Protein AF-0000000078569018 (afdb_homodimer)

InterPro domains:
  IPR004045 Glutathione S-transferase, N-terminal [PF02798] (9-78)
  IPR004045 Glutathione S-transferase, N-terminal [PS50404] (6-85)
  IPR004046 Glutathione S-transferase, C-terminal [PF14497] (107-206)
  IPR010987 Glutathione S-transferase, C-terminal-like [PS50405] (91-211)
  IPR036249 Thioredoxin-like superfamily [SSF52833] (4-80)
  IPR036282 Glutathione S-transferase, C-terminal domain superfamily [SSF47616] (89-207)
  IPR040079 Glutathione transferase family [SFLDS00019] (7-206)
  IPR050213 Glutathione S-transferase superfamily [PTHR11571] (7-207)

Foldseek 3Di:
DPPDPKAKEKEEALALALCVLLVQLCLLLVHDYHDHHDYPVCLVVCQVVAPNSDDTWMAMRNNPDIDHDSVVSLVVSLCPSCVPVCLCAPDPVLNVQLVVLLVLLVVLLCLQPVLVVDPDPVSSVVSVVVSVVPLVVSLVVQLVQCVVQVLQDNGDDDNHSSLSSNLSSCVLNCVVPVCSCVVRVSVVVNNVVSCCPPSCVVCSVPPHGHNDDD/DPPDPKAKEKEEALALALCVLLVQLCLLLVHDYHDHHDYPVCLVVCQVVAPNSDDTWMAMRNNPDIDHDSVVSLVVSCCPSCVPVCLCAPDPVLNVQLVVLLVLLVVLLCLQPVLVVDPDPVVSVVSVVVSVVPLVVSLVVQLVCCVVQVLQDNGDDDNHSSLSSNLSSCVLNCVVPVCSCVVRVSVVVNNVVVCCPPSCVVCSVPPHGHNDDD

Structure (mmCIF, N/CA/C/O backbone):
data_AF-0000000078569018-model_v1
#
loop_
_entity.id
_entity.type
_entity.pdbx_description
1 polymer 'Glutathione S-transferase protein'
#
loop_
_atom_site.group_PDB
_atom_site.id
_atom_site.type_symbol
_atom_site.label_atom_id
_atom_site.label_alt_id
_atom_site.label_comp_id
_atom_site.label_asym_id
_atom_site.label_entity_id
_atom_site.label_seq_id
_atom_site.pdbx_PDB_ins_code
_atom_site.Cartn_x
_atom_site.Cartn_y
_atom_site.Cartn_z
_atom_site.occupancy
_atom_site.B_iso_or_equiv
_atom_site.auth_seq_id
_atom_site.auth_comp_id
_atom_site.auth_asym_id
_atom_site.auth_atom_id
_atom_site.pdbx_PDB_model_num
ATOM 1 N N . MET A 1 1 ? 17.625 27.328 -16.812 1 39.53 1 MET A N 1
ATOM 2 C CA . MET A 1 1 ? 17.281 26.031 -17.391 1 39.53 1 MET A CA 1
ATOM 3 C C . MET A 1 1 ? 16.969 25.016 -16.297 1 39.53 1 MET A C 1
ATOM 5 O O . MET A 1 1 ? 17.766 24.828 -15.367 1 39.53 1 MET A O 1
ATOM 9 N N . SER A 1 2 ? 15.781 24.656 -16.047 1 51.47 2 SER A N 1
ATOM 10 C CA . SER A 1 2 ? 15.5 23.969 -14.797 1 51.47 2 SER A CA 1
ATOM 11 C C . SER A 1 2 ? 16.266 22.656 -14.703 1 51.47 2 SER A C 1
ATOM 13 O O . SER A 1 2 ? 16.453 21.969 -15.703 1 51.47 2 SER A O 1
ATOM 15 N N . ASP A 1 3 ? 17.266 22.516 -13.805 1 74.38 3 ASP A N 1
ATOM 16 C CA . ASP A 1 3 ? 18.172 21.406 -13.531 1 74.38 3 ASP A CA 1
ATOM 17 C C . ASP A 1 3 ? 17.406 20.109 -13.297 1 74.38 3 ASP A C 1
ATOM 19 O O . ASP A 1 3 ? 17.984 19.078 -12.93 1 74.38 3 ASP A O 1
ATOM 23 N N . GLN A 1 4 ? 16.125 20.172 -13.719 1 88.06 4 GLN A N 1
ATOM 24 C CA . GLN A 1 4 ? 15.297 18.984 -13.562 1 88.06 4 GLN A CA 1
ATOM 25 C C . GLN A 1 4 ? 15.508 18 -14.711 1 88.06 4 GLN A C 1
ATOM 27 O O . GLN A 1 4 ? 15.336 18.375 -15.875 1 88.06 4 GLN A O 1
ATOM 32 N N . LYS A 1 5 ? 15.953 16.859 -14.406 1 87.06 5 LYS A N 1
ATOM 33 C CA . LYS A 1 5 ? 16.391 15.844 -15.359 1 87.06 5 LYS A CA 1
ATOM 34 C C . LYS A 1 5 ? 15.203 15.172 -16.031 1 87.06 5 LYS A C 1
ATOM 36 O O . LYS A 1 5 ? 15.312 14.703 -17.172 1 87.06 5 LYS A O 1
ATOM 41 N N . HIS A 1 6 ? 14.062 1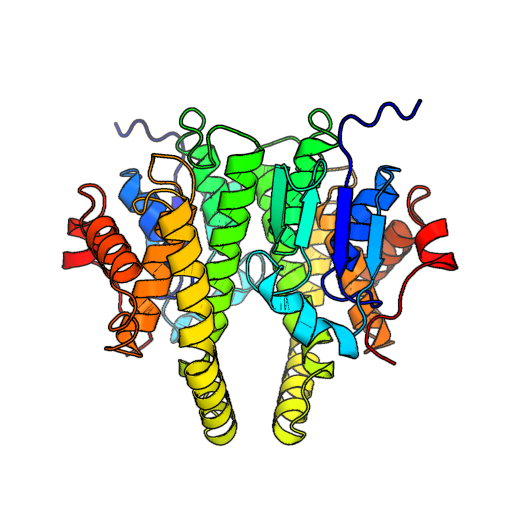5.156 -15.359 1 94.75 6 HIS A N 1
ATOM 42 C CA . HIS A 1 6 ? 12.891 14.43 -15.844 1 94.75 6 HIS A CA 1
ATOM 43 C C . HIS A 1 6 ? 11.672 15.344 -15.93 1 94.75 6 HIS A C 1
ATOM 45 O O . HIS A 1 6 ? 11.562 16.312 -15.188 1 94.75 6 HIS A O 1
ATOM 51 N N . SER A 1 7 ? 10.812 15.062 -16.875 1 97.44 7 SER A N 1
ATOM 52 C CA . SER A 1 7 ? 9.492 15.695 -16.906 1 97.44 7 SER A CA 1
ATOM 53 C C . SER A 1 7 ? 8.438 14.805 -16.266 1 97.44 7 SER A C 1
ATOM 55 O O . SER A 1 7 ? 8.516 13.57 -16.344 1 97.44 7 SER A O 1
ATOM 57 N N . TYR A 1 8 ? 7.465 15.43 -15.656 1 98.38 8 TYR A N 1
ATOM 58 C CA . TYR A 1 8 ? 6.434 14.695 -14.93 1 98.38 8 TYR A CA 1
ATOM 59 C C . TYR A 1 8 ? 5.043 15.203 -15.305 1 98.38 8 TYR A C 1
ATOM 61 O O . TYR A 1 8 ? 4.82 16.406 -15.398 1 98.38 8 TYR A O 1
ATOM 69 N N . LYS A 1 9 ? 4.148 14.32 -15.586 1 98.81 9 LYS A N 1
ATOM 70 C CA . LYS A 1 9 ? 2.727 14.617 -15.734 1 98.81 9 LYS A CA 1
ATOM 71 C C . LYS A 1 9 ? 1.881 13.719 -14.836 1 98.81 9 LYS A C 1
ATOM 73 O O . LYS A 1 9 ? 1.871 12.5 -15 1 98.81 9 LYS A O 1
ATOM 78 N N . LEU A 1 10 ? 1.207 14.297 -13.852 1 98.81 10 LEU A N 1
ATOM 79 C CA . LEU A 1 10 ? 0.32 13.586 -12.945 1 98.81 10 LEU A CA 1
ATOM 80 C C . LEU A 1 10 ? -1.127 13.664 -13.414 1 98.81 10 LEU A C 1
ATOM 82 O O . LEU A 1 10 ? -1.644 14.758 -13.656 1 98.81 10 LEU A O 1
ATOM 86 N N . HIS A 1 11 ? -1.703 12.531 -13.609 1 98.88 11 HIS A N 1
ATOM 87 C CA . HIS A 1 11 ? -3.115 12.469 -13.969 1 98.88 11 HIS A CA 1
ATOM 88 C C . HIS A 1 11 ? -3.971 12.109 -12.758 1 98.88 11 HIS A C 1
ATOM 90 O O . HIS A 1 11 ? -3.805 11.031 -12.172 1 98.88 11 HIS A O 1
ATOM 96 N N . TYR A 1 12 ? -4.867 12.945 -12.414 1 98.25 12 TYR A N 1
ATOM 97 C CA . TYR A 1 12 ? -5.832 12.695 -11.352 1 98.25 12 TYR A CA 1
ATOM 98 C C . TYR A 1 12 ? -7.004 13.664 -11.445 1 98.25 12 TYR A C 1
ATOM 100 O O . TYR A 1 12 ? -7.07 14.484 -12.359 1 98.25 12 TYR A O 1
ATOM 108 N N . PHE A 1 13 ? -7.996 13.484 -10.578 1 97.38 13 PHE A N 1
ATOM 109 C CA . PHE A 1 13 ? -9.148 14.383 -10.523 1 97.38 13 PHE A CA 1
ATOM 110 C C . PHE A 1 13 ? -8.766 15.711 -9.875 1 97.38 13 PHE A C 1
ATOM 112 O O . PHE A 1 13 ? -7.699 15.828 -9.273 1 97.38 13 PHE A O 1
ATOM 119 N N . ASP A 1 14 ? -9.672 16.672 -10 1 95.62 14 ASP A N 1
ATOM 120 C CA . ASP A 1 14 ? -9.477 17.984 -9.367 1 95.62 14 ASP A CA 1
ATOM 121 C C . ASP A 1 14 ? -9.938 17.969 -7.914 1 95.62 14 ASP A C 1
ATOM 123 O O . ASP A 1 14 ? -10.742 18.812 -7.504 1 95.62 14 ASP A O 1
ATOM 127 N N . ILE A 1 15 ? -9.5 17.109 -7.145 1 95.88 15 ILE A N 1
ATOM 128 C CA . ILE A 1 15 ? -9.672 16.938 -5.707 1 95.88 15 ILE A CA 1
ATOM 129 C C . ILE A 1 15 ? -8.367 16.453 -5.078 1 95.88 15 ILE A C 1
ATOM 131 O O . ILE A 1 15 ? -7.445 16.047 -5.789 1 95.88 15 ILE A O 1
ATOM 135 N N . ARG A 1 16 ? -8.156 16.547 -3.781 1 95.94 16 ARG A N 1
ATOM 136 C CA . ARG A 1 16 ? -6.965 16.031 -3.121 1 95.94 16 ARG A CA 1
ATOM 137 C C . ARG A 1 16 ? -6.867 14.516 -3.27 1 95.94 16 ARG A C 1
ATOM 139 O O . ARG A 1 16 ? -5.977 14.008 -3.955 1 95.94 16 ARG A O 1
ATOM 146 N N . GLY A 1 17 ? -7.961 13.789 -2.748 1 95.44 17 GLY A N 1
ATOM 147 C CA . GLY A 1 17 ? -8.039 12.344 -2.889 1 95.44 17 GLY A CA 1
ATOM 148 C C . GLY A 1 17 ? -6.68 11.672 -2.895 1 95.44 17 GLY A C 1
ATOM 149 O O . GLY A 1 17 ? -5.77 12.086 -2.178 1 95.44 17 GLY A O 1
ATOM 150 N N . ARG A 1 18 ? -6.535 10.617 -3.662 1 97.38 18 ARG A N 1
ATOM 151 C CA . ARG A 1 18 ? -5.34 9.781 -3.709 1 97.38 18 ARG A CA 1
ATOM 152 C C . ARG A 1 18 ? -4.215 10.484 -4.465 1 97.38 18 ARG A C 1
ATOM 154 O O . ARG A 1 18 ? -3.061 10.055 -4.41 1 97.38 18 ARG A O 1
ATOM 161 N N . GLY A 1 19 ? -4.473 11.578 -5.129 1 97.94 19 GLY A N 1
ATOM 162 C CA . GLY A 1 19 ? -3.473 12.312 -5.891 1 97.94 19 GLY A CA 1
ATOM 163 C C . GLY A 1 19 ? -2.693 13.305 -5.051 1 97.94 19 GLY A C 1
ATOM 164 O O . GLY A 1 19 ? -1.565 13.664 -5.395 1 97.94 19 GLY A O 1
ATOM 165 N N . GLU A 1 20 ? -3.207 13.695 -3.922 1 98 20 GLU A N 1
ATOM 166 C CA . GLU A 1 20 ? -2.65 14.812 -3.166 1 98 20 GLU A CA 1
ATOM 167 C C . GLU A 1 20 ? -1.299 14.445 -2.557 1 98 20 GLU A C 1
ATOM 169 O O . GLU A 1 20 ? -0.385 15.273 -2.521 1 98 20 GLU A O 1
ATOM 174 N N . PRO A 1 21 ? -1.097 13.203 -1.964 1 98.62 21 PRO A N 1
ATOM 175 C CA . PRO A 1 21 ? 0.246 12.875 -1.481 1 98.62 21 PRO A CA 1
ATOM 176 C C . PRO A 1 21 ? 1.322 13.078 -2.545 1 98.62 21 PRO A C 1
ATOM 178 O O . PRO A 1 21 ? 2.432 13.516 -2.229 1 98.62 21 PRO A O 1
ATOM 181 N N . ILE A 1 22 ? 0.999 12.781 -3.762 1 98.75 22 ILE A N 1
ATOM 182 C CA . ILE A 1 22 ? 1.932 12.906 -4.879 1 98.75 22 ILE A CA 1
ATOM 183 C C . ILE A 1 22 ? 2.209 14.383 -5.156 1 98.75 22 ILE A C 1
ATOM 185 O O . ILE A 1 22 ? 3.367 14.789 -5.289 1 98.75 22 ILE A O 1
ATOM 189 N N . ARG A 1 23 ? 1.174 15.203 -5.199 1 98.56 23 ARG A N 1
ATOM 190 C CA . ARG A 1 23 ? 1.323 16.641 -5.41 1 98.56 23 ARG A CA 1
ATOM 191 C C . ARG A 1 23 ? 2.201 17.266 -4.332 1 98.56 23 ARG A C 1
ATOM 193 O O . ARG A 1 23 ? 3.061 18.094 -4.629 1 98.56 23 ARG A O 1
ATOM 200 N N . LEU A 1 24 ? 1.972 16.844 -3.121 1 98.38 24 LEU A N 1
ATOM 201 C CA . LEU A 1 24 ? 2.721 17.422 -2.01 1 98.38 24 LEU A CA 1
ATOM 202 C C . LEU A 1 24 ? 4.207 17.109 -2.137 1 98.38 24 LEU A C 1
ATOM 204 O O . LEU A 1 24 ? 5.051 17.922 -1.747 1 98.38 24 LEU A O 1
ATOM 208 N N . ILE A 1 25 ? 4.566 15.93 -2.617 1 97.44 25 ILE A N 1
ATOM 209 C CA . ILE A 1 25 ? 5.973 15.602 -2.824 1 97.44 25 ILE A CA 1
ATOM 210 C C . ILE A 1 25 ? 6.57 16.531 -3.877 1 97.44 25 ILE A C 1
ATOM 212 O O . ILE A 1 25 ? 7.672 17.047 -3.699 1 97.44 25 ILE A O 1
ATOM 216 N N . PHE A 1 26 ? 5.875 16.781 -5.023 1 97.62 26 PHE A N 1
ATOM 217 C CA . PHE A 1 26 ? 6.34 17.719 -6.039 1 97.62 26 PHE A CA 1
ATOM 218 C C . PHE A 1 26 ? 6.543 19.109 -5.441 1 97.62 26 PHE A C 1
ATOM 220 O O . PHE A 1 26 ? 7.578 19.734 -5.664 1 97.62 26 PHE A O 1
ATOM 227 N N . GLU A 1 27 ? 5.586 19.547 -4.707 1 97.5 27 GLU A N 1
ATOM 228 C CA . GLU A 1 27 ? 5.633 20.875 -4.109 1 97.5 27 GLU A CA 1
ATOM 229 C C . GLU A 1 27 ? 6.77 20.984 -3.096 1 97.5 27 GLU A C 1
ATOM 231 O O . GLU A 1 27 ? 7.5 21.969 -3.078 1 97.5 27 GLU A O 1
ATOM 236 N N . TYR A 1 28 ? 6.898 20 -2.283 1 96.19 28 TYR A N 1
ATOM 237 C CA . TYR A 1 28 ? 7.926 20 -1.246 1 96.19 28 TYR A CA 1
ATOM 238 C C . TYR A 1 28 ? 9.312 20.141 -1.853 1 96.19 28 TYR A C 1
ATOM 240 O O . TYR A 1 28 ? 10.164 20.844 -1.315 1 96.19 28 TYR A O 1
ATOM 248 N N . TYR A 1 29 ? 9.539 19.547 -2.984 1 94 29 TYR A N 1
ATOM 249 C CA . TYR A 1 29 ? 10.859 19.547 -3.592 1 94 29 TYR A CA 1
ATOM 250 C C . TYR A 1 29 ? 10.984 20.641 -4.641 1 94 29 TYR A C 1
ATOM 252 O O . TYR A 1 29 ? 12.047 20.812 -5.242 1 94 29 TYR A O 1
ATOM 260 N N . GLY A 1 30 ? 9.93 21.328 -4.871 1 95.06 30 GLY A N 1
ATOM 261 C CA . GLY A 1 30 ? 9.953 22.391 -5.867 1 95.06 30 GLY A CA 1
ATOM 262 C C . GLY A 1 30 ? 10.125 21.875 -7.281 1 95.06 30 GLY A C 1
ATOM 263 O O . GLY A 1 30 ? 10.805 22.5 -8.102 1 95.06 30 GLY A O 1
ATOM 264 N N . VAL A 1 31 ? 9.617 20.703 -7.527 1 96 31 VAL A N 1
ATOM 265 C CA . VAL A 1 31 ? 9.727 20.062 -8.836 1 96 31 VAL A CA 1
ATOM 266 C C . VAL A 1 31 ? 8.555 20.5 -9.719 1 96 31 VAL A C 1
ATOM 268 O O . VAL A 1 31 ? 7.398 20.453 -9.281 1 96 31 VAL A O 1
ATOM 271 N N . LYS A 1 32 ? 8.883 20.922 -10.883 1 96.88 32 LYS A N 1
ATOM 272 C CA . LYS A 1 32 ? 7.84 21.266 -11.844 1 96.88 32 LYS A CA 1
ATOM 273 C C . LYS A 1 32 ? 7.172 20 -12.391 1 96.88 32 LYS A C 1
ATOM 275 O O . LYS A 1 32 ? 7.844 19.016 -12.672 1 96.88 32 LYS A O 1
ATOM 280 N N . TYR A 1 33 ? 5.848 20.062 -12.469 1 97.88 33 TYR A N 1
ATOM 281 C CA . TYR A 1 33 ? 5.09 18.969 -13.039 1 97.88 33 TYR A CA 1
ATOM 282 C C . TYR A 1 33 ? 3.807 19.453 -13.695 1 97.88 33 TYR A C 1
ATOM 284 O O . TYR A 1 33 ? 3.305 20.531 -13.352 1 97.88 33 TYR A O 1
ATOM 292 N N . ASP A 1 34 ? 3.348 18.719 -14.688 1 98.5 34 ASP A N 1
ATOM 293 C CA . ASP A 1 34 ? 2.033 18.969 -15.273 1 98.5 34 ASP A CA 1
ATOM 294 C C . ASP A 1 34 ? 0.936 18.281 -14.453 1 98.5 34 ASP A C 1
ATOM 296 O O . ASP A 1 34 ? 0.835 17.062 -14.438 1 98.5 34 ASP A O 1
ATOM 300 N N . ASP A 1 35 ? 0.161 19.047 -13.766 1 98 35 ASP A N 1
ATOM 301 C CA . ASP A 1 35 ? -0.961 18.547 -12.977 1 98 35 ASP A CA 1
ATOM 302 C C . ASP A 1 35 ? -2.219 18.422 -13.836 1 98 35 ASP A C 1
ATOM 304 O O . ASP A 1 35 ? -3.088 19.281 -13.812 1 98 35 ASP A O 1
ATOM 308 N N . ASN A 1 36 ? -2.316 17.297 -14.531 1 98.31 36 ASN A N 1
ATOM 309 C CA . ASN A 1 36 ? -3.455 17.078 -15.422 1 98.31 36 ASN A CA 1
ATOM 310 C C . ASN A 1 36 ? -4.703 16.672 -14.641 1 98.31 36 ASN A C 1
ATOM 312 O O . ASN A 1 36 ? -4.922 15.492 -14.383 1 98.31 36 ASN A O 1
ATOM 316 N N . ARG A 1 37 ? -5.508 17.609 -14.32 1 97.25 37 ARG A N 1
ATOM 317 C CA . ARG A 1 37 ? -6.723 17.375 -13.547 1 97.25 37 ARG A CA 1
ATOM 318 C C . ARG A 1 37 ? -7.883 16.984 -14.453 1 97.25 37 ARG A C 1
ATOM 320 O O . ARG A 1 37 ? -8.398 17.812 -15.211 1 97.25 37 ARG A O 1
ATOM 327 N N . ILE A 1 38 ? -8.25 15.789 -14.359 1 97.31 38 ILE A N 1
ATOM 328 C CA . ILE A 1 38 ? -9.258 15.18 -15.219 1 97.31 38 ILE A CA 1
ATOM 329 C C . ILE A 1 38 ? -10.641 15.328 -14.586 1 97.31 38 ILE A C 1
ATOM 331 O O . ILE A 1 38 ? -10.805 15.102 -13.383 1 97.31 38 ILE A O 1
ATOM 335 N N . SER A 1 39 ? -11.602 15.719 -15.367 1 95.75 39 SER A N 1
ATOM 336 C CA . SER A 1 39 ? -12.969 15.797 -14.859 1 95.75 39 SER A CA 1
ATOM 337 C C . SER A 1 39 ? -13.586 14.406 -14.734 1 95.75 39 SER A C 1
ATOM 339 O O . SER A 1 39 ? -13.242 13.5 -15.484 1 95.75 39 SER A O 1
ATOM 341 N N . MET A 1 40 ? -14.453 14.281 -13.789 1 92.25 40 MET A N 1
ATOM 342 C CA . MET A 1 40 ? -15.164 13.016 -13.609 1 92.25 40 MET A CA 1
ATOM 343 C C . MET A 1 40 ? -15.922 12.633 -14.875 1 92.25 40 MET A C 1
ATOM 345 O O . MET A 1 40 ? -16.047 11.453 -15.188 1 92.25 40 MET A O 1
ATOM 349 N N . GLU A 1 41 ? -16.422 13.562 -15.578 1 94.81 41 GLU A N 1
ATOM 350 C CA . GLU A 1 41 ? -17.172 13.352 -16.812 1 94.81 41 GLU A CA 1
ATOM 351 C C . GLU A 1 41 ? -16.281 12.797 -17.922 1 94.81 41 GLU A C 1
ATOM 353 O O . GLU A 1 41 ? -16.719 11.992 -18.734 1 94.81 41 GLU A O 1
ATOM 358 N N . ASP A 1 42 ? -15.039 13.141 -17.922 1 96.94 42 ASP A N 1
ATOM 359 C CA . ASP A 1 42 ? -14.125 12.758 -19 1 96.94 42 ASP A CA 1
ATOM 360 C C . ASP A 1 42 ? -13.469 11.414 -18.703 1 96.94 42 ASP A C 1
ATOM 362 O O . ASP A 1 42 ? -13 10.727 -19.625 1 96.94 42 ASP A O 1
ATOM 366 N N . TRP A 1 43 ? -13.469 11.055 -17.484 1 96.94 43 TRP A N 1
ATOM 367 C CA . TRP A 1 43 ? -12.672 9.922 -17.031 1 96.94 43 TRP A CA 1
ATOM 368 C C . TRP A 1 43 ? -13.078 8.648 -17.766 1 96.94 43 TRP A C 1
ATOM 370 O O . TRP A 1 43 ? -12.227 7.902 -18.25 1 96.94 43 TRP A O 1
ATOM 380 N N . PRO A 1 44 ? -14.383 8.383 -17.922 1 96.56 44 PRO A N 1
ATOM 381 C CA . PRO A 1 44 ? -14.758 7.141 -18.594 1 96.56 44 PRO A CA 1
ATOM 382 C C . PRO A 1 44 ? -14.141 7.012 -19.984 1 96.56 44 PRO A C 1
ATOM 384 O O . PRO A 1 44 ? -13.789 5.906 -20.406 1 96.56 44 PRO A O 1
ATOM 387 N N . ASN A 1 45 ? -13.859 8.109 -20.641 1 96.94 45 ASN A N 1
ATOM 388 C CA . ASN A 1 45 ? -13.305 8.086 -21.984 1 96.94 45 ASN A CA 1
ATOM 389 C C . ASN A 1 45 ? -11.781 8 -21.969 1 96.94 45 ASN A C 1
ATOM 391 O O . ASN A 1 45 ? -11.156 7.691 -22.984 1 96.94 45 ASN A O 1
ATOM 395 N N . LEU A 1 46 ? -11.234 8.305 -20.844 1 97.38 46 LEU A N 1
ATOM 396 C CA . LEU A 1 46 ? -9.781 8.352 -20.75 1 97.38 46 LEU A CA 1
ATOM 397 C C . LEU A 1 46 ? -9.242 7.109 -20.031 1 97.38 46 LEU A C 1
ATOM 399 O O . LEU A 1 46 ? -8.039 6.844 -20.078 1 97.38 46 LEU A O 1
ATOM 403 N N . LYS A 1 47 ? -10.125 6.328 -19.438 1 96.81 47 LYS A N 1
ATOM 404 C CA . LYS A 1 47 ? -9.797 5.211 -18.562 1 96.81 47 LYS A CA 1
ATOM 405 C C . LYS A 1 47 ? -8.906 4.199 -19.266 1 96.81 47 LYS A C 1
ATOM 407 O O . LYS A 1 47 ? -7.984 3.648 -18.656 1 96.81 47 LYS A O 1
ATOM 412 N N . GLU A 1 48 ? -9.141 3.916 -20.484 1 94.12 48 GLU A N 1
ATOM 413 C CA . GLU A 1 48 ? -8.414 2.896 -21.234 1 94.12 48 GLU A CA 1
ATOM 414 C C . GLU A 1 48 ? -6.953 3.285 -21.422 1 94.12 48 GLU A C 1
ATOM 416 O O . GLU A 1 48 ? -6.102 2.424 -21.656 1 94.12 48 GLU A O 1
ATOM 421 N N . ASN A 1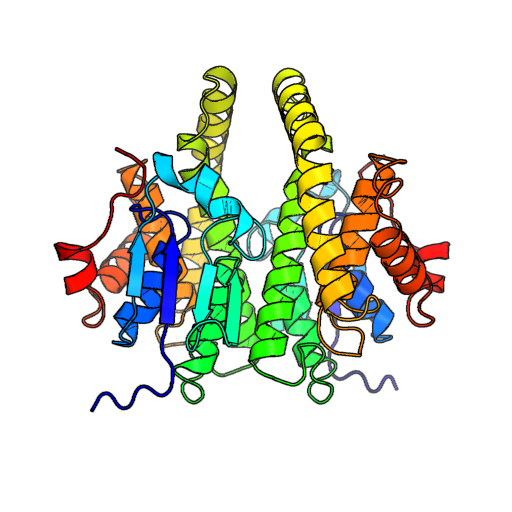 49 ? -6.617 4.582 -21.297 1 94.12 49 ASN A N 1
ATOM 422 C CA . ASN A 1 49 ? -5.254 5.062 -21.484 1 94.12 49 ASN A CA 1
ATOM 423 C C . ASN A 1 49 ? -4.445 4.957 -20.203 1 94.12 49 ASN A C 1
ATOM 425 O O . ASN A 1 49 ? -3.217 5.07 -20.219 1 94.12 49 ASN A O 1
ATOM 429 N N . ALA A 1 50 ? -5.152 4.781 -19.109 1 97.06 50 ALA A N 1
ATOM 430 C CA . ALA A 1 50 ? -4.461 4.66 -17.828 1 97.06 50 ALA A CA 1
ATOM 431 C C . ALA A 1 50 ? -3.855 3.27 -17.656 1 97.06 50 ALA A C 1
ATOM 433 O O . ALA A 1 50 ? -4.445 2.273 -18.094 1 97.06 50 ALA A O 1
ATOM 434 N N . PRO A 1 51 ? -2.67 3.205 -17.047 1 95.94 51 PRO A N 1
ATOM 435 C CA . PRO A 1 51 ? -1.944 1.934 -16.984 1 95.94 51 PRO A CA 1
ATOM 436 C C . PRO A 1 51 ? -2.791 0.795 -16.422 1 95.94 51 PRO A C 1
ATOM 438 O O . PRO A 1 51 ? -2.699 -0.34 -16.891 1 95.94 51 PRO A O 1
ATOM 441 N N . MET A 1 52 ? -3.561 1.029 -15.422 1 96.81 52 MET A N 1
ATOM 442 C CA . MET A 1 52 ? -4.402 0.011 -14.805 1 96.81 52 MET A CA 1
ATOM 443 C C . MET A 1 52 ? -5.871 0.428 -14.828 1 96.81 52 MET A C 1
ATOM 445 O O . MET A 1 52 ? -6.668 -0.046 -14.016 1 96.81 52 MET A O 1
ATOM 449 N N . GLY A 1 53 ? -6.164 1.4 -15.711 1 96.88 53 GLY A N 1
ATOM 450 C CA . GLY A 1 53 ? -7.531 1.885 -15.797 1 96.88 53 GLY A CA 1
ATOM 451 C C . GLY A 1 53 ? -7.98 2.635 -14.562 1 96.88 53 GLY A C 1
ATOM 452 O O . GLY A 1 53 ? -9.164 2.637 -14.227 1 96.88 53 GLY A O 1
ATOM 453 N N . GLN A 1 54 ? -7.082 3.141 -13.859 1 97.25 54 GLN A N 1
ATOM 454 C CA . GLN A 1 54 ? -7.406 3.861 -12.633 1 97.25 54 GLN A CA 1
ATOM 455 C C . GLN A 1 54 ? -6.578 5.137 -12.508 1 97.25 54 GLN A C 1
ATOM 457 O O . GLN A 1 54 ? -5.582 5.305 -13.211 1 97.25 54 GLN A O 1
ATOM 462 N N . LEU A 1 55 ? -6.984 6.035 -11.719 1 97.75 55 LEU A N 1
ATOM 463 C CA . LEU A 1 55 ? -6.258 7.223 -11.281 1 97.75 55 LEU A CA 1
ATOM 464 C C . LEU A 1 55 ? -5.891 7.129 -9.805 1 97.75 55 LEU A C 1
ATOM 466 O O . LEU A 1 55 ? -6.574 6.453 -9.031 1 97.75 55 LEU A O 1
ATOM 470 N N . PRO A 1 56 ? -4.742 7.73 -9.414 1 98.5 56 PRO A N 1
ATOM 471 C CA . PRO A 1 56 ? -3.789 8.539 -10.172 1 98.5 56 PRO A CA 1
ATOM 472 C C . PRO A 1 56 ? -2.781 7.688 -10.945 1 98.5 56 PRO A C 1
ATOM 474 O O . PRO A 1 56 ? -2.559 6.523 -10.602 1 98.5 56 PRO A O 1
ATOM 477 N N . TYR A 1 57 ? -2.24 8.242 -12 1 98.81 57 TYR A N 1
ATOM 478 C CA . TYR A 1 57 ? -1.01 7.703 -12.57 1 98.81 57 TYR A CA 1
ATOM 479 C C . TYR A 1 57 ? -0.074 8.82 -13.008 1 98.81 57 TYR A C 1
ATOM 481 O O . TYR A 1 57 ? -0.503 9.961 -13.18 1 98.81 57 TYR A O 1
ATOM 489 N N . LEU A 1 58 ? 1.21 8.5 -13.055 1 98.81 58 LEU A N 1
ATOM 490 C CA . LEU A 1 58 ? 2.289 9.43 -13.367 1 98.81 58 LEU A CA 1
ATOM 491 C C . LEU A 1 58 ? 2.988 9.039 -14.664 1 98.81 58 LEU A C 1
ATOM 493 O O . LEU A 1 58 ? 3.373 7.887 -14.844 1 98.81 58 LEU A O 1
ATOM 497 N N . GLU A 1 59 ? 3.047 9.945 -15.555 1 98.56 59 GLU A N 1
ATOM 498 C CA . GLU A 1 59 ? 3.91 9.812 -16.734 1 98.56 59 GLU A CA 1
ATOM 499 C C . GLU A 1 59 ? 5.254 10.5 -16.5 1 98.56 59 GLU A C 1
ATOM 501 O O . GLU A 1 59 ? 5.297 11.68 -16.156 1 98.56 59 GLU A O 1
ATOM 506 N N . VAL A 1 60 ? 6.309 9.773 -16.688 1 98.06 60 VAL A N 1
ATOM 507 C CA . VAL A 1 60 ? 7.656 10.32 -16.594 1 98.06 60 VAL A CA 1
ATOM 508 C C . VAL A 1 60 ? 8.289 10.375 -17.984 1 98.06 60 VAL A C 1
ATOM 510 O O . VAL A 1 60 ? 8.242 9.398 -18.734 1 98.06 60 VAL A O 1
ATOM 513 N N . ASP A 1 61 ? 8.922 11.5 -18.359 1 97.38 61 ASP A N 1
ATOM 514 C CA . ASP A 1 61 ? 9.625 11.727 -19.609 1 97.38 61 ASP A CA 1
ATOM 515 C C . ASP A 1 61 ? 8.758 11.328 -20.812 1 97.38 61 ASP A C 1
ATOM 517 O O . ASP A 1 61 ? 9.172 10.516 -21.641 1 97.38 61 ASP A O 1
ATOM 521 N N . ASP A 1 62 ? 7.594 11.859 -20.828 1 95.56 62 ASP A N 1
ATOM 522 C CA . ASP A 1 62 ? 6.656 11.727 -21.938 1 95.56 62 ASP A CA 1
ATOM 523 C C . ASP A 1 62 ? 6.273 10.266 -22.172 1 95.56 62 ASP A C 1
ATOM 525 O O . ASP A 1 62 ? 6.305 9.773 -23.297 1 95.56 62 ASP A O 1
ATOM 529 N N . GLY A 1 63 ? 6.09 9.578 -21.047 1 94.62 63 GLY A N 1
ATOM 530 C CA . GLY A 1 63 ? 5.52 8.242 -21.109 1 94.62 63 GLY A CA 1
ATOM 531 C C . GLY A 1 63 ? 6.57 7.145 -21.156 1 94.62 63 GLY A C 1
ATOM 532 O O . GLY A 1 63 ? 6.234 5.961 -21.219 1 94.62 63 GLY A O 1
ATOM 533 N N . LYS A 1 64 ? 7.859 7.465 -21.047 1 95.62 64 LYS A N 1
ATOM 534 C CA . LYS A 1 64 ? 8.883 6.43 -20.953 1 95.62 64 LYS A CA 1
ATOM 535 C C . LYS A 1 64 ? 8.633 5.52 -19.75 1 95.62 64 LYS A C 1
ATOM 537 O O . LYS A 1 64 ? 8.906 4.32 -19.812 1 95.62 64 LYS A O 1
ATOM 542 N N . LEU A 1 65 ? 8.125 6.16 -18.703 1 96.69 65 LEU A N 1
ATOM 543 C CA . LEU A 1 65 ? 7.637 5.418 -17.547 1 96.69 65 LEU A CA 1
ATOM 544 C C . LEU A 1 65 ? 6.227 5.867 -17.156 1 96.69 65 LEU A C 1
ATOM 546 O O . LEU A 1 65 ? 5.969 7.066 -17.031 1 96.69 65 LEU A O 1
ATOM 550 N N . ASN A 1 66 ? 5.316 4.918 -17.078 1 97.5 66 ASN A N 1
ATOM 551 C CA . ASN A 1 66 ? 3.961 5.117 -16.578 1 97.5 66 ASN A CA 1
ATOM 552 C C . ASN A 1 66 ? 3.697 4.277 -15.336 1 97.5 66 ASN A C 1
ATOM 554 O O . ASN A 1 66 ? 3.734 3.049 -15.391 1 97.5 66 ASN A O 1
ATOM 558 N N . ILE A 1 67 ? 3.418 4.953 -14.281 1 98 67 ILE A N 1
ATOM 559 C CA . ILE A 1 67 ? 3.223 4.227 -13.031 1 98 67 ILE A CA 1
ATOM 560 C C . ILE A 1 67 ? 1.951 4.719 -12.344 1 98 67 ILE A C 1
ATOM 562 O O . ILE A 1 67 ? 1.655 5.918 -12.352 1 98 67 ILE A O 1
ATOM 566 N N . CYS A 1 68 ? 1.224 3.793 -11.828 1 98.62 68 CYS A N 1
ATOM 567 C CA . CYS A 1 68 ? 0.049 4.133 -11.031 1 98.62 68 CYS A CA 1
ATOM 568 C C . CYS A 1 68 ? 0.213 3.66 -9.594 1 98.62 68 CYS A C 1
ATOM 570 O O . CYS A 1 68 ? 1.296 3.225 -9.195 1 98.62 68 CYS A O 1
ATOM 572 N N . GLN A 1 69 ? -0.847 3.803 -8.805 1 98.62 69 GLN A N 1
ATOM 573 C CA . GLN A 1 69 ? -0.87 3.508 -7.375 1 98.62 69 GLN A CA 1
ATOM 574 C C . GLN A 1 69 ? -0.16 4.598 -6.574 1 98.62 69 GLN A C 1
ATOM 576 O O . GLN A 1 69 ? 1.033 4.84 -6.77 1 98.62 69 GLN A O 1
ATOM 581 N N . THR A 1 70 ? -0.841 5.141 -5.66 1 98.75 70 THR A N 1
ATOM 582 C CA . THR A 1 70 ? -0.428 6.344 -4.949 1 98.75 70 THR A CA 1
ATOM 583 C C . THR A 1 70 ? 0.932 6.141 -4.285 1 98.75 70 THR A C 1
ATOM 585 O O . THR A 1 70 ? 1.872 6.898 -4.543 1 98.75 70 THR A O 1
ATOM 588 N N . LEU A 1 71 ? 1.08 5.043 -3.527 1 98.62 71 LEU A N 1
ATOM 589 C CA . LEU A 1 71 ? 2.299 4.902 -2.738 1 98.62 71 LEU A CA 1
ATOM 590 C C . LEU A 1 71 ? 3.469 4.473 -3.615 1 98.62 71 LEU A C 1
ATOM 592 O O . LEU A 1 71 ? 4.617 4.832 -3.348 1 98.62 71 LEU A O 1
ATOM 596 N N . ALA A 1 72 ? 3.184 3.732 -4.695 1 98.25 72 ALA A N 1
ATOM 597 C CA . ALA A 1 72 ? 4.23 3.42 -5.664 1 98.25 72 ALA A CA 1
ATOM 598 C C . ALA A 1 72 ? 4.805 4.691 -6.281 1 98.25 72 ALA A C 1
ATOM 600 O O . ALA A 1 72 ? 6.023 4.836 -6.402 1 98.25 72 ALA A O 1
ATOM 601 N N . ILE A 1 73 ? 3.914 5.605 -6.652 1 98.62 73 ILE A N 1
ATOM 602 C CA . ILE A 1 73 ? 4.332 6.863 -7.258 1 98.62 73 ILE A CA 1
ATOM 603 C C . ILE A 1 73 ? 5.121 7.691 -6.242 1 98.62 73 ILE A C 1
ATOM 605 O O . ILE A 1 73 ? 6.195 8.203 -6.555 1 98.62 73 ILE A O 1
ATOM 609 N N . CYS A 1 74 ? 4.605 7.781 -5.035 1 98 74 CYS A N 1
ATOM 610 C CA . CYS A 1 74 ? 5.273 8.555 -3.992 1 98 74 CYS A CA 1
ATOM 611 C C . CYS A 1 74 ? 6.676 8.023 -3.732 1 98 74 CYS A C 1
ATOM 613 O O . CYS A 1 74 ? 7.633 8.789 -3.662 1 98 74 CYS A O 1
ATOM 615 N N . ARG A 1 75 ? 6.801 6.75 -3.615 1 95 75 ARG A N 1
ATOM 616 C CA . ARG A 1 75 ? 8.094 6.133 -3.338 1 95 75 ARG A CA 1
ATOM 617 C C . ARG A 1 75 ? 9.062 6.344 -4.496 1 95 75 ARG A C 1
ATOM 619 O O . ARG A 1 75 ? 10.25 6.605 -4.281 1 95 75 ARG A O 1
ATOM 626 N N . TYR A 1 76 ? 8.594 6.184 -5.711 1 95.81 76 TYR A N 1
ATOM 627 C CA . TYR A 1 76 ? 9.422 6.422 -6.887 1 95.81 76 TYR A CA 1
ATOM 628 C C . TYR A 1 76 ? 9.977 7.844 -6.887 1 95.81 76 TYR A C 1
ATOM 630 O O . TYR A 1 76 ? 11.172 8.047 -7.105 1 95.81 76 TYR A O 1
ATOM 638 N N . LEU A 1 77 ? 9.117 8.812 -6.621 1 96 77 LEU A N 1
ATOM 639 C CA . LEU A 1 77 ? 9.539 10.211 -6.602 1 96 77 LEU A CA 1
ATOM 640 C C . LEU A 1 77 ? 10.531 10.461 -5.477 1 96 77 LEU A C 1
ATOM 642 O O . LEU A 1 77 ? 11.531 11.156 -5.676 1 96 77 LEU A O 1
ATOM 646 N N . ALA A 1 78 ? 10.211 9.906 -4.312 1 91.5 78 ALA A N 1
ATOM 647 C CA . ALA A 1 78 ? 11.109 10.07 -3.176 1 91.5 78 ALA A CA 1
ATOM 648 C C . ALA A 1 78 ? 12.516 9.57 -3.512 1 91.5 78 ALA A C 1
ATOM 650 O O . ALA A 1 78 ? 13.508 10.203 -3.15 1 91.5 78 ALA A O 1
ATOM 651 N N . LYS A 1 79 ? 12.57 8.492 -4.195 1 88.69 79 LYS A N 1
ATOM 652 C CA . LYS A 1 79 ? 13.859 7.891 -4.539 1 88.69 79 LYS A CA 1
ATOM 653 C C . LYS A 1 79 ? 14.523 8.641 -5.691 1 88.69 79 LYS A C 1
ATOM 655 O O . LYS A 1 79 ? 15.75 8.758 -5.734 1 88.69 79 LYS A O 1
ATOM 660 N N . SER A 1 80 ? 13.75 9.133 -6.562 1 90.75 80 SER A N 1
ATOM 661 C CA . SER A 1 80 ? 14.281 9.711 -7.797 1 90.75 80 SER A CA 1
ATOM 662 C C . SER A 1 80 ? 14.711 11.156 -7.59 1 90.75 80 SER A C 1
ATOM 664 O O . SER A 1 80 ? 15.688 11.609 -8.188 1 90.75 80 SER A O 1
ATOM 666 N N . LEU A 1 81 ? 14.016 11.891 -6.859 1 89.31 81 LEU A N 1
ATOM 667 C CA . LEU A 1 81 ? 14.258 13.328 -6.715 1 89.31 81 LEU A CA 1
ATOM 668 C C . LEU A 1 81 ? 15.391 13.586 -5.734 1 89.31 81 LEU A C 1
ATOM 670 O O . LEU A 1 81 ? 16.078 14.602 -5.836 1 89.31 81 LEU A O 1
ATOM 674 N N . LYS A 1 82 ? 15.508 12.758 -4.758 1 78.19 82 LYS A N 1
ATOM 675 C CA . LYS A 1 82 ? 16.547 12.961 -3.75 1 78.19 82 LYS A CA 1
ATOM 676 C C . LYS A 1 82 ? 17.297 11.656 -3.467 1 78.19 82 LYS A C 1
ATOM 678 O O . LYS A 1 82 ? 17.328 11.188 -2.328 1 78.19 82 LYS A O 1
ATOM 683 N N . ALA A 1 83 ? 17.938 11.281 -4.426 1 68.31 83 ALA A N 1
ATOM 684 C CA . ALA A 1 83 ? 18.609 9.984 -4.348 1 68.31 83 ALA A CA 1
ATOM 685 C C . ALA A 1 83 ? 19.609 9.953 -3.201 1 68.31 83 ALA A C 1
ATOM 687 O O . ALA A 1 83 ? 19.812 8.914 -2.572 1 68.31 83 ALA A O 1
ATOM 688 N N . ASN A 1 84 ? 20.031 11.125 -2.82 1 67.94 84 ASN A N 1
ATOM 689 C CA . ASN A 1 84 ? 21.109 11.18 -1.844 1 67.94 84 ASN A CA 1
ATOM 690 C C . ASN A 1 84 ? 20.609 11.586 -0.463 1 67.94 84 ASN A C 1
ATOM 692 O O . ASN A 1 84 ? 21.359 11.594 0.507 1 67.94 84 ASN A O 1
ATOM 696 N N . ASP A 1 85 ? 19.406 12.07 -0.384 1 65.75 85 ASP A N 1
ATOM 697 C CA . ASP A 1 85 ? 18.891 12.562 0.892 1 65.75 85 ASP A CA 1
ATOM 698 C C . ASP A 1 85 ? 18.047 11.5 1.589 1 65.75 85 ASP A C 1
ATOM 700 O O . ASP A 1 85 ? 17.641 11.688 2.738 1 65.75 85 ASP A O 1
ATOM 704 N N . TYR A 1 86 ? 17.969 10.469 1.113 1 70.56 86 TYR A N 1
ATOM 705 C CA . TYR A 1 86 ? 17.312 9.266 1.619 1 70.56 86 TYR A CA 1
ATOM 706 C C . TYR A 1 86 ? 15.836 9.523 1.891 1 70.56 86 TYR A C 1
ATOM 708 O O . TYR A 1 86 ? 15.266 8.961 2.826 1 70.56 86 TYR A O 1
ATOM 716 N N . PHE A 1 87 ? 15.172 10.602 1.367 1 80.25 87 PHE A N 1
ATOM 717 C CA . PHE A 1 87 ? 13.75 10.898 1.51 1 80.25 87 PHE A CA 1
ATOM 718 C C . PHE A 1 87 ? 12.945 9.625 1.684 1 80.25 87 PHE A C 1
ATOM 720 O O . PHE A 1 87 ? 11.719 9.672 1.846 1 80.25 87 PHE A O 1
ATOM 727 N N . GLY A 1 88 ? 13.625 8.617 1.886 1 80.94 88 GLY A N 1
ATOM 728 C CA . GLY A 1 88 ? 13.07 7.32 2.244 1 80.94 88 GLY A CA 1
ATOM 729 C C . GLY A 1 88 ? 13.602 6.789 3.562 1 80.94 88 GLY A C 1
ATOM 730 O O . GLY A 1 88 ? 13.312 5.648 3.938 1 80.94 88 GLY A O 1
ATOM 731 N N . GLY A 1 89 ? 14.383 7.668 4.215 1 86.44 89 GLY A N 1
ATOM 732 C CA . GLY A 1 89 ? 15 7.238 5.461 1 86.44 89 GLY A CA 1
ATOM 733 C C . GLY A 1 89 ? 16.5 6.996 5.336 1 86.44 89 GLY A C 1
ATOM 734 O O . GLY A 1 89 ? 16.984 6.676 4.25 1 86.44 89 GLY A O 1
ATOM 735 N N . ALA A 1 90 ? 17.219 7.102 6.457 1 87.75 90 ALA A N 1
ATOM 736 C CA . ALA A 1 90 ? 18.672 7.004 6.488 1 87.75 90 ALA A CA 1
ATOM 737 C C . ALA A 1 90 ? 19.125 5.547 6.449 1 87.75 90 ALA A C 1
ATOM 739 O O . ALA A 1 90 ? 20.25 5.254 6.043 1 87.75 90 ALA A O 1
ATOM 740 N N . THR A 1 91 ? 18.312 4.688 6.922 1 90.75 91 THR A N 1
ATOM 741 C CA . THR A 1 91 ? 18.625 3.268 7 1 90.75 91 THR A CA 1
ATOM 742 C C . THR A 1 91 ? 17.516 2.426 6.371 1 90.75 91 THR A C 1
ATOM 744 O O . THR A 1 91 ? 16.438 2.936 6.082 1 90.75 91 THR A O 1
ATOM 747 N N . LYS A 1 92 ? 17.797 1.159 6.145 1 89.19 92 LYS A N 1
ATOM 748 C CA . LYS A 1 92 ? 16.781 0.228 5.668 1 89.19 92 LYS A CA 1
ATOM 749 C C . LYS A 1 92 ? 15.602 0.166 6.629 1 89.19 92 LYS A C 1
ATOM 751 O O . LYS A 1 92 ? 14.445 0.066 6.203 1 89.19 92 LYS A O 1
ATOM 756 N N . SER A 1 93 ? 15.961 0.219 7.945 1 93.75 93 SER A N 1
ATOM 757 C CA . SER A 1 93 ? 14.914 0.198 8.961 1 93.75 93 SER A CA 1
ATOM 758 C C . SER A 1 93 ? 14.047 1.452 8.891 1 93.75 93 SER A C 1
ATOM 760 O O . SER A 1 93 ? 12.82 1.374 8.992 1 93.75 93 SER A O 1
ATOM 762 N N . ASP A 1 94 ? 14.703 2.611 8.688 1 94.5 94 ASP A N 1
ATOM 763 C CA . ASP A 1 94 ? 13.953 3.857 8.562 1 94.5 94 ASP A CA 1
ATOM 764 C C . ASP A 1 94 ? 13.031 3.82 7.348 1 94.5 94 ASP A C 1
ATOM 766 O O . ASP A 1 94 ? 11.875 4.246 7.426 1 94.5 94 ASP A O 1
ATOM 770 N N . ALA A 1 95 ? 13.562 3.299 6.289 1 93.44 95 ALA A N 1
ATOM 771 C CA . ALA A 1 95 ? 12.773 3.201 5.066 1 93.44 95 ALA A CA 1
ATOM 772 C C . ALA A 1 95 ? 11.57 2.287 5.266 1 93.44 95 ALA A C 1
ATOM 774 O O . ALA A 1 95 ? 10.469 2.584 4.785 1 93.44 95 ALA A O 1
ATOM 775 N N . ALA A 1 96 ? 11.758 1.215 5.973 1 95.69 96 ALA A N 1
ATOM 776 C CA . ALA A 1 96 ? 10.672 0.281 6.258 1 95.69 96 ALA A CA 1
ATOM 777 C C . ALA A 1 96 ? 9.602 0.935 7.121 1 95.69 96 ALA A C 1
ATOM 779 O O . ALA A 1 96 ? 8.406 0.761 6.875 1 95.69 96 ALA A O 1
ATOM 780 N N . LYS A 1 97 ? 10.039 1.651 8.078 1 97.12 97 LYS A N 1
ATOM 781 C CA . LYS A 1 97 ? 9.094 2.359 8.938 1 97.12 97 LYS A CA 1
ATOM 782 C C . LYS A 1 97 ? 8.32 3.416 8.148 1 97.12 97 LYS A C 1
ATOM 784 O O . LYS A 1 97 ? 7.125 3.607 8.367 1 97.12 97 LYS A O 1
ATOM 789 N N . CYS A 1 98 ? 9.023 4.082 7.297 1 96.81 98 CYS A N 1
ATOM 790 C CA . CYS A 1 98 ? 8.359 5.07 6.453 1 96.81 98 CYS A CA 1
ATOM 791 C C . CYS A 1 98 ? 7.262 4.426 5.617 1 96.81 98 CYS A C 1
ATOM 793 O O . CYS A 1 98 ? 6.145 4.938 5.551 1 96.81 98 CYS A O 1
ATOM 795 N N . ASP A 1 99 ? 7.57 3.303 5.031 1 97.38 99 ASP A N 1
ATOM 796 C CA . ASP A 1 99 ? 6.57 2.547 4.285 1 97.38 99 ASP A CA 1
ATOM 797 C C . ASP A 1 99 ? 5.395 2.162 5.18 1 97.38 99 ASP A C 1
ATOM 799 O O . ASP A 1 99 ? 4.234 2.275 4.773 1 97.38 99 ASP A O 1
ATOM 803 N N . MET A 1 100 ? 5.699 1.689 6.328 1 98.44 100 MET A N 1
ATOM 804 C CA . MET A 1 100 ? 4.68 1.261 7.281 1 98.44 100 MET A CA 1
ATOM 805 C C . MET A 1 100 ? 3.721 2.4 7.602 1 98.44 100 MET A C 1
ATOM 807 O O . MET A 1 100 ? 2.502 2.223 7.555 1 98.44 100 MET A O 1
ATOM 811 N N . TYR A 1 101 ? 4.223 3.59 7.883 1 98.62 101 TYR A N 1
ATOM 812 C CA . TYR A 1 101 ? 3.371 4.719 8.234 1 98.62 101 TYR A CA 1
ATOM 813 C C . TYR A 1 101 ? 2.574 5.199 7.031 1 98.62 101 TYR A C 1
ATOM 815 O O . TYR A 1 101 ? 1.402 5.566 7.156 1 98.62 101 TYR A O 1
ATOM 823 N N . ALA A 1 102 ? 3.244 5.23 5.859 1 98.56 102 ALA A N 1
ATOM 824 C CA . ALA A 1 102 ? 2.52 5.621 4.656 1 98.56 102 ALA A CA 1
ATOM 825 C C . ALA A 1 102 ? 1.323 4.703 4.414 1 98.56 102 ALA A C 1
ATOM 827 O O . ALA A 1 102 ? 0.214 5.176 4.152 1 98.56 102 ALA A O 1
ATOM 828 N N . GLU A 1 103 ? 1.534 3.422 4.523 1 98.62 103 GLU A N 1
ATOM 829 C CA . GLU A 1 103 ? 0.445 2.467 4.332 1 98.62 103 GLU A CA 1
ATOM 830 C C . GLU A 1 103 ? -0.604 2.602 5.434 1 98.62 103 GLU A C 1
ATOM 832 O O . GLU A 1 103 ? -1.798 2.42 5.184 1 98.62 103 GLU A O 1
ATOM 837 N N . THR A 1 104 ? -0.158 2.857 6.645 1 98.69 104 THR A N 1
ATOM 838 C CA . THR A 1 104 ? -1.078 3.068 7.754 1 98.69 104 THR A CA 1
ATOM 839 C C . THR A 1 104 ? -1.99 4.262 7.484 1 98.69 104 THR A C 1
ATOM 841 O O . THR A 1 104 ? -3.203 4.184 7.695 1 98.69 104 THR A O 1
ATOM 844 N N . PHE A 1 105 ? -1.416 5.301 7.008 1 98.69 105 PHE A N 1
ATOM 845 C CA . PHE A 1 105 ? -2.219 6.484 6.719 1 98.69 105 PHE A CA 1
ATOM 846 C C . PHE A 1 105 ? -3.145 6.234 5.535 1 98.69 105 PHE A C 1
ATOM 848 O O . PHE A 1 105 ? -4.27 6.742 5.504 1 98.69 105 PHE A O 1
ATOM 855 N N . MET A 1 106 ? -2.711 5.441 4.57 1 98.31 106 MET A N 1
ATOM 856 C CA . MET A 1 106 ? -3.602 5.113 3.461 1 98.31 106 MET A CA 1
ATOM 857 C C . MET A 1 106 ? -4.762 4.242 3.934 1 98.31 106 MET A C 1
ATOM 859 O O . MET A 1 106 ? -5.875 4.348 3.42 1 98.31 106 MET A O 1
ATOM 863 N N . ASP A 1 107 ? -4.5 3.359 4.922 1 97.38 107 ASP A N 1
ATOM 864 C CA . ASP A 1 107 ? -5.602 2.645 5.559 1 97.38 107 ASP A CA 1
ATOM 865 C C . ASP A 1 107 ? -6.586 3.617 6.207 1 97.38 107 ASP A C 1
ATOM 867 O O . ASP A 1 107 ? -7.801 3.416 6.145 1 97.38 107 ASP A O 1
ATOM 871 N N . PHE A 1 108 ? -6.043 4.625 6.828 1 97.94 108 PHE A N 1
ATOM 872 C CA . PHE A 1 108 ? -6.875 5.637 7.461 1 97.94 108 PHE A CA 1
ATOM 873 C C . PHE A 1 108 ? -7.66 6.426 6.418 1 97.94 108 PHE A C 1
ATOM 875 O O . PHE A 1 108 ? -8.805 6.812 6.66 1 97.94 108 PHE A O 1
ATOM 882 N N . PHE A 1 109 ? -7.062 6.664 5.273 1 97.12 109 PHE A N 1
ATOM 883 C CA . PHE A 1 109 ? -7.746 7.289 4.145 1 97.12 109 PHE A CA 1
ATOM 884 C C . PHE A 1 109 ? -8.969 6.48 3.738 1 97.12 109 PHE A C 1
ATOM 886 O O . PHE A 1 109 ? -10.055 7.035 3.547 1 97.12 109 PHE A O 1
ATOM 893 N N . THR A 1 110 ? -8.781 5.172 3.605 1 95 110 THR A N 1
ATOM 894 C CA . THR A 1 110 ? -9.867 4.281 3.209 1 95 110 THR A CA 1
ATOM 895 C C . THR A 1 110 ? -11 4.32 4.23 1 95 110 THR A C 1
ATOM 897 O O . THR A 1 110 ? -12.172 4.383 3.863 1 95 110 THR A O 1
ATOM 900 N N . LEU A 1 111 ? -10.641 4.387 5.469 1 95 111 LEU A N 1
ATOM 901 C CA . LEU A 1 111 ? -11.609 4.418 6.551 1 95 111 LEU A CA 1
ATOM 902 C C . LEU A 1 111 ? -12.336 5.762 6.598 1 95 111 LEU A C 1
ATOM 904 O O . LEU A 1 111 ? -13.555 5.809 6.777 1 95 111 LEU A O 1
ATOM 908 N N . GLY A 1 112 ? -11.617 6.82 6.43 1 95.25 112 GLY A N 1
ATOM 909 C CA . GLY A 1 112 ? -12.133 8.141 6.746 1 95.25 112 GLY A CA 1
ATOM 910 C C . GLY A 1 112 ? -12.68 8.875 5.535 1 95.25 112 GLY A C 1
ATOM 911 O O . GLY A 1 112 ? -13.656 9.625 5.645 1 95.25 112 GLY A O 1
ATOM 912 N N . VAL A 1 113 ? -12.062 8.672 4.379 1 92.69 113 VAL A N 1
ATOM 913 C CA . VAL A 1 113 ? -12.383 9.492 3.217 1 92.69 113 VAL A CA 1
ATOM 914 C C . VAL A 1 113 ? -13.289 8.711 2.27 1 92.69 113 VAL A C 1
ATOM 916 O O . VAL A 1 113 ? -14.273 9.25 1.758 1 92.69 113 VAL A O 1
ATOM 919 N N . GLU A 1 114 ? -13.008 7.41 2.061 1 87.5 114 GLU A N 1
ATOM 920 C CA . GLU A 1 114 ? -13.742 6.652 1.057 1 87.5 114 GLU A CA 1
ATOM 921 C C . GLU A 1 114 ? -15.203 6.465 1.467 1 87.5 114 GLU A C 1
ATOM 923 O O . GLU A 1 114 ? -16.078 6.297 0.613 1 87.5 114 GLU A O 1
ATOM 928 N N . ARG A 1 115 ? -15.508 6.562 2.721 1 89.44 115 ARG A N 1
ATOM 929 C CA . ARG A 1 115 ? -16.875 6.438 3.217 1 89.44 115 ARG A CA 1
ATOM 930 C C . ARG A 1 115 ? -17.766 7.551 2.664 1 89.44 115 ARG A C 1
ATOM 932 O O . ARG A 1 115 ? -18.969 7.371 2.521 1 89.44 115 ARG A O 1
ATOM 939 N N . ILE A 1 116 ? -17.125 8.625 2.273 1 89.5 116 ILE A N 1
ATOM 940 C CA . ILE A 1 116 ? -17.859 9.805 1.832 1 89.5 116 ILE A CA 1
ATOM 941 C C . ILE A 1 116 ? -18.375 9.586 0.411 1 89.5 116 ILE A C 1
ATOM 943 O O . ILE A 1 116 ? -19.359 10.203 0.001 1 89.5 116 ILE A O 1
ATOM 947 N N . PHE A 1 117 ? -17.75 8.688 -0.312 1 86.62 117 PHE A N 1
ATOM 948 C CA . PHE A 1 117 ? -18.078 8.461 -1.714 1 86.62 117 PHE A CA 1
ATOM 949 C C . PHE A 1 117 ? -19.078 7.309 -1.858 1 86.62 117 PHE A C 1
ATOM 951 O O . PHE A 1 117 ? -19.484 6.969 -2.971 1 86.62 117 PHE A O 1
ATOM 958 N N . GLU A 1 118 ? -19.438 6.723 -0.702 1 88 118 GLU A N 1
ATOM 959 C CA . GLU A 1 118 ? -20.406 5.641 -0.73 1 88 118 GLU A CA 1
ATOM 960 C C . GLU A 1 118 ? -21.812 6.172 -1.029 1 88 118 GLU A C 1
ATOM 962 O O . GLU A 1 118 ? -22.297 7.074 -0.344 1 88 118 GLU A O 1
ATOM 967 N N . HIS A 1 119 ? -22.453 5.656 -2.041 1 88.19 119 HIS A N 1
ATOM 968 C CA . HIS A 1 119 ? -23.734 6.191 -2.514 1 88.19 119 HIS A CA 1
ATOM 969 C C . HIS A 1 119 ? -24.906 5.453 -1.881 1 88.19 119 HIS A C 1
ATOM 971 O O . HIS A 1 119 ? -26.016 5.992 -1.8 1 88.19 119 HIS A O 1
ATOM 977 N N . ASP A 1 120 ? -24.719 4.227 -1.498 1 87.69 120 ASP A N 1
ATOM 978 C CA . ASP A 1 120 ? -25.781 3.494 -0.803 1 87.69 120 ASP A CA 1
ATOM 979 C C . ASP A 1 120 ? -25.906 3.969 0.642 1 87.69 120 ASP A C 1
ATOM 981 O O . ASP A 1 120 ? -24.969 3.846 1.433 1 87.69 120 ASP A O 1
ATOM 985 N N . PRO A 1 121 ? -27.094 4.457 0.96 1 90.19 121 PRO A N 1
ATOM 986 C CA . PRO A 1 121 ? -27.234 5.07 2.283 1 90.19 121 PRO A CA 1
ATOM 987 C C . PRO A 1 121 ? -27 4.078 3.42 1 90.19 121 PRO A C 1
ATOM 989 O O . PRO A 1 121 ? -26.484 4.453 4.473 1 90.19 121 PRO A O 1
ATOM 992 N N . ASP A 1 122 ? -27.422 2.877 3.256 1 86.94 122 ASP A N 1
ATOM 993 C CA . ASP A 1 122 ? -27.25 1.879 4.305 1 86.94 122 ASP A CA 1
ATOM 994 C C . ASP A 1 122 ? -25.781 1.519 4.492 1 86.94 122 ASP A C 1
ATOM 996 O O . ASP A 1 122 ? -25.297 1.405 5.621 1 86.94 122 ASP A O 1
ATOM 1000 N N . ILE A 1 123 ? -25.141 1.391 3.469 1 88 123 ILE A N 1
ATOM 1001 C CA . ILE A 1 123 ? -23.703 1.081 3.535 1 88 123 ILE A CA 1
ATOM 1002 C C . ILE A 1 123 ? -22.953 2.279 4.098 1 88 123 ILE A C 1
ATOM 1004 O O . ILE A 1 123 ? -22.047 2.117 4.922 1 88 123 ILE A O 1
ATOM 1008 N N . LYS A 1 124 ? -23.312 3.432 3.627 1 92.25 124 LYS A N 1
ATOM 1009 C CA . LYS A 1 124 ? -22.672 4.652 4.113 1 92.25 124 LYS A CA 1
ATOM 1010 C C . LYS A 1 124 ? -22.812 4.777 5.625 1 92.25 124 LYS A C 1
ATOM 1012 O O . LYS A 1 124 ? -21.844 5.129 6.312 1 92.25 124 LYS A O 1
ATOM 1017 N N . ALA A 1 125 ? -23.984 4.512 6.094 1 93.31 125 ALA A N 1
ATOM 1018 C CA . ALA A 1 125 ? -24.234 4.605 7.531 1 93.31 125 ALA A CA 1
ATOM 1019 C C . ALA A 1 125 ? -23.328 3.645 8.305 1 93.31 125 ALA A C 1
ATOM 1021 O O . ALA A 1 125 ? -22.781 3.998 9.352 1 93.31 125 ALA A O 1
ATOM 1022 N N . LYS A 1 126 ? -23.172 2.488 7.809 1 90.69 126 LYS A N 1
ATOM 1023 C CA . LYS A 1 126 ? -22.328 1.494 8.461 1 90.69 126 LYS A CA 1
ATOM 1024 C C . LYS A 1 126 ? -20.859 1.916 8.422 1 90.69 126 LYS A C 1
ATOM 1026 O O . LYS A 1 126 ? -20.125 1.716 9.391 1 90.69 126 LYS A O 1
ATOM 1031 N N . LYS A 1 127 ? -20.516 2.465 7.305 1 92.81 127 LYS A N 1
ATOM 1032 C CA . LYS A 1 127 ? -19.141 2.951 7.18 1 92.81 127 LYS A CA 1
ATOM 1033 C C . LYS A 1 127 ? -18.891 4.121 8.125 1 92.81 127 LYS A C 1
ATOM 1035 O O . LYS A 1 127 ? -17.797 4.227 8.711 1 92.81 127 LYS A O 1
ATOM 1040 N N . ASP A 1 128 ? -19.875 4.941 8.273 1 95.44 128 ASP A N 1
ATOM 1041 C CA . ASP A 1 128 ? -19.75 6.07 9.188 1 95.44 128 ASP A CA 1
ATOM 1042 C C . ASP A 1 128 ? -19.609 5.586 10.633 1 95.44 128 ASP A C 1
ATOM 1044 O O . ASP A 1 128 ? -18.797 6.109 11.398 1 95.44 128 ASP A O 1
ATOM 1048 N N . GLU A 1 129 ? -20.422 4.66 10.914 1 95.5 129 GLU A N 1
ATOM 1049 C CA . GLU A 1 129 ? -20.344 4.082 12.258 1 95.5 129 GLU A CA 1
ATOM 1050 C C . GLU A 1 129 ? -18.969 3.473 12.516 1 95.5 129 GLU A C 1
ATOM 1052 O O . GLU A 1 129 ? -18.391 3.65 13.594 1 95.5 129 GLU A O 1
ATOM 1057 N N . LYS A 1 130 ? -18.484 2.75 11.562 1 94.56 130 LYS A N 1
ATOM 1058 C CA . LYS A 1 130 ? -17.156 2.146 11.672 1 94.56 130 LYS A CA 1
ATOM 1059 C C . LYS A 1 130 ? -16.094 3.215 11.844 1 94.56 130 LYS A C 1
ATOM 1061 O O . LYS A 1 130 ? -15.195 3.07 12.68 1 94.56 130 LYS A O 1
ATOM 1066 N N . PHE A 1 131 ? -16.219 4.27 11.055 1 97.12 131 PHE A N 1
ATOM 1067 C CA . PHE A 1 131 ? -15.258 5.367 11.148 1 97.12 131 PHE A CA 1
ATOM 1068 C C . PHE A 1 131 ? -15.281 5.992 12.539 1 97.12 131 PHE A C 1
ATOM 1070 O O . PHE A 1 131 ? -14.234 6.168 13.164 1 97.12 131 PHE A O 1
ATOM 1077 N N . GLU A 1 132 ? -16.406 6.254 13.047 1 97.38 132 GLU A N 1
ATOM 1078 C CA . GLU A 1 132 ? -16.547 6.914 14.336 1 97.38 132 GLU A CA 1
ATOM 1079 C C . GLU A 1 132 ? -15.992 6.047 15.469 1 97.38 132 GLU A C 1
ATOM 1081 O O . GLU A 1 132 ? -15.414 6.562 16.422 1 97.38 132 GLU A O 1
ATOM 1086 N N . SER A 1 133 ? -16.156 4.801 15.273 1 97 133 SER A N 1
ATOM 1087 C CA . SER A 1 133 ? -15.68 3.889 16.312 1 97 133 SER A CA 1
ATOM 1088 C C . SER A 1 133 ? -14.172 3.676 16.219 1 97 133 SER A C 1
ATOM 1090 O O . SER A 1 133 ? -13.516 3.467 17.234 1 97 133 SER A O 1
ATOM 1092 N N . GLN A 1 134 ? -13.609 3.809 15.078 1 96.62 134 GLN A N 1
ATOM 1093 C CA . GLN A 1 134 ? -12.242 3.357 14.875 1 96.62 134 GLN A CA 1
ATOM 1094 C C . GLN A 1 134 ? -11.266 4.531 14.891 1 96.62 134 GLN A C 1
ATOM 1096 O O . GLN A 1 134 ? -10.109 4.379 15.289 1 96.62 134 GLN A O 1
ATOM 1101 N N . TYR A 1 135 ? -11.719 5.699 14.438 1 97.81 135 TYR A N 1
ATOM 1102 C CA . TYR A 1 135 ? -10.734 6.75 14.195 1 97.81 135 TYR A CA 1
ATOM 1103 C C . TYR A 1 135 ? -10.055 7.168 15.492 1 97.81 135 TYR A C 1
ATOM 1105 O O . TYR A 1 135 ? -8.852 7.438 15.508 1 97.81 135 TYR A O 1
ATOM 1113 N N . PRO A 1 136 ? -10.727 7.203 16.688 1 97.94 136 PRO A N 1
ATOM 1114 C CA . PRO A 1 136 ? -10.008 7.609 17.891 1 97.94 136 PRO A CA 1
ATOM 1115 C C . PRO A 1 136 ? -8.922 6.617 18.297 1 97.94 136 PRO A C 1
ATOM 1117 O O . PRO A 1 136 ? -7.852 7.02 18.75 1 97.94 136 PRO A O 1
ATOM 1120 N N . VAL A 1 137 ? -9.203 5.352 18.125 1 97.12 137 VAL A N 1
ATOM 1121 C CA . VAL A 1 137 ? -8.25 4.309 18.484 1 97.12 137 VAL A CA 1
ATOM 1122 C C . VAL A 1 137 ? -7.023 4.398 17.562 1 97.12 137 VAL A C 1
ATOM 1124 O O . VAL A 1 137 ? -5.883 4.359 18.047 1 97.12 137 VAL A O 1
ATOM 1127 N N . ARG A 1 138 ? -7.262 4.551 16.312 1 97.81 138 ARG A N 1
ATOM 1128 C CA . ARG A 1 138 ? -6.184 4.613 15.336 1 97.81 138 ARG A CA 1
ATOM 1129 C C . ARG A 1 138 ? -5.332 5.863 15.531 1 97.81 138 ARG A C 1
ATOM 1131 O O . ARG A 1 138 ? -4.102 5.797 15.477 1 97.81 138 ARG A O 1
ATOM 1138 N N . LEU A 1 139 ? -5.965 6.984 15.789 1 98.56 139 LEU A N 1
ATOM 1139 C CA . LEU A 1 139 ? -5.227 8.227 15.969 1 98.56 139 LEU A CA 1
ATOM 1140 C C . LEU A 1 139 ? -4.453 8.211 17.281 1 98.56 139 LEU A C 1
ATOM 1142 O O . LEU A 1 139 ? -3.365 8.781 17.375 1 98.56 139 LEU A O 1
ATOM 1146 N N . LYS A 1 140 ? -4.996 7.539 18.234 1 98.31 140 LYS A N 1
ATOM 1147 C CA . LYS A 1 140 ? -4.273 7.406 19.5 1 98.31 140 LYS A CA 1
ATOM 1148 C C . LYS A 1 140 ? -2.965 6.645 19.312 1 98.31 140 LYS A C 1
ATOM 1150 O O . LYS A 1 140 ? -1.92 7.055 19.812 1 98.31 140 LYS A O 1
ATOM 1155 N N . ILE A 1 141 ? -3.018 5.582 18.625 1 98.19 141 ILE A N 1
ATOM 1156 C CA . ILE A 1 141 ? -1.829 4.785 18.344 1 98.19 141 ILE A CA 1
ATOM 1157 C C . ILE A 1 141 ? -0.811 5.625 17.578 1 98.19 141 ILE A C 1
ATOM 1159 O O . ILE A 1 141 ? 0.374 5.645 17.922 1 98.19 141 ILE A O 1
ATOM 1163 N N . LEU A 1 142 ? -1.282 6.34 16.578 1 98.62 142 LEU A N 1
ATOM 1164 C CA . LEU A 1 142 ? -0.397 7.168 15.758 1 98.62 142 LEU A CA 1
ATOM 1165 C C . LEU A 1 142 ? 0.228 8.273 16.609 1 98.62 142 LEU A C 1
ATOM 1167 O O . LEU A 1 142 ? 1.41 8.594 16.438 1 98.62 142 LEU A O 1
ATOM 1171 N N . GLU A 1 143 ? -0.556 8.875 17.438 1 98.62 143 GLU A N 1
ATOM 1172 C CA . GLU A 1 143 ? -0.02 9.914 18.312 1 98.62 143 GLU A CA 1
ATOM 1173 C C . GLU A 1 143 ? 1.05 9.352 19.234 1 98.62 143 GLU A C 1
ATOM 1175 O O . GLU A 1 143 ? 2.08 9.984 19.469 1 98.62 143 GLU A O 1
ATOM 1180 N N . GLU A 1 144 ? 0.811 8.188 19.766 1 97.88 144 GLU A N 1
ATOM 1181 C CA . GLU A 1 144 ? 1.793 7.547 20.641 1 97.88 144 GLU A CA 1
ATOM 1182 C C . GLU A 1 144 ? 3.094 7.27 19.891 1 97.88 144 GLU A C 1
ATOM 1184 O O . GLU A 1 144 ? 4.184 7.465 20.422 1 97.88 144 GLU A O 1
ATOM 1189 N N . HIS A 1 145 ? 2.969 6.809 18.703 1 97.88 145 HIS A N 1
ATOM 1190 C CA . HIS A 1 145 ? 4.16 6.586 17.891 1 97.88 145 HIS A CA 1
ATOM 1191 C C . HIS A 1 145 ? 4.91 7.891 17.641 1 97.88 145 HIS A C 1
ATOM 1193 O O . HIS A 1 145 ? 6.141 7.926 17.719 1 97.88 145 HIS A O 1
ATOM 1199 N N . LEU A 1 146 ? 4.164 8.898 17.281 1 98.19 146 LEU A N 1
ATOM 1200 C CA . LEU A 1 146 ? 4.758 10.211 17.047 1 98.19 146 LEU A CA 1
ATOM 1201 C C . LEU A 1 146 ? 5.543 10.68 18.266 1 98.19 146 LEU A C 1
ATOM 1203 O O . LEU A 1 146 ? 6.684 11.125 18.141 1 98.19 146 LEU A O 1
ATOM 1207 N N . LYS A 1 147 ? 4.957 10.539 19.406 1 97.25 147 LYS A N 1
ATOM 1208 C CA . LYS A 1 147 ? 5.598 10.945 20.641 1 97.25 147 LYS A CA 1
ATOM 1209 C C . LYS A 1 147 ? 6.871 10.141 20.906 1 97.25 147 LYS A C 1
ATOM 1211 O O . LYS A 1 147 ? 7.902 10.703 21.266 1 97.25 147 LYS A O 1
ATOM 1216 N N . LYS A 1 148 ? 6.773 8.891 20.656 1 95.25 148 LYS A N 1
ATOM 1217 C CA . LYS A 1 148 ? 7.914 8.008 20.859 1 95.25 148 LYS A CA 1
ATOM 1218 C C . LYS A 1 148 ? 9.07 8.367 19.938 1 95.25 148 LYS A C 1
ATOM 1220 O O . LYS A 1 148 ? 10.234 8.172 20.281 1 95.25 148 LYS A O 1
ATOM 1225 N N . ASN A 1 149 ? 8.727 8.938 18.844 1 93.44 149 ASN A N 1
ATOM 1226 C CA . ASN A 1 149 ? 9.742 9.297 17.859 1 93.44 149 ASN A CA 1
ATOM 1227 C C . ASN A 1 149 ? 10.195 10.742 18.031 1 93.44 149 ASN A C 1
ATOM 1229 O O . ASN A 1 149 ? 10.898 11.289 17.172 1 93.44 149 ASN A O 1
ATOM 1233 N N . GLY A 1 150 ? 9.789 11.461 19.062 1 93.56 150 GLY A N 1
ATOM 1234 C CA . GLY A 1 150 ? 10.258 12.805 19.359 1 93.56 150 GLY A CA 1
ATOM 1235 C C . GLY A 1 150 ? 9.219 13.875 19.078 1 93.56 150 GLY A C 1
ATOM 1236 O O . GLY A 1 150 ? 9.406 15.039 19.438 1 93.56 150 GLY A O 1
ATOM 1237 N N . GLY A 1 151 ? 8.086 13.508 18.312 1 94 151 GLY A N 1
ATOM 1238 C CA . GLY A 1 151 ? 6.938 14.391 18.203 1 94 151 GLY A CA 1
ATOM 1239 C C . GLY A 1 151 ? 6.93 15.211 16.938 1 94 151 GLY A C 1
ATOM 1240 O O . GLY A 1 151 ? 5.906 15.797 16.562 1 94 151 GLY A O 1
ATOM 1241 N N . GLU A 1 152 ? 8.07 15.188 16.219 1 95.81 152 GLU A N 1
ATOM 1242 C CA . GLU A 1 152 ? 8.172 16.094 15.078 1 95.81 152 GLU A CA 1
ATOM 1243 C C . GLU A 1 152 ? 7.996 15.344 13.758 1 95.81 152 GLU A C 1
ATOM 1245 O O . GLU A 1 152 ? 7.504 15.906 12.781 1 95.81 152 GLU A O 1
ATOM 1250 N N . ASN A 1 153 ? 8.477 14.156 13.719 1 96.06 153 ASN A N 1
ATOM 1251 C CA . ASN A 1 153 ? 8.398 13.281 12.555 1 96.06 153 ASN A CA 1
ATOM 1252 C C . ASN A 1 153 ? 8.055 11.852 12.945 1 96.06 153 ASN A C 1
ATOM 1254 O O . ASN A 1 153 ? 8.367 11.414 14.055 1 96.06 153 ASN A O 1
ATOM 1258 N N . PHE A 1 154 ? 7.469 11.148 12.031 1 97.19 154 PHE A N 1
ATOM 1259 C CA . PHE A 1 154 ? 7.156 9.75 12.32 1 97.19 154 PHE A CA 1
ATOM 1260 C C . PHE A 1 154 ? 8.414 8.891 12.266 1 97.19 154 PHE A C 1
ATOM 1262 O O . PHE A 1 154 ? 8.516 7.887 12.969 1 97.19 154 PHE A O 1
ATOM 1269 N N . VAL A 1 155 ? 9.289 9.273 11.359 1 96.44 155 VAL A N 1
ATOM 1270 C CA . VAL A 1 155 ? 10.516 8.5 11.211 1 96.44 155 VAL A CA 1
ATOM 1271 C C . VAL A 1 155 ? 11.719 9.438 11.172 1 96.44 155 VAL A C 1
ATOM 1273 O O . VAL A 1 155 ? 11.734 10.398 10.398 1 96.44 155 VAL A O 1
ATOM 1276 N N . GLY A 1 156 ? 12.703 9.188 11.93 1 92.5 156 GLY A N 1
ATOM 1277 C CA . GLY A 1 156 ? 13.938 9.953 11.906 1 92.5 156 GLY A CA 1
ATOM 1278 C C . GLY A 1 156 ? 13.758 11.391 12.359 1 92.5 156 GLY A C 1
ATOM 1279 O O . GLY A 1 156 ? 12.883 11.688 13.172 1 92.5 156 GLY A O 1
ATOM 1280 N N . LYS A 1 157 ? 14.672 12.25 11.859 1 92.06 157 LYS A N 1
ATOM 1281 C CA . LYS A 1 157 ? 14.711 13.625 12.367 1 92.06 157 LYS A CA 1
ATOM 1282 C C . LYS A 1 157 ? 14.445 14.625 11.25 1 92.06 157 LYS A C 1
ATOM 1284 O O . LYS A 1 157 ? 14.719 15.82 11.398 1 92.06 157 LYS A O 1
ATOM 1289 N N . LYS A 1 158 ? 14.031 14.133 10.164 1 92.5 158 LYS A N 1
ATOM 1290 C CA . LYS A 1 158 ? 13.703 15.008 9.039 1 92.5 158 LYS A CA 1
ATOM 1291 C C . LYS A 1 158 ? 12.375 14.602 8.398 1 92.5 158 LYS A C 1
ATOM 1293 O O . LYS A 1 158 ? 11.891 13.484 8.609 1 92.5 158 LYS A O 1
ATOM 1298 N N . VAL A 1 159 ? 11.875 15.539 7.609 1 95.56 159 VAL A N 1
ATOM 1299 C CA . VAL A 1 159 ? 10.656 15.242 6.859 1 95.56 159 VAL A CA 1
ATOM 1300 C C . VAL A 1 159 ? 10.945 14.164 5.816 1 95.56 159 VAL A C 1
ATOM 1302 O O . VAL A 1 159 ? 11.93 14.242 5.082 1 95.56 159 VAL A O 1
ATOM 1305 N N . LEU A 1 160 ? 10.164 13.133 5.875 1 95.81 160 LEU A N 1
ATOM 1306 C CA . LEU A 1 160 ? 10.227 12.102 4.848 1 95.81 160 LEU A CA 1
ATOM 1307 C C . LEU A 1 160 ? 8.922 12.039 4.059 1 95.81 160 LEU A C 1
ATOM 1309 O O . LEU A 1 160 ? 7.949 12.711 4.41 1 95.81 160 LEU A O 1
ATOM 1313 N N . TRP A 1 161 ? 8.898 11.25 2.984 1 96.75 161 TRP A N 1
ATOM 1314 C CA . TRP A 1 161 ? 7.742 11.227 2.096 1 96.75 161 TRP A CA 1
ATOM 1315 C C . TRP A 1 161 ? 6.512 10.688 2.818 1 96.75 161 TRP A C 1
ATOM 1317 O O . TRP A 1 161 ? 5.383 11.07 2.496 1 96.75 161 TRP A O 1
ATOM 1327 N N . CYS A 1 162 ? 6.656 9.828 3.857 1 97.81 162 CYS A N 1
ATOM 1328 C CA . CYS A 1 162 ? 5.508 9.328 4.605 1 97.81 162 CYS A CA 1
ATOM 1329 C C . CYS A 1 162 ? 4.824 10.445 5.379 1 97.81 162 CYS A C 1
ATOM 1331 O O . CYS A 1 162 ? 3.619 10.391 5.621 1 97.81 162 CYS A O 1
ATOM 1333 N N . ASP A 1 163 ? 5.594 11.492 5.793 1 98.25 163 ASP A N 1
ATOM 1334 C CA . ASP A 1 163 ? 5.008 12.641 6.469 1 98.25 163 ASP A CA 1
ATOM 1335 C C . ASP A 1 163 ? 4.094 13.422 5.527 1 98.25 163 ASP A C 1
ATOM 1337 O O . ASP A 1 163 ? 3.066 13.953 5.953 1 98.25 163 ASP A O 1
ATOM 1341 N N . LEU A 1 164 ? 4.465 13.492 4.277 1 98.31 164 LEU A N 1
ATOM 1342 C CA . LEU A 1 164 ? 3.641 14.195 3.299 1 98.31 164 LEU A CA 1
ATOM 1343 C C . LEU A 1 164 ? 2.369 13.414 2.996 1 98.31 164 LEU A C 1
ATOM 1345 O O . LEU A 1 164 ? 1.304 14 2.795 1 98.31 164 LEU A O 1
ATOM 1349 N N . VAL A 1 165 ? 2.465 12.086 3.006 1 98.62 165 VAL A N 1
ATOM 1350 C CA . VAL A 1 165 ? 1.274 11.25 2.906 1 98.62 165 VAL A CA 1
ATOM 1351 C C . VAL A 1 165 ? 0.363 11.5 4.105 1 98.62 165 VAL A C 1
ATOM 1353 O O . VAL A 1 165 ? -0.847 11.688 3.945 1 98.62 165 VAL A O 1
ATOM 1356 N N . ALA A 1 166 ? 0.988 11.562 5.258 1 98.69 166 ALA A N 1
ATOM 1357 C CA . ALA A 1 166 ? 0.238 11.789 6.488 1 98.69 166 ALA A CA 1
ATOM 1358 C C . ALA A 1 166 ? -0.523 13.109 6.43 1 98.69 166 ALA A C 1
ATOM 1360 O O . ALA A 1 166 ? -1.712 13.164 6.754 1 98.69 166 ALA A O 1
ATOM 1361 N N . VAL A 1 167 ? 0.123 14.133 5.98 1 98.25 167 VAL A N 1
ATOM 1362 C CA . VAL A 1 167 ? -0.482 15.461 5.918 1 98.25 167 VAL A CA 1
ATOM 1363 C C . VAL A 1 167 ? -1.655 15.445 4.938 1 98.25 167 VAL A C 1
ATOM 1365 O O . VAL A 1 167 ? -2.723 15.992 5.234 1 98.25 167 VAL A O 1
ATOM 1368 N N . ALA A 1 168 ? -1.457 14.844 3.795 1 98.06 168 ALA A N 1
ATOM 1369 C CA . ALA A 1 168 ? -2.525 14.75 2.803 1 98.06 168 ALA A CA 1
ATOM 1370 C C . ALA A 1 168 ? -3.754 14.055 3.383 1 98.06 168 ALA A C 1
ATOM 1372 O O . ALA A 1 168 ? -4.867 14.578 3.295 1 98.06 168 ALA A O 1
ATOM 1373 N N . VAL A 1 169 ? -3.549 12.93 4.027 1 98.19 169 VAL A N 1
ATOM 1374 C CA . VAL A 1 169 ? -4.648 12.109 4.523 1 98.19 169 VAL A CA 1
ATOM 1375 C C . VAL A 1 169 ? -5.355 12.836 5.668 1 98.19 169 VAL A C 1
ATOM 1377 O O . VAL A 1 169 ? -6.586 12.953 5.672 1 98.19 169 VAL A O 1
ATOM 1380 N N . LEU A 1 170 ? -4.574 13.352 6.609 1 98.25 170 LEU A N 1
ATOM 1381 C CA . LEU A 1 170 ? -5.168 14.055 7.742 1 98.25 170 LEU A CA 1
ATOM 1382 C C . LEU A 1 170 ? -5.988 15.25 7.27 1 98.25 170 LEU A C 1
ATOM 1384 O O . LEU A 1 170 ? -7.059 15.531 7.812 1 98.25 170 LEU A O 1
ATOM 1388 N N . SER A 1 171 ? -5.516 15.938 6.27 1 97.31 171 SER A N 1
ATOM 1389 C CA . SER A 1 171 ? -6.223 17.109 5.758 1 97.31 171 SER A CA 1
ATOM 1390 C C . SER A 1 171 ? -7.586 16.719 5.188 1 97.31 171 SER A C 1
ATOM 1392 O O . SER A 1 171 ? -8.562 17.453 5.367 1 97.31 171 SER A O 1
ATOM 1394 N N . MET A 1 172 ? -7.688 15.625 4.547 1 96.62 172 MET A N 1
ATOM 1395 C CA . MET A 1 172 ? -8.945 15.195 3.938 1 96.62 172 MET A CA 1
ATOM 1396 C C . MET A 1 172 ? -9.93 14.719 5 1 96.62 172 MET A C 1
ATOM 1398 O O . MET A 1 172 ? -11.109 15.062 4.953 1 96.62 172 MET A O 1
ATOM 1402 N N . VAL A 1 173 ? -9.383 13.961 5.93 1 96.44 173 VAL A N 1
ATOM 1403 C CA . VAL A 1 173 ? -10.266 13.445 6.973 1 96.44 173 VAL A CA 1
ATOM 1404 C C . VAL A 1 173 ? -10.75 14.602 7.852 1 96.44 173 VAL A C 1
ATOM 1406 O O . VAL A 1 173 ? -11.922 14.648 8.227 1 96.44 173 VAL A O 1
ATOM 1409 N N . GLU A 1 174 ? -9.883 15.492 8.156 1 95.12 174 GLU A N 1
ATOM 1410 C CA . GLU A 1 174 ? -10.258 16.641 8.969 1 95.12 174 GLU A CA 1
ATOM 1411 C C . GLU A 1 174 ? -11.344 17.469 8.297 1 95.12 174 GLU A C 1
ATOM 1413 O O . GLU A 1 174 ? -12.227 18.016 8.969 1 95.12 174 GLU A O 1
ATOM 1418 N N . GLU A 1 175 ? -11.281 17.594 7.031 1 93 175 GLU A N 1
ATOM 1419 C CA . GLU A 1 175 ? -12.297 18.328 6.293 1 93 175 GLU A CA 1
ATOM 1420 C C . GLU A 1 175 ? -13.664 17.672 6.422 1 93 175 GLU A C 1
ATOM 1422 O O . GLU A 1 175 ? -14.695 18.344 6.395 1 93 175 GLU A O 1
ATOM 1427 N N . THR A 1 176 ? -13.711 16.359 6.59 1 90.06 176 THR A N 1
ATOM 1428 C CA . THR A 1 176 ? -14.977 15.648 6.688 1 90.06 176 THR A CA 1
ATOM 1429 C C . THR A 1 176 ? -15.383 15.469 8.148 1 90.06 176 THR A C 1
ATOM 1431 O O . THR A 1 176 ? -16.547 15.156 8.445 1 90.06 176 THR A O 1
ATOM 1434 N N . LYS A 1 177 ? -14.414 15.609 9.055 1 93.81 177 LYS A N 1
ATOM 1435 C CA . LYS A 1 177 ? -14.594 15.547 10.5 1 93.81 177 LYS A CA 1
ATOM 1436 C C . LYS A 1 177 ? -13.805 16.656 11.203 1 93.81 177 LYS A C 1
ATOM 1438 O O . LYS A 1 177 ? -12.688 16.422 11.672 1 93.81 177 LYS A O 1
ATOM 1443 N N . ALA A 1 178 ? -14.43 17.766 11.438 1 92.19 178 ALA A N 1
ATOM 1444 C CA . ALA A 1 178 ? -13.75 18.984 11.883 1 92.19 178 ALA A CA 1
ATOM 1445 C C . ALA A 1 178 ? -13.078 18.766 13.234 1 92.19 178 ALA A C 1
ATOM 1447 O O . ALA A 1 178 ? -12.016 19.328 13.5 1 92.19 178 ALA A O 1
ATOM 1448 N N . GLU A 1 179 ? -13.609 17.891 14.016 1 95.19 179 GLU A N 1
ATOM 1449 C CA . GLU A 1 179 ? -13.062 17.688 15.359 1 95.19 179 GLU A CA 1
ATOM 1450 C C . GLU A 1 179 ? -12.094 16.516 15.391 1 95.19 179 GLU A C 1
ATOM 1452 O O . GLU A 1 179 ? -11.781 15.992 16.453 1 95.19 179 GLU A O 1
ATOM 1457 N N . LEU A 1 180 ? -11.602 16.125 14.25 1 97.5 180 LEU A N 1
ATOM 1458 C CA . LEU A 1 180 ? -10.82 14.906 14.102 1 97.5 180 LEU A CA 1
ATOM 1459 C C . LEU A 1 180 ? -9.664 14.875 15.102 1 97.5 180 LEU A C 1
ATOM 1461 O O . LEU A 1 180 ? -9.43 13.852 15.75 1 97.5 180 LEU A O 1
ATOM 1465 N N . LEU A 1 181 ? -8.922 16.016 15.234 1 98.19 181 LEU A N 1
ATOM 1466 C CA . LEU A 1 181 ? -7.664 16 15.969 1 98.19 181 LEU A CA 1
ATOM 1467 C C . LEU A 1 181 ? -7.82 16.672 17.328 1 98.19 181 LEU A C 1
ATOM 1469 O O . LEU A 1 181 ? -6.832 16.906 18.031 1 98.19 181 LEU A O 1
ATOM 1473 N N . GLN A 1 182 ? -8.992 16.984 17.719 1 97.31 182 GLN A N 1
ATOM 1474 C CA . GLN A 1 182 ? -9.273 17.75 18.938 1 97.31 182 GLN A CA 1
ATOM 1475 C C . GLN A 1 182 ? -8.688 17.062 20.156 1 97.31 182 GLN A C 1
ATOM 1477 O O . GLN A 1 182 ? -8.18 17.734 21.062 1 97.31 182 GLN A O 1
ATOM 1482 N N . ASP A 1 183 ? -8.758 15.758 20.266 1 97.94 183 ASP A N 1
ATOM 1483 C CA . ASP A 1 183 ? -8.328 15.023 21.438 1 97.94 183 ASP A CA 1
ATOM 1484 C C . ASP A 1 183 ? -6.914 14.469 21.266 1 97.94 183 ASP A C 1
ATOM 1486 O O . ASP A 1 183 ? -6.461 13.633 22.047 1 97.94 183 ASP A O 1
ATOM 1490 N N . PHE A 1 184 ? -6.234 14.938 20.234 1 98.5 184 PHE A N 1
ATOM 1491 C CA . PHE A 1 184 ? -4.898 14.461 19.906 1 98.5 184 PHE A CA 1
ATOM 1492 C C . PHE A 1 184 ? -3.947 15.625 19.672 1 98.5 184 PHE A C 1
ATOM 1494 O O . PHE A 1 184 ? -3.516 15.875 18.547 1 98.5 184 PHE A O 1
ATOM 1501 N N . PRO A 1 185 ? -3.529 16.266 20.781 1 97.94 185 PRO A N 1
ATOM 1502 C CA . PRO A 1 185 ? -2.811 17.531 20.672 1 97.94 185 PRO A CA 1
ATOM 1503 C C . PRO A 1 185 ? -1.454 17.391 19.984 1 97.94 185 PRO A C 1
ATOM 1505 O O . PRO A 1 185 ? -1.028 18.281 19.25 1 97.94 185 PRO A O 1
ATOM 1508 N N . ASP A 1 186 ? -0.751 16.281 20.25 1 98.19 186 ASP A N 1
ATOM 1509 C CA . ASP A 1 186 ? 0.557 16.109 19.625 1 98.19 186 ASP A CA 1
ATOM 1510 C C . ASP A 1 186 ? 0.423 15.898 18.109 1 98.19 186 ASP A C 1
ATOM 1512 O O . ASP A 1 186 ? 1.213 16.438 17.328 1 98.19 186 ASP A O 1
ATOM 1516 N N . LEU A 1 187 ? -0.549 15.125 17.75 1 98.44 187 LEU A N 1
ATOM 1517 C CA . LEU A 1 187 ? -0.808 14.922 16.328 1 98.44 187 LEU A CA 1
ATOM 1518 C C . LEU A 1 187 ? -1.276 16.219 15.68 1 98.44 187 LEU A C 1
ATOM 1520 O O . LEU A 1 187 ? -0.91 16.516 14.539 1 98.44 187 LEU A O 1
ATOM 1524 N N . ARG A 1 188 ? -2.092 16.938 16.391 1 98 188 ARG A N 1
ATOM 1525 C CA . ARG A 1 188 ? -2.555 18.234 15.898 1 98 188 ARG A CA 1
ATOM 1526 C C . ARG A 1 188 ? -1.384 19.188 15.672 1 98 188 ARG A C 1
ATOM 1528 O O . ARG A 1 188 ? -1.308 19.844 14.633 1 98 188 ARG A O 1
ATOM 1535 N N . ASN A 1 189 ? -0.521 19.25 16.625 1 98.25 189 ASN A N 1
ATOM 1536 C CA . ASN A 1 189 ? 0.665 20.078 16.484 1 98.25 189 ASN A CA 1
ATOM 1537 C C . ASN A 1 189 ? 1.532 19.641 15.305 1 98.25 189 ASN A C 1
ATOM 1539 O O . ASN A 1 189 ? 1.998 20.469 14.523 1 98.25 189 ASN A O 1
ATOM 1543 N N . TYR A 1 190 ? 1.771 18.359 15.234 1 98.5 190 TYR A N 1
ATOM 1544 C CA . TYR A 1 190 ? 2.508 17.781 14.109 1 98.5 190 TYR A CA 1
ATOM 1545 C C . TYR A 1 190 ? 1.885 18.188 12.781 1 98.5 190 TYR A C 1
ATOM 1547 O O . TYR A 1 190 ? 2.58 18.672 11.891 1 98.5 190 TYR A O 1
ATOM 1555 N N . TYR A 1 191 ? 0.575 18 12.688 1 98.19 191 TYR A N 1
ATOM 1556 C CA . TYR A 1 191 ? -0.161 18.312 11.461 1 98.19 191 TYR A CA 1
ATOM 1557 C C . TYR A 1 191 ? -0.05 19.781 11.109 1 98.19 191 TYR A C 1
ATOM 1559 O O . TYR A 1 191 ? 0.221 20.141 9.953 1 98.19 191 TYR A O 1
ATOM 1567 N N . THR A 1 192 ? -0.228 20.641 12.055 1 97.62 192 THR A N 1
ATOM 1568 C CA . THR A 1 192 ? -0.124 22.078 11.859 1 97.62 192 THR A CA 1
ATOM 1569 C C . THR A 1 192 ? 1.278 22.469 11.398 1 97.62 192 THR A C 1
ATOM 1571 O O . THR A 1 192 ? 1.436 23.234 10.445 1 97.62 192 THR A O 1
ATOM 1574 N N . ASN A 1 193 ? 2.293 21.938 12.062 1 98.12 193 ASN A N 1
ATOM 1575 C CA . ASN A 1 193 ? 3.674 22.234 11.688 1 98.12 193 ASN A CA 1
ATOM 1576 C C . ASN A 1 193 ? 3.977 21.781 10.266 1 98.12 193 ASN A C 1
ATOM 1578 O O . ASN A 1 193 ? 4.613 22.5 9.5 1 98.12 193 ASN A O 1
ATOM 1582 N N . MET A 1 194 ? 3.52 20.609 9.938 1 97.88 194 MET A N 1
ATOM 1583 C CA . MET A 1 194 ? 3.768 20.062 8.609 1 97.88 194 MET A CA 1
ATOM 1584 C C . MET A 1 194 ? 3.111 20.922 7.535 1 97.88 194 MET A C 1
ATOM 1586 O O . MET A 1 194 ? 3.727 21.219 6.508 1 97.88 194 MET A O 1
ATOM 1590 N N . ARG A 1 195 ? 1.895 21.375 7.734 1 97.06 195 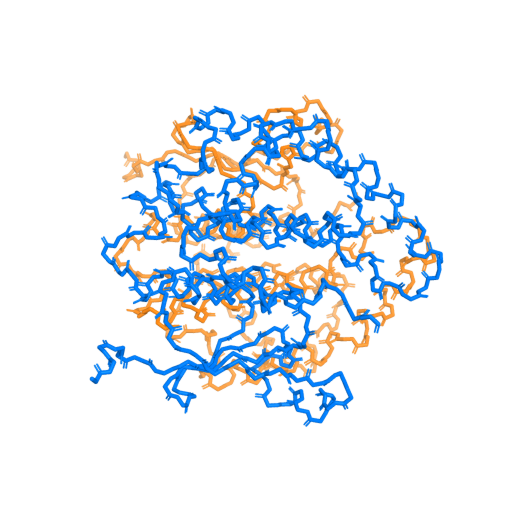ARG A N 1
ATOM 1591 C CA . ARG A 1 195 ? 1.161 22.172 6.762 1 97.06 195 ARG A CA 1
ATOM 1592 C C . ARG A 1 195 ? 1.812 23.547 6.578 1 97.06 195 ARG A C 1
ATOM 1594 O O . ARG A 1 195 ? 1.607 24.203 5.559 1 97.06 195 ARG A O 1
ATOM 1601 N N . ASN A 1 196 ? 2.607 23.938 7.543 1 97.56 196 ASN A N 1
ATOM 1602 C CA . ASN A 1 196 ? 3.217 25.266 7.516 1 97.56 196 ASN A CA 1
ATOM 1603 C C . ASN A 1 196 ? 4.684 25.203 7.098 1 97.56 196 ASN A C 1
ATOM 1605 O O . ASN A 1 196 ? 5.406 26.188 7.199 1 97.56 196 ASN A O 1
ATOM 1609 N N . LEU A 1 197 ? 5.129 24 6.684 1 97.94 197 LEU A N 1
ATOM 1610 C CA . LEU A 1 197 ? 6.473 23.938 6.117 1 97.94 197 LEU A CA 1
ATOM 1611 C C . LEU A 1 197 ? 6.652 24.969 5.012 1 97.94 197 LEU A C 1
ATOM 1613 O O . LEU A 1 197 ? 5.777 25.125 4.156 1 97.94 197 LEU A O 1
ATOM 1617 N N . PRO A 1 198 ? 7.77 25.641 5 1 97.94 198 PRO A N 1
ATOM 1618 C CA . PRO A 1 198 ? 8 26.656 3.971 1 97.94 198 PRO A CA 1
ATOM 1619 C C . PRO A 1 198 ? 7.867 26.109 2.555 1 97.94 198 PRO A C 1
ATOM 1621 O O . PRO A 1 198 ? 7.453 26.828 1.643 1 97.94 198 PRO A O 1
ATOM 1624 N N . GLU A 1 199 ? 8.18 24.891 2.365 1 97.06 199 GLU A N 1
ATOM 1625 C CA . GLU A 1 199 ? 8.203 24.266 1.048 1 97.06 199 GLU A CA 1
ATOM 1626 C C . GLU A 1 199 ? 6.793 24.062 0.51 1 97.06 199 GLU A C 1
ATOM 1628 O O . GLU A 1 199 ? 6.59 23.969 -0.703 1 97.06 199 GLU A O 1
ATOM 1633 N N . ILE A 1 200 ? 5.746 23.984 1.504 1 97.56 200 ILE A N 1
ATOM 1634 C CA . ILE A 1 200 ? 4.457 23.594 0.954 1 97.56 200 ILE A CA 1
ATOM 1635 C C . ILE A 1 200 ? 3.369 24.547 1.444 1 97.56 200 ILE A C 1
ATOM 1637 O O . ILE A 1 200 ? 2.23 24.484 0.972 1 97.56 200 ILE A O 1
ATOM 1641 N N . LYS A 1 201 ? 3.607 25.469 2.342 1 97.81 201 LYS A N 1
ATOM 1642 C CA . LYS A 1 201 ? 2.586 26.297 2.98 1 97.81 201 LYS A CA 1
ATOM 1643 C C . LYS A 1 201 ? 1.85 27.156 1.951 1 97.81 201 LYS A C 1
ATOM 1645 O O . LYS A 1 201 ? 0.637 27.359 2.055 1 97.81 201 LYS A O 1
ATOM 1650 N N . ASP A 1 202 ? 2.57 27.719 0.978 1 97.31 202 ASP A N 1
ATOM 1651 C CA . ASP A 1 202 ? 1.929 28.547 -0.031 1 97.31 202 ASP A CA 1
ATOM 1652 C C . ASP A 1 202 ? 1.003 27.734 -0.921 1 97.31 202 ASP A C 1
ATOM 1654 O O . ASP A 1 202 ? -0.086 28.188 -1.283 1 97.31 202 ASP A O 1
ATOM 1658 N N . TYR A 1 203 ? 1.502 26.547 -1.264 1 97.44 203 TYR A N 1
ATOM 1659 C CA . TYR A 1 203 ? 0.667 25.641 -2.045 1 97.44 203 TYR A CA 1
ATOM 1660 C C . TYR A 1 203 ? -0.608 25.281 -1.288 1 97.44 203 TYR A C 1
ATOM 1662 O O . TYR A 1 203 ? -1.704 25.328 -1.852 1 97.44 203 TYR A O 1
ATOM 1670 N N . VAL A 1 204 ? -0.507 24.969 0.006 1 96.44 204 VAL A N 1
ATOM 1671 C CA . VAL A 1 204 ? -1.627 24.578 0.863 1 96.44 204 VAL A CA 1
ATOM 1672 C C . VAL A 1 204 ? -2.6 25.75 0.988 1 96.44 204 VAL A C 1
ATOM 1674 O O . VAL A 1 204 ? -3.816 25.562 0.917 1 96.44 204 VAL A O 1
ATOM 1677 N N . ALA A 1 205 ? -2.152 26.938 1.057 1 94.75 205 ALA A N 1
ATOM 1678 C CA . ALA A 1 205 ? -2.977 28.109 1.278 1 94.75 205 ALA A CA 1
ATOM 1679 C C . ALA A 1 205 ? -3.67 28.547 -0.009 1 94.75 205 ALA A C 1
ATOM 1681 O O . ALA A 1 205 ? -4.805 29.031 0.022 1 94.75 205 ALA A O 1
ATOM 1682 N N . GLN A 1 206 ? -3.115 28.234 -1.177 1 91.94 206 GLN A N 1
ATOM 1683 C CA . GLN A 1 206 ? -3.566 28.922 -2.383 1 91.94 206 GLN A CA 1
ATOM 1684 C C . GLN A 1 206 ? -4.109 27.938 -3.41 1 91.94 206 GLN A C 1
ATOM 1686 O O . GLN A 1 206 ? -4.969 28.281 -4.219 1 91.94 206 GLN A O 1
ATOM 1691 N N . SER A 1 207 ? -3.617 26.797 -3.363 1 87.06 207 SER A N 1
ATOM 1692 C CA . SER A 1 207 ? -3.834 25.953 -4.531 1 87.06 207 SER A CA 1
ATOM 1693 C C . SER A 1 207 ? -4.348 24.562 -4.125 1 87.06 207 SER A C 1
ATOM 1695 O O . SER A 1 207 ? -4.574 23.703 -4.98 1 87.06 207 SER A O 1
ATOM 1697 N N . TRP A 1 208 ? -4.578 24.359 -2.871 1 89.94 208 TRP A N 1
ATOM 1698 C CA . TRP A 1 208 ? -4.969 23.047 -2.398 1 89.94 208 TRP A CA 1
ATOM 1699 C C . TRP A 1 208 ? -6.379 22.688 -2.867 1 89.94 208 TRP A C 1
ATOM 1701 O O . TRP A 1 208 ? -7.34 23.391 -2.539 1 89.94 208 TRP A O 1
ATOM 1711 N N . PRO A 1 209 ? -6.512 21.625 -3.676 1 92.81 209 PRO A N 1
ATOM 1712 C CA . PRO A 1 209 ? -7.855 21.234 -4.109 1 92.81 209 PRO A CA 1
ATOM 1713 C C . PRO A 1 209 ? -8.758 20.844 -2.945 1 92.81 209 PRO A C 1
ATOM 1715 O O . PRO A 1 209 ? -8.281 20.625 -1.829 1 92.81 209 PRO A O 1
ATOM 1718 N N . PRO A 1 210 ? -10.094 20.75 -3.252 1 91.19 210 PRO A N 1
ATOM 1719 C CA . PRO A 1 210 ? -10.969 20.234 -2.199 1 91.19 210 PRO A CA 1
ATOM 1720 C C . PRO A 1 210 ? -10.719 18.75 -1.896 1 91.19 210 PRO A C 1
ATOM 1722 O O . PRO A 1 210 ? -10.188 18.031 -2.74 1 91.19 210 PRO A O 1
ATOM 1725 N N . ALA A 1 211 ? -11.109 18.344 -0.691 1 86.69 211 ALA A N 1
ATOM 1726 C CA . ALA A 1 211 ? -10.898 16.953 -0.297 1 86.69 211 ALA A CA 1
ATOM 1727 C C . ALA A 1 211 ? -11.688 16.016 -1.196 1 86.69 211 ALA A C 1
ATOM 1729 O O . ALA A 1 211 ? -11.195 14.938 -1.558 1 86.69 211 ALA A O 1
ATOM 1730 N N . THR A 1 212 ? -12.945 16.422 -1.399 1 78.56 212 THR A N 1
ATOM 1731 C CA . THR A 1 212 ? -13.867 15.617 -2.191 1 78.56 212 THR A CA 1
ATOM 1732 C C . THR A 1 212 ? -14.594 16.469 -3.219 1 78.56 212 THR A C 1
ATOM 1734 O O . THR A 1 212 ? -14.414 17.688 -3.258 1 78.56 212 THR A O 1
ATOM 1737 N N . GLU A 1 213 ? -15.195 15.68 -4.18 1 71.69 213 GLU A N 1
ATOM 1738 C CA . GLU A 1 213 ? -15.977 16.406 -5.176 1 71.69 213 GLU A CA 1
ATOM 1739 C C . GLU A 1 213 ? -17.094 17.219 -4.523 1 71.69 213 GLU A C 1
ATOM 1741 O O . GLU A 1 213 ? -17.75 16.734 -3.604 1 71.69 213 GLU A O 1
ATOM 1746 N N . GLN A 1 214 ? -16.953 18.578 -4.555 1 57.22 214 GLN A N 1
ATOM 1747 C CA . GLN A 1 214 ? -18.062 19.406 -4.074 1 57.22 214 GLN A CA 1
ATOM 1748 C C . GLN A 1 214 ? -19.297 19.234 -4.953 1 57.22 214 GLN A C 1
ATOM 1750 O O . GLN A 1 214 ? -19.172 18.984 -6.156 1 57.22 214 GLN A O 1
ATOM 1755 N N . MET B 1 1 ? 25.562 -23.766 10.625 1 39.38 1 MET B N 1
ATOM 1756 C CA . MET B 1 1 ? 25.203 -22.516 11.312 1 39.38 1 MET B CA 1
ATOM 1757 C C . MET B 1 1 ? 24.484 -21.562 10.367 1 39.38 1 MET B C 1
ATOM 1759 O O . MET B 1 1 ? 24.969 -21.281 9.273 1 39.38 1 MET B O 1
ATOM 1763 N N . SER B 1 2 ? 23.234 -21.406 10.445 1 51.53 2 SER B N 1
ATOM 1764 C CA . SER B 1 2 ? 22.547 -20.766 9.328 1 51.53 2 SER B CA 1
ATOM 1765 C C . SER B 1 2 ? 23.047 -19.344 9.094 1 51.53 2 SER B C 1
ATOM 1767 O O . SER B 1 2 ? 23.359 -18.625 10.047 1 51.53 2 SER B O 1
ATOM 1769 N N . ASP B 1 3 ? 23.75 -19.047 7.984 1 74.88 3 ASP B N 1
ATOM 1770 C CA . ASP B 1 3 ? 24.359 -17.797 7.551 1 74.88 3 ASP B CA 1
ATOM 1771 C C . ASP B 1 3 ? 23.359 -16.641 7.562 1 74.88 3 ASP B C 1
ATOM 1773 O O . ASP B 1 3 ? 23.656 -15.547 7.098 1 74.88 3 ASP B O 1
ATOM 1777 N N . GLN B 1 4 ? 22.234 -16.938 8.266 1 88.19 4 GLN B N 1
ATOM 1778 C CA . GLN B 1 4 ? 21.219 -15.898 8.367 1 88.19 4 GLN B CA 1
ATOM 1779 C C . GLN B 1 4 ? 21.547 -14.891 9.453 1 88.19 4 GLN B C 1
ATOM 1781 O O . GLN B 1 4 ? 21.75 -15.258 10.609 1 88.19 4 GLN B O 1
ATOM 1786 N N . LYS B 1 5 ? 21.703 -13.664 9.078 1 87.19 5 LYS B N 1
ATOM 1787 C CA . LYS B 1 5 ? 22.203 -12.586 9.922 1 87.19 5 LYS B CA 1
ATOM 1788 C C . LYS B 1 5 ? 21.125 -12.109 10.891 1 87.19 5 LYS B C 1
ATOM 1790 O O . LYS B 1 5 ? 21.438 -11.609 11.977 1 87.19 5 LYS B O 1
ATOM 1795 N N . HIS B 1 6 ? 19.859 -12.305 10.523 1 94.75 6 HIS B N 1
ATOM 1796 C CA . HIS B 1 6 ? 18.75 -11.773 11.312 1 94.75 6 HIS B CA 1
ATOM 1797 C C . HIS B 1 6 ? 17.766 -12.875 11.688 1 94.75 6 HIS B C 1
ATOM 1799 O O . HIS B 1 6 ? 17.641 -13.875 10.977 1 94.75 6 HIS B O 1
ATOM 1805 N N . SER B 1 7 ? 17.141 -12.719 12.82 1 97.44 7 SER B N 1
ATOM 1806 C CA . SER B 1 7 ? 16 -13.562 13.18 1 97.44 7 SER B CA 1
ATOM 1807 C C . SER B 1 7 ? 14.68 -12.875 12.852 1 97.44 7 SER B C 1
ATOM 1809 O O . SER B 1 7 ? 14.57 -11.648 12.945 1 97.44 7 SER B O 1
ATOM 1811 N N . TYR B 1 8 ? 13.711 -13.672 12.5 1 98.31 8 TYR B N 1
ATOM 1812 C CA . TYR B 1 8 ? 12.422 -13.141 12.078 1 98.31 8 TYR B CA 1
ATOM 1813 C C . TYR B 1 8 ? 11.281 -13.867 12.781 1 98.31 8 TYR B C 1
ATOM 1815 O O . TYR B 1 8 ? 11.297 -15.094 12.906 1 98.31 8 TYR B O 1
ATOM 1823 N N . LYS B 1 9 ? 10.352 -13.148 13.297 1 98.81 9 LYS B N 1
ATOM 1824 C CA . LYS B 1 9 ? 9.086 -13.672 13.805 1 98.81 9 LYS B CA 1
ATOM 1825 C C . LYS B 1 9 ? 7.902 -12.953 13.172 1 98.81 9 LYS B C 1
ATOM 1827 O O . LYS B 1 9 ? 7.727 -11.75 13.359 1 98.81 9 LYS B O 1
ATOM 1832 N N . LEU B 1 10 ? 7.105 -13.664 12.383 1 98.81 10 LEU B N 1
ATOM 1833 C CA . LEU B 1 10 ? 5.906 -13.133 11.742 1 98.81 10 LEU B CA 1
ATOM 1834 C C . LEU B 1 10 ? 4.664 -13.445 12.57 1 98.81 10 LEU B C 1
ATOM 1836 O O . LEU B 1 10 ? 4.418 -14.609 12.906 1 98.81 10 LEU B O 1
ATOM 1840 N N . HIS B 1 11 ? 3.975 -12.43 12.938 1 98.88 11 HIS B N 1
ATOM 1841 C CA . HIS B 1 11 ? 2.711 -12.602 13.641 1 98.88 11 HIS B CA 1
ATOM 1842 C C . HIS B 1 11 ? 1.523 -12.414 12.703 1 98.88 11 HIS B C 1
ATOM 1844 O O . HIS B 1 11 ? 1.353 -11.344 12.117 1 98.88 11 HIS B O 1
ATOM 1850 N N . TYR B 1 12 ? 0.721 -13.398 12.594 1 98.25 12 TYR B N 1
ATOM 1851 C CA . TYR B 1 12 ? -0.513 -13.336 11.82 1 98.25 12 TYR B CA 1
ATOM 1852 C C . TYR B 1 12 ? -1.445 -14.484 12.188 1 98.25 12 TYR B C 1
ATOM 1854 O O . TYR B 1 12 ? -1.132 -15.289 13.07 1 98.25 12 TYR B O 1
ATOM 1862 N N . PHE B 1 13 ? -2.635 -14.492 11.609 1 97.44 13 PHE B N 1
ATOM 1863 C CA . PHE B 1 13 ? -3.592 -15.57 11.828 1 97.44 13 PHE B CA 1
ATOM 1864 C C . PHE B 1 13 ? -3.176 -16.828 11.078 1 97.44 13 PHE B C 1
ATOM 1866 O O . PHE B 1 13 ? -2.283 -16.781 10.227 1 97.44 13 PHE B O 1
ATOM 1873 N N . ASP B 1 14 ? -3.85 -17.938 11.398 1 95.75 14 ASP B N 1
ATOM 1874 C CA . ASP B 1 14 ? -3.6 -19.203 10.711 1 95.75 14 ASP B CA 1
ATOM 1875 C C . ASP B 1 14 ? -4.418 -19.297 9.43 1 95.75 14 ASP B C 1
ATOM 1877 O O . ASP B 1 14 ? -5.145 -20.266 9.219 1 95.75 14 ASP B O 1
ATOM 1881 N N . ILE B 1 15 ? -4.336 -18.391 8.586 1 95.88 15 ILE B N 1
ATOM 1882 C CA . ILE B 1 15 ? -4.898 -18.297 7.246 1 95.88 15 ILE B CA 1
ATOM 1883 C C . ILE B 1 15 ? -3.898 -17.609 6.316 1 95.88 15 ILE B C 1
ATOM 1885 O O . ILE B 1 15 ? -2.906 -17.047 6.773 1 95.88 15 ILE B O 1
ATOM 1889 N N . ARG B 1 16 ? -4.023 -17.688 5.004 1 95.94 16 ARG B N 1
ATOM 1890 C CA . ARG B 1 16 ? -3.143 -17 4.07 1 95.94 16 ARG B CA 1
ATOM 1891 C C . ARG B 1 16 ? -3.268 -15.484 4.223 1 95.94 16 ARG B C 1
ATOM 1893 O O . ARG B 1 16 ? -2.332 -14.82 4.668 1 95.94 16 ARG B O 1
ATOM 1900 N N . GLY B 1 17 ? -4.562 -14.953 4.031 1 95.44 17 GLY B N 1
ATOM 1901 C CA . GLY B 1 17 ? -4.852 -13.539 4.219 1 95.44 17 GLY B CA 1
ATOM 1902 C C . GLY B 1 17 ? -3.668 -12.648 3.898 1 95.44 17 GLY B C 1
ATOM 1903 O O . GLY B 1 17 ? -2.908 -12.922 2.967 1 95.44 17 GLY B O 1
ATOM 1904 N N . ARG B 1 18 ? -3.52 -11.57 4.621 1 97.31 18 ARG B N 1
ATOM 1905 C CA . ARG B 1 18 ? -2.506 -10.547 4.383 1 97.31 18 ARG B CA 1
ATOM 1906 C C . ARG B 1 18 ? -1.126 -11.031 4.812 1 97.31 18 ARG B C 1
ATOM 1908 O O . ARG B 1 18 ? -0.114 -10.406 4.48 1 97.31 18 ARG B O 1
ATOM 1915 N N . GLY B 1 19 ? -1.015 -12.141 5.484 1 97.94 19 GLY B N 1
ATOM 1916 C CA . GLY B 1 19 ? 0.253 -12.68 5.949 1 97.94 19 GLY B CA 1
ATOM 1917 C C . GLY B 1 19 ? 0.95 -13.539 4.918 1 97.94 19 GLY B C 1
ATOM 1918 O O . GLY B 1 19 ? 2.174 -13.688 4.945 1 97.94 19 GLY B O 1
ATOM 1919 N N . GLU B 1 20 ? 0.244 -14.039 3.949 1 98 20 GLU B N 1
ATOM 1920 C CA . GLU B 1 20 ? 0.772 -15.062 3.051 1 98 20 GLU B CA 1
ATOM 1921 C C . GLU B 1 20 ? 1.837 -14.484 2.123 1 98 20 GLU B C 1
ATOM 1923 O O . GLU B 1 20 ? 2.84 -15.141 1.835 1 98 20 GLU B O 1
ATOM 1928 N N . PRO B 1 21 ? 1.656 -13.242 1.52 1 98.62 21 PRO B N 1
ATOM 1929 C CA . PRO B 1 21 ? 2.75 -12.688 0.714 1 98.62 21 PRO B CA 1
ATOM 1930 C C . PRO B 1 21 ? 4.082 -12.688 1.457 1 98.62 21 PRO B C 1
ATOM 1932 O O . PRO B 1 21 ? 5.133 -12.93 0.854 1 98.62 21 PRO B O 1
ATOM 1935 N N . ILE B 1 22 ? 4.039 -12.414 2.725 1 98.75 22 ILE B N 1
ATOM 1936 C CA . ILE B 1 22 ? 5.238 -12.352 3.557 1 98.75 22 ILE B CA 1
ATOM 1937 C C . ILE B 1 22 ? 5.828 -13.75 3.719 1 98.75 22 ILE B C 1
ATOM 1939 O O . ILE B 1 22 ? 7.031 -13.953 3.537 1 98.75 22 ILE B O 1
ATOM 1943 N N . ARG B 1 23 ? 4.996 -14.742 4.008 1 98.56 23 ARG B N 1
ATOM 1944 C CA . ARG B 1 23 ? 5.441 -16.125 4.145 1 98.56 23 ARG B CA 1
ATOM 1945 C C . ARG B 1 23 ? 6.105 -16.609 2.861 1 98.56 23 ARG B C 1
ATOM 1947 O O . ARG B 1 23 ? 7.141 -17.281 2.908 1 98.56 23 ARG B O 1
ATOM 1954 N N . LEU B 1 24 ? 5.504 -16.266 1.766 1 98.38 24 LEU B N 1
ATOM 1955 C CA . LEU B 1 24 ? 6.027 -16.734 0.485 1 98.38 24 LEU B CA 1
ATOM 1956 C C . LEU B 1 24 ? 7.422 -16.172 0.233 1 98.38 24 LEU B C 1
ATOM 1958 O O . LEU B 1 24 ? 8.258 -16.828 -0.379 1 98.38 24 LEU B O 1
ATOM 1962 N N . ILE B 1 25 ? 7.688 -14.93 0.631 1 97.44 25 ILE B N 1
ATOM 1963 C CA . ILE B 1 25 ? 9.023 -14.359 0.476 1 97.44 25 ILE B CA 1
ATOM 1964 C C . ILE B 1 25 ? 10.023 -15.156 1.318 1 97.44 25 ILE B C 1
ATOM 1966 O O . ILE B 1 25 ? 11.109 -15.484 0.852 1 97.44 25 ILE B O 1
ATOM 1970 N N . PHE B 1 26 ? 9.688 -15.492 2.6 1 97.56 26 PHE B N 1
ATOM 1971 C CA . PHE B 1 26 ? 10.555 -16.312 3.439 1 97.56 26 PHE B CA 1
ATOM 1972 C C . PHE B 1 26 ? 10.828 -17.656 2.777 1 97.56 26 PHE B C 1
ATOM 1974 O O . PHE B 1 26 ? 11.977 -18.109 2.715 1 97.56 26 PHE B O 1
ATOM 1981 N N . GLU B 1 27 ? 9.805 -18.266 2.299 1 97.44 27 GLU B N 1
ATOM 1982 C CA . GLU B 1 27 ? 9.922 -19.578 1.68 1 97.44 27 GLU B CA 1
ATOM 1983 C C . GLU B 1 27 ? 10.766 -19.516 0.406 1 97.44 27 GLU B C 1
ATOM 1985 O O . GLU B 1 27 ? 11.625 -20.375 0.179 1 97.44 27 GLU B O 1
ATOM 1990 N N . TYR B 1 28 ? 10.5 -18.547 -0.39 1 96.19 28 TYR B N 1
ATOM 1991 C CA . TYR B 1 28 ? 11.211 -18.406 -1.655 1 96.19 28 TYR B CA 1
ATOM 1992 C C . TYR B 1 28 ? 12.711 -18.297 -1.431 1 96.19 28 TYR B C 1
ATOM 1994 O O . TYR B 1 28 ? 13.5 -18.859 -2.186 1 96.19 28 TYR B O 1
ATOM 2002 N N . TYR B 1 29 ? 13.117 -17.641 -0.381 1 93.94 29 TYR B N 1
ATOM 2003 C CA . TYR B 1 29 ? 14.539 -17.406 -0.136 1 93.94 29 TYR B CA 1
ATOM 2004 C C . TYR B 1 29 ? 15.109 -18.438 0.822 1 93.94 29 TYR B C 1
ATOM 2006 O O . TYR B 1 29 ? 16.312 -18.422 1.131 1 93.94 29 TYR B O 1
ATOM 2014 N N . GLY B 1 30 ? 14.289 -19.297 1.305 1 95.06 30 GLY B N 1
ATOM 2015 C CA . GLY B 1 30 ? 14.742 -20.312 2.24 1 95.06 30 GLY B CA 1
ATOM 2016 C C . GLY B 1 30 ? 15.188 -19.734 3.574 1 95.06 30 GLY B C 1
ATOM 2017 O O . GLY B 1 30 ? 16.141 -20.219 4.176 1 95.06 30 GLY B O 1
ATOM 2018 N N . VAL B 1 31 ? 14.57 -18.656 3.959 1 95.88 31 VAL B N 1
ATOM 2019 C CA . VAL B 1 31 ? 14.898 -17.984 5.211 1 95.88 31 VAL B CA 1
ATOM 2020 C C . VAL B 1 31 ? 14.086 -18.594 6.352 1 95.88 31 VAL B C 1
ATOM 2022 O O . VAL B 1 31 ? 12.867 -18.766 6.23 1 95.88 31 VAL B O 1
ATOM 2025 N N . LYS B 1 32 ? 14.773 -18.938 7.379 1 96.88 32 LYS B N 1
ATOM 2026 C CA . LYS B 1 32 ? 14.086 -19.438 8.57 1 96.88 32 LYS B CA 1
ATOM 2027 C C . LYS B 1 32 ? 13.375 -18.297 9.297 1 96.88 32 LYS B C 1
ATOM 2029 O O . LYS B 1 32 ? 13.914 -17.203 9.43 1 96.88 32 LYS B O 1
ATOM 2034 N N . TYR B 1 33 ? 12.148 -18.578 9.719 1 97.88 33 TYR B N 1
ATOM 2035 C CA . TYR B 1 33 ? 11.375 -17.609 10.484 1 97.88 33 TYR B CA 1
ATOM 2036 C C . TYR B 1 33 ? 10.414 -18.312 11.438 1 97.88 33 TYR B C 1
ATOM 2038 O O . TYR B 1 33 ? 10.039 -19.469 11.211 1 97.88 33 TYR B O 1
ATOM 2046 N N . ASP B 1 34 ? 10.102 -17.641 12.531 1 98.5 34 ASP B N 1
ATOM 2047 C CA . ASP B 1 34 ? 9.047 -18.094 13.43 1 98.5 34 ASP B CA 1
ATOM 2048 C C . ASP B 1 34 ? 7.676 -17.625 12.938 1 98.5 34 ASP B C 1
ATOM 2050 O O . ASP B 1 34 ? 7.363 -16.438 12.984 1 98.5 34 ASP B O 1
ATOM 2054 N N . ASP B 1 35 ? 6.891 -18.531 12.453 1 98.06 35 ASP B N 1
ATOM 2055 C CA . ASP B 1 35 ? 5.535 -18.234 12 1 98.06 35 ASP B CA 1
ATOM 2056 C C . ASP B 1 35 ? 4.539 -18.297 13.156 1 98.06 35 ASP B C 1
ATOM 2058 O O . ASP B 1 35 ? 3.852 -19.312 13.328 1 98.06 35 ASP B O 1
ATOM 2062 N N . ASN B 1 36 ? 4.441 -17.219 13.883 1 98.38 36 ASN B N 1
ATOM 2063 C CA . ASN B 1 36 ? 3.547 -17.172 15.031 1 98.38 36 ASN B CA 1
ATOM 2064 C C . ASN B 1 36 ? 2.092 -17 14.609 1 98.38 36 ASN B C 1
ATOM 2066 O O . ASN B 1 36 ? 1.617 -15.883 14.438 1 98.38 36 ASN B O 1
ATOM 2070 N N . ARG B 1 37 ? 1.39 -18.062 14.484 1 97.31 37 ARG B N 1
ATOM 2071 C CA . ARG B 1 37 ? -0.005 -18.047 14.055 1 97.31 37 ARG B CA 1
ATOM 2072 C C . ARG B 1 37 ? -0.94 -17.844 15.242 1 97.31 37 ARG B C 1
ATOM 2074 O O . ARG B 1 37 ? -1.077 -18.734 16.094 1 97.31 37 ARG B O 1
ATOM 2081 N N . ILE B 1 38 ? -1.53 -16.734 15.273 1 97.31 38 ILE B N 1
ATOM 2082 C CA . ILE B 1 38 ? -2.369 -16.281 16.375 1 97.31 38 ILE B CA 1
ATOM 2083 C C . ILE B 1 38 ? -3.822 -16.672 16.125 1 97.31 38 ILE B C 1
ATOM 2085 O O . ILE B 1 38 ? -4.328 -16.5 15.008 1 97.31 38 ILE B O 1
ATOM 2089 N N . SER B 1 39 ? -4.465 -17.203 17.109 1 95.81 39 SER B N 1
ATOM 2090 C CA . SER B 1 39 ? -5.883 -17.516 16.969 1 95.81 39 SER B CA 1
ATOM 2091 C C . SER B 1 39 ? -6.742 -16.266 17.047 1 95.81 39 SER B C 1
ATOM 2093 O O . SER B 1 39 ? -6.367 -15.289 17.703 1 95.81 39 SER B O 1
ATOM 2095 N N . MET B 1 40 ? -7.836 -16.297 16.375 1 92.5 40 MET B N 1
ATOM 2096 C CA . MET B 1 40 ? -8.766 -15.18 16.406 1 92.5 40 MET B CA 1
ATOM 2097 C C . MET B 1 40 ? -9.234 -14.906 17.844 1 92.5 40 MET B C 1
ATOM 2099 O O . MET B 1 40 ? -9.469 -13.75 18.203 1 92.5 40 MET B O 1
ATOM 2103 N N . GLU B 1 41 ? -9.367 -15.883 18.625 1 95 41 GLU B N 1
ATOM 2104 C CA . GLU B 1 41 ? -9.797 -15.781 20.016 1 95 41 GLU B CA 1
ATOM 2105 C C . GLU B 1 41 ? -8.75 -15.062 20.859 1 95 41 GLU B C 1
ATOM 2107 O O . GLU B 1 41 ? -9.102 -14.328 21.781 1 95 41 GLU B O 1
ATOM 2112 N N . ASP B 1 42 ? -7.52 -15.195 20.547 1 97 42 ASP B N 1
ATOM 2113 C CA . ASP B 1 42 ? -6.438 -14.641 21.359 1 97 42 ASP B CA 1
ATOM 2114 C C . ASP B 1 42 ? -6.109 -13.211 20.922 1 97 42 ASP B C 1
ATOM 2116 O O . ASP B 1 42 ? -5.547 -12.438 21.703 1 97 42 ASP B O 1
ATOM 2120 N N . TRP B 1 43 ? -6.484 -12.891 19.766 1 97.06 43 TRP B N 1
ATOM 2121 C CA . TRP B 1 43 ? -6.031 -11.648 19.141 1 97.06 43 TRP B CA 1
ATOM 2122 C C . TRP B 1 43 ? -6.445 -10.438 19.969 1 97.06 43 TRP B C 1
ATOM 2124 O O . TRP B 1 43 ? -5.629 -9.555 20.25 1 97.06 43 TRP B O 1
ATOM 2134 N N . PRO B 1 44 ? -7.688 -10.383 20.469 1 96.62 44 PRO B N 1
ATOM 2135 C CA . PRO B 1 44 ? -8.078 -9.203 21.25 1 96.62 44 PRO B CA 1
ATOM 2136 C C . PRO B 1 44 ? -7.148 -8.945 22.438 1 96.62 44 PRO B C 1
ATOM 2138 O O . PRO B 1 44 ? -6.895 -7.789 22.781 1 96.62 44 PRO B O 1
ATOM 2141 N N . ASN B 1 45 ? -6.531 -9.961 22.969 1 97 45 ASN B N 1
ATOM 2142 C CA . ASN B 1 45 ? -5.66 -9.828 24.125 1 97 45 ASN B CA 1
ATOM 2143 C C . ASN B 1 45 ? -4.23 -9.484 23.719 1 97 45 ASN B C 1
ATOM 2145 O O . ASN B 1 45 ? -3.428 -9.055 24.547 1 97 45 ASN B O 1
ATOM 2149 N N . LEU B 1 46 ? -3.947 -9.719 22.484 1 97.44 46 LEU B N 1
ATOM 2150 C CA . LEU B 1 46 ? -2.58 -9.516 22.016 1 97.44 46 LEU B CA 1
ATOM 2151 C C . LEU B 1 46 ? -2.457 -8.219 21.219 1 97.44 46 LEU B C 1
ATOM 2153 O O . LEU B 1 46 ? -1.349 -7.754 20.953 1 97.44 46 LEU B O 1
ATOM 2157 N N . LYS B 1 47 ? -3.588 -7.617 20.891 1 96.81 47 LYS B N 1
ATOM 2158 C CA . LYS B 1 47 ? -3.691 -6.48 19.984 1 96.81 47 LYS B CA 1
ATOM 2159 C C . LYS B 1 47 ? -2.826 -5.316 20.469 1 96.81 47 LYS B C 1
ATOM 2161 O O . LYS B 1 47 ? -2.201 -4.629 19.656 1 96.81 47 LYS B O 1
ATOM 2166 N N . GLU B 1 48 ? -2.783 -5.047 21.703 1 94.19 48 GLU B N 1
ATOM 2167 C CA . GLU B 1 48 ? -2.07 -3.906 22.266 1 94.19 48 GLU B CA 1
ATOM 2168 C C . GLU B 1 48 ? -0.564 -4.039 22.062 1 94.19 48 GLU B C 1
ATOM 2170 O O . GLU B 1 48 ? 0.161 -3.043 22.078 1 94.19 48 GLU B O 1
ATOM 2175 N N . ASN B 1 49 ? -0.057 -5.262 21.812 1 94.25 49 ASN B N 1
ATOM 2176 C CA . ASN B 1 49 ? 1.369 -5.5 21.625 1 94.25 49 ASN B CA 1
ATOM 2177 C C . ASN B 1 49 ? 1.787 -5.289 20.172 1 94.25 49 ASN B C 1
ATOM 2179 O O . ASN B 1 49 ? 2.979 -5.191 19.875 1 94.25 49 ASN B O 1
ATOM 2183 N N . ALA B 1 50 ? 0.796 -5.254 19.312 1 97.12 50 ALA B N 1
ATOM 2184 C CA . ALA B 1 50 ? 1.098 -5.039 17.906 1 97.12 50 ALA B CA 1
ATOM 2185 C C . ALA B 1 50 ? 1.397 -3.57 17.625 1 97.12 50 ALA B C 1
ATOM 2187 O O . ALA B 1 50 ? 0.779 -2.682 18.219 1 97.12 50 ALA B O 1
ATOM 2188 N N . PRO B 1 51 ? 2.354 -3.316 16.719 1 96.06 51 PRO B N 1
ATOM 2189 C CA . PRO B 1 51 ? 2.814 -1.942 16.516 1 96.06 51 PRO B CA 1
ATOM 2190 C C . PRO B 1 51 ? 1.671 -0.977 16.203 1 96.06 51 PRO B C 1
ATOM 2192 O O . PRO B 1 51 ? 1.688 0.169 16.672 1 96.06 51 PRO B O 1
ATOM 2195 N N . MET B 1 52 ? 0.72 -1.365 15.43 1 96.81 52 MET B N 1
ATOM 2196 C CA . MET B 1 52 ? -0.415 -0.518 15.078 1 96.81 52 MET B CA 1
ATOM 2197 C C . MET B 1 52 ? -1.732 -1.18 15.469 1 96.81 52 MET B C 1
ATOM 2199 O O . MET B 1 52 ? -2.781 -0.865 14.898 1 96.81 52 MET B O 1
ATOM 2203 N N . GLY B 1 53 ? -1.626 -2.166 16.359 1 96.94 53 GLY B N 1
ATOM 2204 C CA . GLY B 1 53 ? -2.824 -2.871 16.797 1 96.94 53 GLY B CA 1
ATOM 2205 C C . GLY B 1 53 ? -3.447 -3.709 15.695 1 96.94 53 GLY B C 1
ATOM 2206 O O . GLY B 1 53 ? -4.664 -3.906 15.672 1 96.94 53 GLY B O 1
ATOM 2207 N N . GLN B 1 54 ? -2.682 -4.078 14.789 1 97.25 54 GLN B N 1
ATOM 2208 C CA . GLN B 1 54 ? -3.188 -4.871 13.672 1 97.25 54 GLN B CA 1
ATOM 2209 C C . GLN B 1 54 ? -2.215 -5.984 13.305 1 97.25 54 GLN B C 1
ATOM 2211 O O . GLN B 1 54 ? -1.054 -5.965 13.719 1 97.25 54 GLN B O 1
ATOM 2216 N N . LEU B 1 55 ? -2.646 -6.961 12.609 1 97.81 55 LEU B N 1
ATOM 2217 C CA . LEU B 1 55 ? -1.865 -8.023 11.977 1 97.81 55 LEU B CA 1
ATOM 2218 C C . LEU B 1 55 ? -1.911 -7.895 10.461 1 97.81 55 LEU B C 1
ATOM 2220 O O . LEU B 1 55 ? -2.875 -7.363 9.906 1 97.81 55 LEU B O 1
ATOM 2224 N N . PRO B 1 56 ? -0.818 -8.297 9.781 1 98.56 56 PRO B N 1
ATOM 2225 C CA . PRO B 1 56 ? 0.425 -8.914 10.25 1 98.56 56 PRO B CA 1
ATOM 2226 C C . PRO B 1 56 ? 1.438 -7.891 10.758 1 98.56 56 PRO B C 1
ATOM 2228 O O . PRO B 1 56 ? 1.363 -6.711 10.391 1 98.56 56 PRO B O 1
ATOM 2231 N N . TYR B 1 57 ? 2.32 -8.32 11.625 1 98.81 57 TYR B N 1
ATOM 2232 C CA . TYR B 1 57 ? 3.545 -7.562 11.867 1 98.81 57 TYR B CA 1
ATOM 2233 C C . TYR B 1 57 ? 4.738 -8.5 12.023 1 98.81 57 TYR B C 1
ATOM 2235 O O . TYR B 1 57 ? 4.57 -9.688 12.281 1 98.81 57 TYR B O 1
ATOM 2243 N N . LEU B 1 58 ? 5.918 -7.973 11.75 1 98.81 58 LEU B N 1
ATOM 2244 C CA . LEU B 1 58 ? 7.18 -8.703 11.75 1 98.81 58 LEU B CA 1
ATOM 2245 C C . LEU B 1 58 ? 8.117 -8.172 12.828 1 98.81 58 LEU B C 1
ATOM 2247 O O . LEU B 1 58 ? 8.336 -6.957 12.93 1 98.81 58 LEU B O 1
ATOM 2251 N N . GLU B 1 59 ? 8.547 -9.023 13.656 1 98.62 59 GLU B N 1
ATOM 2252 C CA . GLU B 1 59 ? 9.648 -8.719 14.57 1 98.62 59 GLU B CA 1
ATOM 2253 C C . GLU B 1 59 ? 10.984 -9.18 13.992 1 98.62 59 GLU B C 1
ATOM 2255 O O . GLU B 1 59 ? 11.141 -10.344 13.617 1 98.62 59 GLU B O 1
ATOM 2260 N N . VAL B 1 60 ? 11.914 -8.281 13.914 1 98.06 60 VAL B N 1
ATOM 2261 C CA . VAL B 1 60 ? 13.266 -8.594 13.461 1 98.06 60 VAL B CA 1
ATOM 2262 C C . VAL B 1 60 ? 14.234 -8.508 14.641 1 98.06 60 VAL B C 1
ATOM 2264 O O . VAL B 1 60 ? 14.219 -7.539 15.398 1 98.06 60 VAL B O 1
ATOM 2267 N N . ASP B 1 61 ? 15.117 -9.5 14.812 1 97.31 61 ASP B N 1
ATOM 2268 C CA . ASP B 1 61 ? 16.156 -9.578 15.836 1 97.31 61 ASP B CA 1
ATOM 2269 C C . ASP B 1 61 ? 15.578 -9.305 17.219 1 97.31 61 ASP B C 1
ATOM 2271 O O . ASP B 1 61 ? 16.047 -8.414 17.938 1 97.31 61 ASP B O 1
ATOM 2275 N N . ASP B 1 62 ? 14.562 -10.023 17.531 1 95.5 62 ASP B N 1
ATOM 2276 C CA . ASP B 1 62 ? 13.938 -10.023 18.859 1 95.5 62 ASP B CA 1
ATOM 2277 C C . ASP B 1 62 ? 13.383 -8.648 19.203 1 95.5 62 ASP B C 1
ATOM 2279 O O . ASP B 1 62 ? 13.617 -8.133 20.297 1 95.5 62 ASP B O 1
ATOM 2283 N N . GLY B 1 63 ? 12.797 -8.023 18.188 1 94.56 63 GLY B N 1
ATOM 2284 C CA . GLY B 1 63 ? 12.047 -6.801 18.422 1 94.56 63 GLY B CA 1
ATOM 2285 C C . GLY B 1 63 ? 12.867 -5.543 18.219 1 94.56 63 GLY B C 1
ATOM 2286 O O . GLY B 1 63 ? 12.367 -4.434 18.406 1 94.56 63 GLY B O 1
ATOM 2287 N N . LYS B 1 64 ? 14.133 -5.641 17.781 1 95.62 64 LYS B N 1
ATOM 2288 C CA . LYS B 1 64 ? 14.906 -4.449 17.438 1 95.62 64 LYS B CA 1
ATOM 2289 C C . LYS B 1 64 ? 14.203 -3.625 16.359 1 95.62 64 LYS B C 1
ATOM 2291 O O . LYS B 1 64 ? 14.273 -2.395 16.375 1 95.62 64 LYS B O 1
ATOM 2296 N N . LEU B 1 65 ? 13.539 -4.359 15.461 1 96.69 65 LEU B N 1
ATOM 2297 C CA . LEU B 1 65 ? 12.648 -3.74 14.492 1 96.69 65 LEU B CA 1
ATOM 2298 C C . LEU B 1 65 ? 11.289 -4.43 14.484 1 96.69 65 LEU B C 1
ATOM 2300 O O . LEU B 1 65 ? 11.211 -5.656 14.398 1 96.69 65 LEU B O 1
ATOM 2304 N N . ASN B 1 66 ? 10.242 -3.652 14.664 1 97.5 66 ASN B N 1
ATOM 2305 C CA . ASN B 1 66 ? 8.859 -4.09 14.523 1 97.5 66 ASN B CA 1
ATOM 2306 C C . ASN B 1 66 ? 8.141 -3.334 13.414 1 97.5 66 ASN B C 1
ATOM 2308 O O . ASN B 1 66 ? 7.977 -2.115 13.484 1 97.5 66 ASN B O 1
ATOM 2312 N N . ILE B 1 67 ? 7.727 -4.07 12.445 1 98 67 ILE B N 1
ATOM 2313 C CA . ILE B 1 67 ? 7.09 -3.412 11.312 1 98 67 ILE B CA 1
ATOM 2314 C C . ILE B 1 67 ? 5.789 -4.129 10.961 1 98 67 ILE B C 1
ATOM 2316 O O . ILE B 1 67 ? 5.719 -5.359 11.016 1 98 67 ILE B O 1
ATOM 2320 N N . CYS B 1 68 ? 4.805 -3.344 10.672 1 98.62 68 CYS B N 1
ATOM 2321 C CA . CYS B 1 68 ? 3.541 -3.895 10.195 1 98.62 68 CYS B CA 1
ATOM 2322 C C . CYS B 1 68 ? 3.246 -3.434 8.773 1 98.62 68 CYS B C 1
ATOM 2324 O O . CYS B 1 68 ? 4.102 -2.832 8.117 1 98.62 68 CYS B O 1
ATOM 2326 N N . GLN B 1 69 ? 2.061 -3.775 8.289 1 98.62 69 GLN B N 1
ATOM 2327 C CA . GLN B 1 69 ? 1.621 -3.521 6.918 1 98.62 69 GLN B CA 1
ATOM 2328 C C . GLN B 1 69 ? 2.273 -4.492 5.941 1 98.62 69 GLN B C 1
ATOM 2330 O O . GLN B 1 69 ? 3.498 -4.535 5.82 1 98.62 69 GLN B O 1
ATOM 2335 N N . THR B 1 70 ? 1.483 -5.156 5.215 1 98.75 70 THR B N 1
ATOM 2336 C CA . THR B 1 70 ? 1.894 -6.289 4.395 1 98.75 70 THR B CA 1
ATOM 2337 C C . THR B 1 70 ? 2.984 -5.875 3.41 1 98.75 70 THR B C 1
ATOM 2339 O O . THR B 1 70 ? 4.07 -6.457 3.4 1 98.75 70 THR B O 1
ATOM 2342 N N . LEU B 1 71 ? 2.744 -4.789 2.656 1 98.62 71 LEU B N 1
ATOM 2343 C CA . LEU B 1 71 ? 3.676 -4.465 1.582 1 98.62 71 LEU B CA 1
ATOM 2344 C C . LEU B 1 71 ? 4.941 -3.82 2.137 1 98.62 71 LEU B C 1
ATOM 2346 O O . LEU B 1 71 ? 6.027 -3.986 1.574 1 98.62 71 LEU B O 1
ATOM 2350 N N . ALA B 1 72 ? 4.82 -3.109 3.271 1 98.25 72 ALA B N 1
ATOM 2351 C CA . ALA B 1 72 ? 6.012 -2.602 3.943 1 98.25 72 ALA B CA 1
ATOM 2352 C C . ALA B 1 72 ? 6.934 -3.744 4.363 1 98.25 72 ALA B C 1
ATOM 2354 O O . ALA B 1 72 ? 8.148 -3.678 4.16 1 98.25 72 ALA B O 1
ATOM 2355 N N . ILE B 1 73 ? 6.336 -4.789 4.93 1 98.62 73 ILE B N 1
ATOM 2356 C CA . ILE B 1 73 ? 7.105 -5.941 5.379 1 98.62 73 ILE B CA 1
ATOM 2357 C C . ILE B 1 73 ? 7.734 -6.645 4.176 1 98.62 73 ILE B C 1
ATOM 2359 O O . ILE B 1 73 ? 8.922 -6.961 4.188 1 98.62 73 ILE B O 1
ATOM 2363 N N . CYS B 1 74 ? 6.949 -6.844 3.145 1 98 74 CYS B N 1
ATOM 2364 C CA . CYS B 1 74 ? 7.445 -7.52 1.949 1 98 74 CYS B CA 1
ATOM 2365 C C . CYS B 1 74 ? 8.625 -6.762 1.348 1 98 74 CYS B C 1
ATOM 2367 O O . CYS B 1 74 ? 9.648 -7.363 1.014 1 98 74 CYS B O 1
ATOM 2369 N N . ARG B 1 75 ? 8.508 -5.488 1.226 1 94.94 75 ARG B N 1
ATOM 2370 C CA . ARG B 1 75 ? 9.555 -4.664 0.638 1 94.94 75 ARG B CA 1
ATOM 2371 C C . ARG B 1 75 ? 10.812 -4.684 1.502 1 94.94 75 ARG B C 1
ATOM 2373 O O . ARG B 1 75 ? 11.93 -4.742 0.982 1 94.94 75 ARG B O 1
ATOM 2380 N N . TYR B 1 76 ? 10.648 -4.582 2.797 1 95.69 76 TYR B N 1
ATOM 2381 C CA . TYR B 1 76 ? 11.781 -4.648 3.715 1 95.69 76 TYR B CA 1
ATOM 2382 C C . TYR B 1 76 ? 12.547 -5.957 3.541 1 95.69 76 TYR B C 1
ATOM 2384 O O . TYR B 1 76 ? 13.773 -5.953 3.441 1 95.69 76 TYR B O 1
ATOM 2392 N N . LEU B 1 77 ? 11.828 -7.062 3.492 1 95.94 77 LEU B N 1
ATOM 2393 C CA . LEU B 1 77 ? 12.461 -8.367 3.338 1 95.94 77 LEU B CA 1
ATOM 2394 C C . LEU B 1 77 ? 13.164 -8.477 1.989 1 95.94 77 LEU B C 1
ATOM 2396 O O . LEU B 1 77 ? 14.281 -8.984 1.908 1 95.94 77 LEU B O 1
ATOM 2400 N N . ALA B 1 78 ? 12.453 -8.016 0.958 1 91.56 78 ALA B N 1
ATOM 2401 C CA . ALA B 1 78 ? 13.047 -8.055 -0.376 1 91.56 78 ALA B CA 1
ATOM 2402 C C . ALA B 1 78 ? 14.383 -7.316 -0.406 1 91.56 78 ALA B C 1
ATOM 2404 O O . ALA B 1 78 ? 15.344 -7.781 -1.021 1 91.56 78 ALA B O 1
ATOM 2405 N N . LYS B 1 79 ? 14.43 -6.227 0.264 1 88.5 79 LYS B N 1
ATOM 2406 C CA . LYS B 1 79 ? 15.641 -5.406 0.276 1 88.5 79 LYS B CA 1
ATOM 2407 C C . LYS B 1 79 ? 16.703 -6 1.198 1 88.5 79 LYS B C 1
ATOM 2409 O O . LYS B 1 79 ? 17.891 -5.902 0.921 1 88.5 79 LYS B O 1
ATOM 2414 N N . SER B 1 80 ? 16.281 -6.594 2.229 1 90.5 80 SER B N 1
ATOM 2415 C CA . SER B 1 80 ? 17.203 -7.039 3.268 1 90.5 80 SER B CA 1
ATOM 2416 C C . SER B 1 80 ? 17.797 -8.398 2.926 1 90.5 80 SER B C 1
ATOM 2418 O O . SER B 1 80 ? 18.953 -8.664 3.238 1 90.5 80 SER B O 1
ATOM 2420 N N . LEU B 1 81 ? 17.062 -9.25 2.393 1 89.19 81 LEU B N 1
ATOM 2421 C CA . LEU B 1 81 ? 17.5 -10.625 2.158 1 89.19 81 LEU B CA 1
ATOM 2422 C C . LEU B 1 81 ? 18.375 -10.711 0.907 1 89.19 81 LEU B C 1
ATOM 2424 O O . LEU B 1 81 ? 19.219 -11.602 0.797 1 89.19 81 LEU B O 1
ATOM 2428 N N . LYS B 1 82 ? 18.094 -9.906 -0.034 1 78.19 82 LYS B N 1
ATOM 2429 C CA . LYS B 1 82 ? 18.859 -9.945 -1.279 1 78.19 82 LYS B CA 1
ATOM 2430 C C . LYS B 1 82 ? 19.281 -8.539 -1.702 1 78.19 82 LYS B C 1
ATOM 2432 O O . LYS B 1 82 ? 18.938 -8.086 -2.795 1 78.19 82 LYS B O 1
ATOM 2437 N N . ALA B 1 83 ? 20.094 -8.062 -0.942 1 67.94 83 ALA B N 1
ATOM 2438 C CA . ALA B 1 83 ? 20.516 -6.68 -1.147 1 67.94 83 ALA B CA 1
ATOM 2439 C C . ALA B 1 83 ? 21.172 -6.504 -2.516 1 67.94 83 ALA B C 1
ATOM 2441 O O . ALA B 1 83 ? 21.047 -5.445 -3.133 1 67.94 83 ALA B O 1
ATOM 2442 N N . ASN B 1 84 ? 21.609 -7.621 -3.045 1 67.69 84 ASN B N 1
ATOM 2443 C CA . ASN B 1 84 ? 22.406 -7.512 -4.266 1 67.69 84 ASN B CA 1
ATOM 2444 C C . ASN B 1 84 ? 21.625 -8.008 -5.484 1 67.69 84 ASN B C 1
ATOM 2446 O O . ASN B 1 84 ? 22.094 -7.895 -6.617 1 67.69 84 ASN B O 1
ATOM 2450 N N . ASP B 1 85 ? 20.547 -8.664 -5.273 1 65.88 85 ASP B N 1
ATOM 2451 C CA . ASP B 1 85 ? 19.812 -9.258 -6.387 1 65.88 85 ASP B CA 1
ATOM 2452 C C . ASP B 1 85 ? 18.641 -8.375 -6.809 1 65.88 85 ASP B C 1
ATOM 2454 O O . ASP B 1 85 ? 17.984 -8.641 -7.82 1 65.88 85 ASP B O 1
ATOM 2458 N N . TYR B 1 86 ? 18.531 -7.363 -6.277 1 70 86 TYR B N 1
ATOM 2459 C CA . TYR B 1 86 ? 17.578 -6.293 -6.578 1 70 86 TYR B CA 1
ATOM 2460 C C . TYR B 1 86 ? 16.141 -6.781 -6.449 1 70 86 TYR B C 1
ATOM 2462 O O . TYR B 1 86 ? 15.266 -6.352 -7.199 1 70 86 TYR B O 1
ATOM 2470 N N . PHE B 1 87 ? 15.836 -7.953 -5.785 1 80.38 87 PHE B N 1
ATOM 2471 C CA . PHE B 1 87 ? 14.5 -8.477 -5.543 1 80.38 87 PHE B CA 1
ATOM 2472 C C . PHE B 1 87 ? 13.477 -7.348 -5.473 1 80.38 87 PHE B C 1
ATOM 2474 O O . PHE B 1 87 ? 12.281 -7.594 -5.285 1 80.38 87 PHE B O 1
ATOM 2481 N N . GLY B 1 88 ? 13.914 -6.254 -5.836 1 81.19 88 GLY B N 1
ATOM 2482 C CA . GLY B 1 88 ? 13.078 -5.074 -6.02 1 81.19 88 GLY B CA 1
ATOM 2483 C C . GLY B 1 88 ? 13.148 -4.516 -7.43 1 81.19 88 GLY B C 1
ATOM 2484 O O . GLY B 1 88 ? 12.586 -3.455 -7.707 1 81.19 88 GLY B O 1
ATOM 2485 N N . GLY B 1 89 ? 13.883 -5.277 -8.273 1 86.31 89 GLY B N 1
ATOM 2486 C CA . GLY B 1 89 ? 14.078 -4.805 -9.641 1 86.31 89 GLY B CA 1
ATOM 2487 C C . GLY B 1 89 ? 15.484 -4.305 -9.898 1 86.31 89 GLY B C 1
ATOM 2488 O O . GLY B 1 89 ? 16.188 -3.896 -8.969 1 86.31 89 GLY B O 1
ATOM 2489 N N . ALA B 1 90 ? 15.906 -4.297 -11.172 1 87.75 90 ALA B N 1
ATOM 2490 C CA . ALA B 1 90 ? 17.266 -3.949 -11.578 1 87.75 90 ALA B CA 1
ATOM 2491 C C . ALA B 1 90 ? 17.453 -2.436 -11.617 1 87.75 90 ALA B C 1
ATOM 2493 O O . ALA B 1 90 ? 18.578 -1.941 -11.516 1 87.75 90 ALA B O 1
ATOM 2494 N N . THR B 1 91 ? 16.391 -1.747 -11.836 1 90.75 91 THR B N 1
ATOM 2495 C CA . THR B 1 91 ? 16.438 -0.294 -11.961 1 90.75 91 THR B CA 1
ATOM 2496 C C . THR B 1 91 ? 15.398 0.357 -11.047 1 90.75 91 THR B C 1
ATOM 2498 O O . THR B 1 91 ? 14.531 -0.324 -10.5 1 90.75 91 THR B O 1
ATOM 2501 N N . LYS B 1 92 ? 15.508 1.667 -10.867 1 89.25 92 LYS B N 1
ATOM 2502 C CA . LYS B 1 92 ? 14.5 2.42 -10.125 1 89.25 92 LYS B CA 1
ATOM 2503 C C . LYS B 1 92 ? 13.117 2.256 -10.75 1 89.25 92 LYS B C 1
ATOM 2505 O O . LYS B 1 92 ? 12.117 2.168 -10.039 1 89.25 92 LYS B O 1
ATOM 2510 N N . SER B 1 93 ? 13.133 2.236 -12.109 1 93.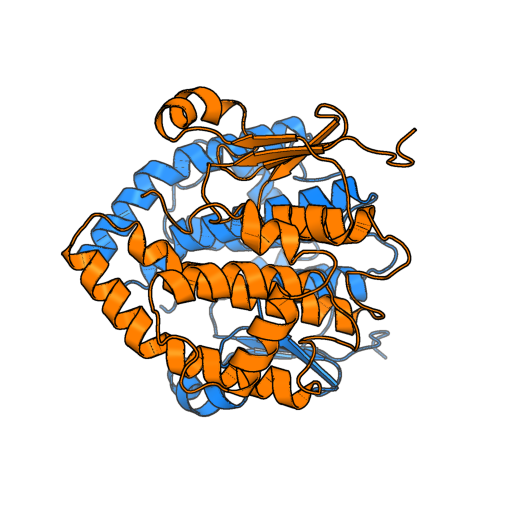75 93 SER B N 1
ATOM 2511 C CA . SER B 1 93 ? 11.875 2.055 -12.828 1 93.75 93 SER B CA 1
ATOM 2512 C C . SER B 1 93 ? 11.281 0.673 -12.562 1 93.75 93 SER B C 1
ATOM 2514 O O . SER B 1 93 ? 10.078 0.538 -12.352 1 93.75 93 SER B O 1
ATOM 2516 N N . ASP B 1 94 ? 12.156 -0.348 -12.562 1 94.5 94 ASP B N 1
ATOM 2517 C CA . ASP B 1 94 ? 11.688 -1.7 -12.273 1 94.5 94 ASP B CA 1
ATOM 2518 C C . ASP B 1 94 ? 11.117 -1.791 -10.867 1 94.5 94 ASP B C 1
ATOM 2520 O O . ASP B 1 94 ? 10.07 -2.414 -10.656 1 94.5 94 ASP B O 1
ATOM 2524 N N . ALA B 1 95 ? 11.797 -1.158 -9.961 1 93.44 95 ALA B N 1
ATOM 2525 C CA . ALA B 1 95 ? 11.344 -1.167 -8.578 1 93.44 95 ALA B CA 1
ATOM 2526 C C . ALA B 1 95 ? 9.984 -0.48 -8.445 1 93.44 95 ALA B C 1
ATOM 2528 O O . ALA B 1 95 ? 9.109 -0.95 -7.707 1 93.44 95 ALA B O 1
ATOM 2529 N N . ALA B 1 96 ? 9.805 0.59 -9.156 1 95.69 96 ALA B N 1
ATOM 2530 C CA . ALA B 1 96 ? 8.531 1.319 -9.133 1 95.69 96 ALA B CA 1
ATOM 2531 C C . ALA B 1 96 ? 7.406 0.471 -9.711 1 95.69 96 ALA B C 1
ATOM 2533 O O . ALA B 1 96 ? 6.301 0.443 -9.164 1 95.69 96 ALA B O 1
ATOM 2534 N N . LYS B 1 97 ? 7.707 -0.18 -10.758 1 97.12 97 LYS B N 1
ATOM 2535 C CA . LYS B 1 97 ? 6.707 -1.059 -11.367 1 97.12 97 LYS B CA 1
ATOM 2536 C C . LYS B 1 97 ? 6.355 -2.215 -10.43 1 97.12 97 LYS B C 1
ATOM 2538 O O . LYS B 1 97 ? 5.195 -2.615 -10.344 1 97.12 97 LYS B O 1
ATOM 2543 N N . CYS B 1 98 ? 7.355 -2.734 -9.805 1 96.81 98 CYS B N 1
ATOM 2544 C CA . CYS B 1 98 ? 7.109 -3.803 -8.844 1 96.81 98 CYS B CA 1
ATOM 2545 C C . CYS B 1 98 ? 6.168 -3.336 -7.738 1 96.81 98 CYS B C 1
ATOM 2547 O O . CYS B 1 98 ? 5.207 -4.031 -7.402 1 96.81 98 CYS B O 1
ATOM 2549 N N . ASP B 1 99 ? 6.422 -2.164 -7.223 1 97.44 99 ASP B N 1
ATOM 2550 C CA . ASP B 1 99 ? 5.531 -1.574 -6.23 1 97.44 99 ASP B CA 1
ATOM 2551 C C . ASP B 1 99 ? 4.117 -1.414 -6.785 1 97.44 99 ASP B C 1
ATOM 2553 O O . ASP B 1 99 ? 3.137 -1.714 -6.102 1 97.44 99 ASP B O 1
ATOM 2557 N N . MET B 1 100 ? 4.039 -0.924 -7.965 1 98.44 100 MET B N 1
ATOM 2558 C CA . MET B 1 100 ? 2.752 -0.695 -8.617 1 98.44 100 MET B CA 1
ATOM 2559 C C . MET B 1 100 ? 1.948 -1.987 -8.703 1 98.44 100 MET B C 1
ATOM 2561 O O . MET B 1 100 ? 0.771 -2.018 -8.344 1 98.44 100 MET B O 1
ATOM 2565 N N . TYR B 1 101 ? 2.553 -3.076 -9.141 1 98.62 101 TYR B N 1
ATOM 2566 C CA . TYR B 1 101 ? 1.843 -4.34 -9.289 1 98.62 101 TYR B CA 1
ATOM 2567 C C . TYR B 1 101 ? 1.473 -4.922 -7.926 1 98.62 101 TYR B C 1
ATOM 2569 O O . TYR B 1 101 ? 0.388 -5.484 -7.758 1 98.62 101 TYR B O 1
ATOM 2577 N N . ALA B 1 102 ? 2.418 -4.816 -6.969 1 98.56 102 ALA B N 1
ATOM 2578 C CA . ALA B 1 102 ? 2.102 -5.297 -5.625 1 98.56 102 ALA B CA 1
ATOM 2579 C C . ALA B 1 102 ? 0.869 -4.594 -5.066 1 98.56 102 ALA B C 1
ATOM 2581 O O . ALA B 1 102 ? -0.038 -5.242 -4.539 1 98.56 102 ALA B O 1
ATOM 2582 N N . GLU B 1 103 ? 0.824 -3.293 -5.195 1 98.62 103 GLU B N 1
ATOM 2583 C CA . GLU B 1 103 ? -0.326 -2.535 -4.711 1 98.62 103 GLU B CA 1
ATOM 2584 C C . GLU B 1 103 ? -1.583 -2.867 -5.512 1 98.62 103 GLU B C 1
ATOM 2586 O O . GLU B 1 103 ? -2.686 -2.887 -4.961 1 98.62 103 GLU B O 1
ATOM 2591 N N . THR B 1 104 ? -1.43 -3.072 -6.801 1 98.69 104 THR B N 1
ATOM 2592 C CA . THR B 1 104 ? -2.555 -3.461 -7.645 1 98.69 104 THR B CA 1
ATOM 2593 C C . THR B 1 104 ? -3.15 -4.785 -7.176 1 98.69 104 THR B C 1
ATOM 2595 O O . THR B 1 104 ? -4.371 -4.918 -7.07 1 98.69 104 THR B O 1
ATOM 2598 N N . PHE B 1 105 ? -2.309 -5.703 -6.887 1 98.69 105 PHE B N 1
ATOM 2599 C CA . PHE B 1 105 ? -2.797 -6.996 -6.43 1 98.69 105 PHE B CA 1
ATOM 2600 C C . PHE B 1 105 ? -3.42 -6.883 -5.043 1 98.69 105 PHE B C 1
ATOM 2602 O O . PHE B 1 105 ? -4.395 -7.574 -4.734 1 98.69 105 PHE B O 1
ATOM 2609 N N . MET B 1 106 ? -2.895 -6.004 -4.203 1 98.31 106 MET B N 1
ATOM 2610 C CA . MET B 1 106 ? -3.516 -5.809 -2.895 1 98.31 106 MET B CA 1
ATOM 2611 C C . MET B 1 106 ? -4.887 -5.156 -3.037 1 98.31 106 MET B C 1
ATOM 2613 O O . MET B 1 106 ? -5.797 -5.445 -2.258 1 98.31 106 MET B O 1
ATOM 2617 N N . ASP B 1 107 ? -5.043 -4.262 -4.039 1 97.31 107 ASP B N 1
ATOM 2618 C CA . ASP B 1 107 ? -6.379 -3.764 -4.355 1 97.31 107 ASP B CA 1
ATOM 2619 C C . ASP B 1 107 ? -7.309 -4.906 -4.75 1 97.31 107 ASP B C 1
ATOM 2621 O O . ASP B 1 107 ? -8.484 -4.918 -4.371 1 97.31 107 ASP B O 1
ATOM 2625 N N . PHE B 1 108 ? -6.801 -5.816 -5.527 1 97.94 108 PHE B N 1
ATOM 2626 C CA . PHE B 1 108 ? -7.582 -6.973 -5.945 1 97.94 108 PHE B CA 1
ATOM 2627 C C . PHE B 1 108 ? -7.922 -7.855 -4.754 1 97.94 108 PHE B C 1
ATOM 2629 O O . PHE B 1 108 ? -9.008 -8.438 -4.691 1 97.94 108 PHE B O 1
ATOM 2636 N N . PHE B 1 109 ? -7.012 -7.961 -3.791 1 97.06 109 PHE B N 1
ATOM 2637 C CA . PHE B 1 109 ? -7.258 -8.664 -2.539 1 97.06 109 PHE B CA 1
ATOM 2638 C C . PHE B 1 109 ? -8.461 -8.078 -1.812 1 97.06 109 PHE B C 1
ATOM 2640 O O . PHE B 1 109 ? -9.344 -8.812 -1.36 1 97.06 109 PHE B O 1
ATOM 2647 N N . THR B 1 110 ? -8.469 -6.762 -1.706 1 94.94 110 THR B N 1
ATOM 2648 C CA . THR B 1 110 ? -9.547 -6.066 -1.021 1 94.94 110 THR B CA 1
ATOM 2649 C C . THR B 1 110 ? -10.883 -6.324 -1.716 1 94.94 110 THR B C 1
ATOM 2651 O O . THR B 1 110 ? -11.891 -6.586 -1.058 1 94.94 110 THR B O 1
ATOM 2654 N N . LEU B 1 111 ? -10.852 -6.348 -3.008 1 94.81 111 LEU B N 1
ATOM 2655 C CA . LEU B 1 111 ? -12.055 -6.57 -3.803 1 94.81 111 LEU B CA 1
ATOM 2656 C C . LEU B 1 111 ? -12.523 -8.016 -3.686 1 94.81 111 LEU B C 1
ATOM 2658 O O . LEU B 1 111 ? -13.719 -8.281 -3.541 1 94.81 111 LEU B O 1
ATOM 2662 N N . GLY B 1 112 ? -11.609 -8.93 -3.738 1 95.12 112 GLY B N 1
ATOM 2663 C CA . GLY B 1 112 ? -11.953 -10.328 -3.941 1 95.12 112 GLY B CA 1
ATOM 2664 C C . GLY B 1 112 ? -12.039 -11.117 -2.648 1 95.12 112 GLY B C 1
ATOM 2665 O O . GLY B 1 112 ? -12.867 -12.023 -2.521 1 95.12 112 GLY B O 1
ATOM 2666 N N . VAL B 1 113 ? -11.195 -10.781 -1.68 1 92.44 113 VAL B N 1
ATOM 2667 C CA . VAL B 1 113 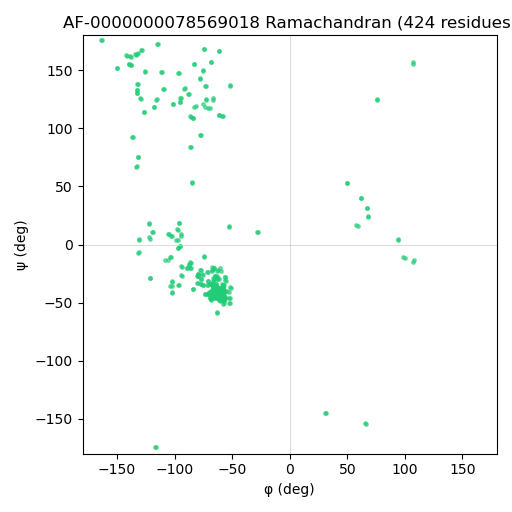? -11.07 -11.617 -0.492 1 92.44 113 VAL B CA 1
ATOM 2668 C C . VAL B 1 113 ? -11.836 -10.984 0.67 1 92.44 113 VAL B C 1
ATOM 2670 O O . VAL B 1 113 ? -12.539 -11.68 1.408 1 92.44 113 VAL B O 1
ATOM 2673 N N . GLU B 1 114 ? -11.758 -9.656 0.82 1 86.75 114 GLU B N 1
ATOM 2674 C CA . GLU B 1 114 ? -12.344 -9.016 1.995 1 86.75 114 GLU B CA 1
ATOM 2675 C C . GLU B 1 114 ? -13.867 -9.109 1.977 1 86.75 114 GLU B C 1
ATOM 2677 O O . GLU B 1 114 ? -14.508 -9.078 3.029 1 86.75 114 GLU B O 1
ATOM 2682 N N . ARG B 1 115 ? -14.469 -9.289 0.851 1 89.06 115 ARG B N 1
ATOM 2683 C CA . ARG B 1 115 ? -15.914 -9.438 0.724 1 89.06 115 ARG B CA 1
ATOM 2684 C C . ARG B 1 115 ? -16.406 -10.68 1.458 1 89.06 115 ARG B C 1
ATOM 2686 O O . ARG B 1 115 ? -17.562 -10.727 1.908 1 89.06 115 ARG B O 1
ATOM 2693 N N . ILE B 1 116 ? -15.492 -11.594 1.66 1 89.44 116 ILE B N 1
ATOM 2694 C CA . ILE B 1 116 ? -15.867 -12.883 2.246 1 89.44 116 ILE B CA 1
ATOM 2695 C C . ILE B 1 116 ? -16.047 -12.727 3.756 1 89.44 116 ILE B C 1
ATOM 2697 O O . ILE B 1 116 ? -16.766 -13.5 4.387 1 89.44 116 ILE B O 1
ATOM 2701 N N . PHE B 1 117 ? -15.445 -11.703 4.316 1 86.44 117 PHE B N 1
ATOM 2702 C CA . PHE B 1 117 ? -15.453 -11.5 5.762 1 86.44 117 PHE B CA 1
ATOM 2703 C C . PHE B 1 117 ? -16.578 -10.562 6.172 1 86.44 117 PHE B C 1
ATOM 2705 O O . PHE B 1 117 ? -16.75 -10.281 7.359 1 86.44 117 PHE B O 1
ATOM 2712 N N . GLU B 1 118 ? -17.328 -10.078 5.16 1 87.88 118 GLU B N 1
ATOM 2713 C CA . GLU B 1 118 ? -18.453 -9.211 5.457 1 87.88 118 GLU B CA 1
ATOM 2714 C C . GLU B 1 118 ? -19.609 -9.992 6.066 1 87.88 118 GLU B C 1
ATOM 2716 O O . GLU B 1 118 ? -20.078 -10.977 5.484 1 87.88 118 GLU B O 1
ATOM 2721 N N . HIS B 1 119 ? -20.094 -9.602 7.223 1 88.19 119 HIS B N 1
ATOM 2722 C CA . HIS B 1 119 ? -21.094 -10.367 7.969 1 88.19 119 HIS B CA 1
ATOM 2723 C C . HIS B 1 119 ? -22.5 -9.875 7.668 1 88.19 119 HIS B C 1
ATOM 2725 O O . HIS B 1 119 ? -23.469 -10.617 7.848 1 88.19 119 HIS B O 1
ATOM 2731 N N . ASP B 1 120 ? -22.641 -8.641 7.293 1 87.88 120 ASP B N 1
ATOM 2732 C CA . ASP B 1 120 ? -23.953 -8.133 6.895 1 87.88 120 ASP B CA 1
ATOM 2733 C C . ASP B 1 120 ? -24.359 -8.656 5.516 1 87.88 120 ASP B C 1
ATOM 2735 O O . ASP B 1 120 ? -23.688 -8.375 4.523 1 87.88 120 ASP B O 1
ATOM 2739 N N . PRO B 1 121 ? -25.453 -9.391 5.48 1 91.06 121 PRO B N 1
ATOM 2740 C CA . PRO B 1 121 ? -25.797 -10.055 4.219 1 91.06 121 PRO B CA 1
ATOM 2741 C C . PRO B 1 121 ? -26.062 -9.062 3.084 1 91.06 121 PRO B C 1
ATOM 2743 O O . PRO B 1 121 ? -25.75 -9.352 1.927 1 91.06 121 PRO B O 1
ATOM 2746 N N . ASP B 1 122 ? -26.656 -7.973 3.381 1 88.19 122 ASP B N 1
ATOM 2747 C CA . ASP B 1 122 ? -26.953 -6.984 2.344 1 88.19 122 ASP B CA 1
ATOM 2748 C C . ASP B 1 122 ? -25.672 -6.348 1.813 1 88.19 122 ASP B C 1
ATOM 2750 O O . ASP B 1 122 ? -25.516 -6.164 0.604 1 88.19 122 ASP B O 1
ATOM 2754 N N . ILE B 1 123 ? -24.828 -6.082 2.654 1 88.38 123 ILE B N 1
ATOM 2755 C CA . ILE B 1 123 ? -23.562 -5.496 2.25 1 88.38 123 ILE B CA 1
ATOM 2756 C C . ILE B 1 123 ? -22.734 -6.535 1.49 1 88.38 123 ILE B C 1
ATOM 2758 O O . ILE B 1 123 ? -22.109 -6.215 0.478 1 88.38 123 ILE B O 1
ATOM 2762 N N . LYS B 1 124 ? -22.734 -7.719 2.014 1 92.38 124 LYS B N 1
ATOM 2763 C CA . LYS B 1 124 ? -22 -8.805 1.356 1 92.38 124 LYS B CA 1
ATOM 2764 C C . LYS B 1 124 ? -22.484 -8.992 -0.082 1 92.38 124 LYS B C 1
ATOM 2766 O O . LYS B 1 124 ? -21.672 -9.164 -0.992 1 92.38 124 LYS B O 1
ATOM 2771 N N . ALA B 1 125 ? -23.766 -8.969 -0.245 1 93.62 125 ALA B N 1
ATOM 2772 C CA . ALA B 1 125 ? -24.328 -9.133 -1.582 1 93.62 125 ALA B CA 1
ATOM 2773 C C . ALA B 1 125 ? -23.844 -8.031 -2.523 1 93.62 125 ALA B C 1
ATOM 2775 O O . ALA B 1 125 ? -23.531 -8.297 -3.686 1 93.62 125 ALA B O 1
ATOM 2776 N N . LYS B 1 126 ? -23.781 -6.867 -2.043 1 90.88 126 LYS B N 1
ATOM 2777 C CA . LYS B 1 126 ? -23.328 -5.738 -2.854 1 90.88 126 LYS B CA 1
ATOM 2778 C C . LYS B 1 126 ? -21.844 -5.867 -3.189 1 90.88 126 LYS B C 1
ATOM 2780 O O . LYS B 1 126 ? -21.422 -5.543 -4.301 1 90.88 126 LYS B O 1
ATOM 2785 N N . LYS B 1 127 ? -21.125 -6.309 -2.221 1 92.25 127 LYS B N 1
ATOM 2786 C CA . LYS B 1 127 ? -19.703 -6.523 -2.453 1 92.25 127 LYS B CA 1
ATOM 2787 C C . LYS B 1 127 ? -19.469 -7.641 -3.465 1 92.25 127 LYS B C 1
ATOM 2789 O O . LYS B 1 127 ? -18.562 -7.559 -4.297 1 92.25 127 LYS B O 1
ATOM 2794 N N . ASP B 1 128 ? -20.297 -8.633 -3.387 1 95.19 128 ASP B N 1
ATOM 2795 C CA . ASP B 1 128 ? -20.203 -9.734 -4.34 1 95.19 128 ASP B CA 1
ATOM 2796 C C . ASP B 1 128 ? -20.531 -9.266 -5.758 1 95.19 128 ASP B C 1
ATOM 2798 O O . ASP B 1 128 ? -19.844 -9.641 -6.711 1 95.19 128 ASP B O 1
ATOM 2802 N N . GLU B 1 129 ? -21.531 -8.508 -5.797 1 95.31 129 GLU B N 1
ATOM 2803 C CA . GLU B 1 129 ? -21.891 -7.957 -7.098 1 95.31 129 GLU B CA 1
ATOM 2804 C C . GLU B 1 129 ? -20.766 -7.105 -7.676 1 95.31 129 GLU B C 1
ATOM 2806 O O . GLU B 1 129 ? -20.453 -7.195 -8.867 1 95.31 129 GLU B O 1
ATOM 2811 N N . LYS B 1 130 ? -20.188 -6.289 -6.859 1 94.12 130 LYS B N 1
ATOM 2812 C CA . LYS B 1 130 ? -19.062 -5.457 -7.281 1 94.12 130 LYS B CA 1
ATOM 2813 C C . LYS B 1 130 ? -17.891 -6.312 -7.746 1 94.12 130 LYS B C 1
ATOM 2815 O O . LYS B 1 130 ? -17.281 -6.023 -8.773 1 94.12 130 LYS B O 1
ATOM 2820 N N . PHE B 1 131 ? -17.641 -7.359 -6.973 1 97 131 PHE B N 1
ATOM 2821 C CA . PHE B 1 131 ? -16.547 -8.266 -7.328 1 97 131 PHE B CA 1
ATOM 2822 C C . PHE B 1 131 ? -16.812 -8.914 -8.688 1 97 131 PHE B C 1
ATOM 2824 O O . PHE B 1 131 ? -15.938 -8.914 -9.555 1 97 131 PHE B O 1
ATOM 2831 N N . GLU B 1 132 ? -17.969 -9.391 -8.898 1 97.31 132 GLU B N 1
ATOM 2832 C CA . GLU B 1 132 ? -18.312 -10.094 -10.133 1 97.31 132 GLU B CA 1
ATOM 2833 C C . GLU B 1 132 ? -18.219 -9.164 -11.336 1 97.31 132 GLU B C 1
ATOM 2835 O O . GLU B 1 132 ? -17.828 -9.586 -12.43 1 97.31 132 GLU B O 1
ATOM 2840 N N . SER B 1 133 ? -18.547 -7.957 -11.086 1 96.94 133 SER B N 1
ATOM 2841 C CA . SER B 1 133 ? -18.516 -6.996 -12.188 1 96.94 133 SER B CA 1
ATOM 2842 C C . SER B 1 133 ? -17.109 -6.516 -12.477 1 96.94 133 SER B C 1
ATOM 2844 O O . SER B 1 133 ? -16.766 -6.211 -13.625 1 96.94 133 SER B O 1
ATOM 2846 N N . GLN B 1 134 ? -16.25 -6.531 -11.523 1 96.56 134 GLN B N 1
ATOM 2847 C CA . GLN B 1 134 ? -14.969 -5.844 -11.656 1 96.56 134 GLN B CA 1
ATOM 2848 C C . GLN B 1 134 ? -13.844 -6.828 -11.953 1 96.56 134 GLN B C 1
ATOM 2850 O O . GLN B 1 134 ? -12.867 -6.48 -12.633 1 96.56 134 GLN B O 1
ATOM 2855 N N . TYR B 1 135 ? -13.953 -8.055 -11.43 1 97.81 135 TYR B N 1
ATOM 2856 C CA . TYR B 1 135 ? -12.773 -8.914 -11.469 1 97.81 135 TYR B CA 1
ATOM 2857 C C . TYR B 1 135 ? -12.383 -9.227 -12.914 1 97.81 135 TYR B C 1
ATOM 2859 O O . TYR B 1 135 ? -11.195 -9.281 -13.242 1 97.81 135 TYR B O 1
ATOM 2867 N N . PRO B 1 136 ? -13.32 -9.398 -13.891 1 97.94 136 PRO B N 1
ATOM 2868 C CA . PRO B 1 136 ? -12.883 -9.703 -15.258 1 97.94 136 PRO B CA 1
ATOM 2869 C C . PRO B 1 136 ? -12.125 -8.539 -15.906 1 97.94 136 PRO B C 1
ATOM 2871 O O . PRO B 1 136 ? -11.156 -8.766 -16.641 1 97.94 136 PRO B O 1
ATOM 2874 N N . VAL B 1 137 ? -12.562 -7.336 -15.625 1 97.12 137 VAL B N 1
ATOM 2875 C CA . VAL B 1 137 ? -11.922 -6.152 -16.188 1 97.12 137 VAL B CA 1
ATOM 2876 C C . VAL B 1 137 ? -10.508 -6.016 -15.625 1 97.12 137 VAL B C 1
ATOM 2878 O O . VAL B 1 137 ? -9.555 -5.793 -16.375 1 97.12 137 VAL B O 1
ATOM 2881 N N . ARG B 1 138 ? -10.383 -6.184 -14.352 1 97.81 138 ARG B N 1
ATOM 2882 C CA . ARG B 1 138 ? -9.094 -6.039 -13.688 1 97.81 138 ARG B CA 1
ATOM 2883 C C . ARG B 1 138 ? -8.125 -7.129 -14.125 1 97.81 138 ARG B C 1
ATOM 2885 O O . ARG B 1 138 ? -6.953 -6.852 -14.391 1 97.81 138 ARG B O 1
ATOM 2892 N N . LEU B 1 139 ? -8.602 -8.344 -14.242 1 98.56 139 LEU B N 1
ATOM 2893 C CA . LEU B 1 139 ? -7.734 -9.445 -14.641 1 98.56 139 LEU B CA 1
ATOM 2894 C C . LEU B 1 139 ? -7.34 -9.32 -16.109 1 98.56 139 LEU B C 1
ATOM 2896 O O . LEU B 1 139 ? -6.227 -9.703 -16.484 1 98.56 139 LEU B O 1
ATOM 2900 N N . LYS B 1 140 ? -8.211 -8.773 -16.875 1 98.31 140 LYS B N 1
ATOM 2901 C CA . LYS B 1 140 ? -7.867 -8.547 -18.266 1 98.31 140 LYS B CA 1
ATOM 2902 C C . LYS B 1 140 ? -6.703 -7.57 -18.391 1 98.31 140 LYS B C 1
ATOM 2904 O O . LYS B 1 140 ? -5.77 -7.805 -19.172 1 98.31 140 LYS B O 1
ATOM 2909 N N . ILE B 1 141 ? -6.758 -6.52 -17.688 1 98.19 141 ILE B N 1
ATOM 2910 C CA . ILE B 1 141 ? -5.691 -5.523 -17.703 1 98.19 141 ILE B CA 1
ATOM 2911 C C . ILE B 1 141 ? -4.383 -6.16 -17.25 1 98.19 141 ILE B C 1
ATOM 2913 O O . ILE B 1 141 ? -3.342 -5.98 -17.875 1 98.19 141 ILE B O 1
ATOM 2917 N N . LEU B 1 142 ? -4.453 -6.922 -16.172 1 98.62 142 LEU B N 1
ATOM 2918 C CA . LEU B 1 142 ? -3.266 -7.57 -15.633 1 98.62 142 LEU B CA 1
ATOM 2919 C C . LEU B 1 142 ? -2.693 -8.57 -16.625 1 98.62 142 LEU B C 1
ATOM 2921 O O . LEU B 1 142 ? -1.475 -8.68 -16.781 1 98.62 142 LEU B O 1
ATOM 2925 N N . GLU B 1 143 ? -3.545 -9.312 -17.25 1 98.62 143 GLU B N 1
ATOM 2926 C CA . GLU B 1 143 ? -3.08 -10.258 -18.266 1 98.62 143 GLU B CA 1
ATOM 2927 C C . GLU B 1 143 ? -2.393 -9.539 -19.422 1 98.62 143 GLU B C 1
ATOM 2929 O O . GLU B 1 143 ? -1.361 -10 -19.922 1 98.62 143 GLU B O 1
ATOM 2934 N N . GLU B 1 144 ? -2.957 -8.453 -19.844 1 97.88 144 GLU B N 1
ATOM 2935 C CA . GLU B 1 144 ? -2.352 -7.672 -20.906 1 97.88 144 GLU B CA 1
ATOM 2936 C C . GLU B 1 144 ? -0.971 -7.16 -20.516 1 97.88 144 GLU B C 1
ATOM 2938 O O . GLU B 1 144 ? -0.039 -7.18 -21.312 1 97.88 144 GLU B O 1
ATOM 2943 N N . HIS B 1 145 ? -0.863 -6.699 -19.312 1 97.88 145 HIS B N 1
ATOM 2944 C CA . HIS B 1 145 ? 0.44 -6.258 -18.828 1 97.88 145 HIS B CA 1
ATOM 2945 C C . HIS B 1 145 ? 1.441 -7.406 -18.812 1 97.88 145 HIS B C 1
ATOM 2947 O O . HIS B 1 145 ? 2.598 -7.234 -19.219 1 97.88 145 HIS B O 1
ATOM 2953 N N . LEU B 1 146 ? 0.991 -8.523 -18.312 1 98.19 146 LEU B N 1
ATOM 2954 C CA . LEU B 1 146 ? 1.842 -9.703 -18.266 1 98.19 146 LEU B CA 1
ATOM 2955 C C . LEU B 1 146 ? 2.355 -10.062 -19.656 1 98.19 146 LEU B C 1
ATOM 2957 O O . LEU B 1 146 ? 3.553 -10.305 -19.828 1 98.19 146 LEU B O 1
ATOM 2961 N N . LYS B 1 147 ? 1.487 -10.039 -20.594 1 97.19 147 LYS B N 1
ATOM 2962 C CA . LYS B 1 147 ? 1.847 -10.359 -21.984 1 97.19 147 LYS B CA 1
ATOM 2963 C C . LYS B 1 147 ? 2.854 -9.352 -22.531 1 97.19 147 LYS B C 1
ATOM 2965 O O . LYS B 1 147 ? 3.838 -9.734 -23.156 1 97.19 147 LYS B O 1
ATOM 2970 N N . LYS B 1 148 ? 2.617 -8.141 -22.219 1 95.19 148 LYS B N 1
ATOM 2971 C CA . LYS B 1 148 ? 3.498 -7.078 -22.703 1 95.19 148 LYS B CA 1
ATOM 2972 C C . LYS B 1 148 ? 4.898 -7.219 -22.109 1 95.19 148 LYS B C 1
ATOM 2974 O O . LYS B 1 148 ? 5.883 -6.832 -22.734 1 95.19 148 LYS B O 1
ATOM 2979 N N . ASN B 1 149 ? 4.945 -7.812 -20.969 1 93.31 149 ASN B N 1
ATOM 2980 C CA . ASN B 1 149 ? 6.227 -7.98 -20.297 1 93.31 149 ASN B CA 1
ATOM 2981 C C . ASN B 1 149 ? 6.855 -9.336 -20.609 1 93.31 149 ASN B C 1
ATOM 2983 O O . ASN B 1 149 ? 7.82 -9.742 -19.969 1 93.31 149 ASN B O 1
ATOM 2987 N N . GLY B 1 150 ? 6.336 -10.117 -21.531 1 93.38 150 GLY B N 1
ATOM 2988 C CA . GLY B 1 150 ? 6.934 -11.367 -21.969 1 93.38 150 GLY B CA 1
ATOM 2989 C C . GLY B 1 150 ? 6.199 -12.594 -21.469 1 93.38 150 GLY B C 1
ATOM 2990 O O . GLY B 1 150 ? 6.48 -13.719 -21.891 1 93.38 150 GLY B O 1
ATOM 2991 N N . GLY B 1 151 ? 5.273 -12.422 -20.406 1 93.75 151 GLY B N 1
ATOM 2992 C CA . GLY B 1 151 ? 4.352 -13.477 -20.031 1 93.75 151 GLY B CA 1
ATOM 2993 C C . GLY B 1 151 ? 4.812 -14.266 -18.812 1 93.75 151 GLY B C 1
ATOM 2994 O O . GLY B 1 1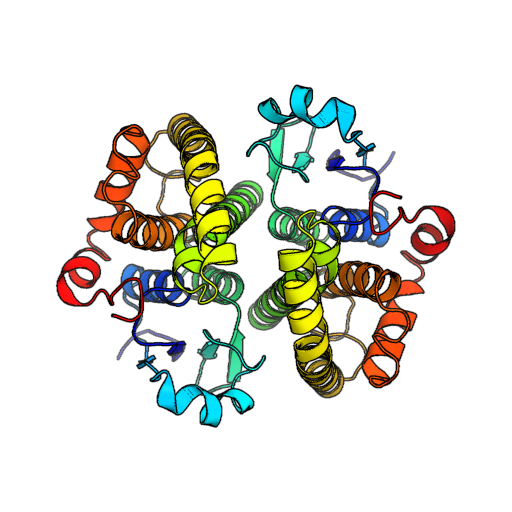51 ? 4.031 -15.008 -18.219 1 93.75 151 GLY B O 1
ATOM 2995 N N . GLU B 1 152 ? 6.074 -14.031 -18.438 1 95.69 152 GLU B N 1
ATOM 2996 C CA . GLU B 1 152 ? 6.621 -14.883 -17.375 1 95.69 152 GLU B CA 1
ATOM 2997 C C . GLU B 1 152 ? 6.648 -14.148 -16.031 1 95.69 152 GLU B C 1
ATOM 2999 O O . GLU B 1 152 ? 6.512 -14.766 -14.984 1 95.69 152 GLU B O 1
ATOM 3004 N N . ASN B 1 153 ? 6.914 -12.898 -16.094 1 96 153 ASN B N 1
ATOM 3005 C CA . ASN B 1 153 ? 6.977 -12.023 -14.922 1 96 153 ASN B CA 1
ATOM 3006 C C . ASN B 1 153 ? 6.312 -10.68 -15.188 1 96 153 ASN B C 1
ATOM 3008 O O . ASN B 1 153 ? 6.246 -10.227 -16.328 1 96 153 ASN B O 1
ATOM 3012 N N . PHE B 1 154 ? 5.863 -10.062 -14.141 1 97.12 154 PHE B N 1
ATOM 3013 C CA . PHE B 1 154 ? 5.25 -8.75 -14.312 1 97.12 154 PHE B CA 1
ATOM 3014 C C . PHE B 1 154 ? 6.312 -7.691 -14.562 1 97.12 154 PHE B C 1
ATOM 3016 O O . PHE B 1 154 ? 6.062 -6.703 -15.258 1 97.12 154 PHE B O 1
ATOM 3023 N N . VAL B 1 155 ? 7.445 -7.895 -13.914 1 96.44 155 VAL B N 1
ATOM 3024 C CA . VAL B 1 155 ? 8.523 -6.922 -14.07 1 96.44 155 VAL B CA 1
ATOM 3025 C C . VAL B 1 155 ? 9.836 -7.645 -14.359 1 96.44 155 VAL B C 1
ATOM 3027 O O . VAL B 1 155 ? 10.203 -8.578 -13.648 1 96.44 155 VAL B O 1
ATOM 3030 N N . GLY B 1 156 ? 10.531 -7.246 -15.328 1 92.62 156 GLY B N 1
ATOM 3031 C CA . GLY B 1 156 ? 11.844 -7.789 -15.641 1 92.62 156 GLY B CA 1
ATOM 3032 C C . GLY B 1 156 ? 11.805 -9.25 -16.062 1 92.62 156 GLY B C 1
ATOM 3033 O O . GLY B 1 156 ? 10.812 -9.711 -16.609 1 92.62 156 GLY B O 1
ATOM 3034 N N . LYS B 1 157 ? 12.945 -9.93 -15.828 1 92.12 157 LYS B N 1
ATOM 3035 C CA . LYS B 1 157 ? 13.086 -11.289 -16.359 1 92.12 157 LYS B CA 1
ATOM 3036 C C . LYS B 1 157 ? 13.297 -12.289 -15.227 1 92.12 157 LYS B C 1
ATOM 3038 O O . LYS B 1 157 ? 13.703 -13.43 -15.469 1 92.12 157 LYS B O 1
ATOM 3043 N N . LYS B 1 158 ? 13.102 -11.852 -14.055 1 92.56 158 LYS B N 1
ATOM 3044 C CA . LYS B 1 158 ? 13.227 -12.734 -12.898 1 92.56 158 LYS B CA 1
ATOM 3045 C C . LYS B 1 158 ? 12.055 -12.555 -11.938 1 92.56 158 LYS B C 1
ATOM 3047 O O . LYS B 1 158 ? 11.344 -11.547 -12 1 92.56 158 LYS B O 1
ATOM 3052 N N . VAL B 1 159 ? 11.938 -13.562 -11.078 1 95.56 159 VAL B N 1
ATOM 3053 C CA . VAL B 1 159 ? 10.914 -13.461 -10.039 1 95.56 159 VAL B CA 1
ATOM 3054 C C . VAL B 1 159 ? 11.266 -12.328 -9.078 1 95.56 159 VAL B C 1
ATOM 3056 O O . VAL B 1 159 ? 12.398 -12.242 -8.602 1 95.56 159 VAL B O 1
ATOM 3059 N N . LEU B 1 160 ? 10.344 -11.43 -8.93 1 95.88 160 LEU B N 1
ATOM 3060 C CA . LEU B 1 160 ? 10.484 -10.383 -7.922 1 95.88 160 LEU B CA 1
ATOM 3061 C C . LEU B 1 160 ? 9.43 -10.523 -6.832 1 95.88 160 LEU B C 1
ATOM 3063 O O . LEU B 1 160 ? 8.531 -11.367 -6.938 1 95.88 160 LEU B O 1
ATOM 3067 N N . TRP B 1 161 ? 9.547 -9.719 -5.777 1 96.81 161 TRP B N 1
ATOM 3068 C CA . TRP B 1 161 ? 8.664 -9.883 -4.625 1 96.81 161 TRP B CA 1
ATOM 3069 C C . TRP B 1 161 ? 7.215 -9.578 -5 1 96.81 161 TRP B C 1
ATOM 3071 O O . TRP B 1 161 ? 6.285 -10.133 -4.41 1 96.81 161 TRP B O 1
ATOM 3081 N N . CYS B 1 162 ? 6.945 -8.719 -6.02 1 97.81 162 CYS B N 1
ATOM 3082 C CA . CYS B 1 162 ? 5.574 -8.438 -6.441 1 97.81 162 CYS B CA 1
ATOM 3083 C C . CYS B 1 162 ? 4.918 -9.68 -7.039 1 97.81 162 CYS B C 1
ATOM 3085 O O . CYS B 1 162 ? 3.701 -9.836 -6.957 1 97.81 162 CYS B O 1
ATOM 3087 N N . ASP B 1 163 ? 5.73 -10.57 -7.656 1 98.19 163 ASP B N 1
ATOM 3088 C CA . ASP B 1 163 ? 5.195 -11.82 -8.188 1 98.19 163 ASP B CA 1
ATOM 3089 C C . ASP B 1 163 ? 4.707 -12.734 -7.062 1 98.19 163 ASP B C 1
ATOM 3091 O O . ASP B 1 163 ? 3.709 -13.445 -7.219 1 98.19 163 ASP B O 1
ATOM 3095 N N . LEU B 1 164 ? 5.387 -12.711 -5.953 1 98.31 164 LEU B N 1
ATOM 3096 C CA . LEU B 1 164 ? 4.977 -13.516 -4.809 1 98.31 164 LEU B CA 1
ATOM 3097 C C . LEU B 1 164 ? 3.711 -12.961 -4.172 1 98.31 164 LEU B C 1
ATOM 3099 O O . LEU B 1 164 ? 2.852 -13.719 -3.719 1 98.31 164 LEU B O 1
ATOM 3103 N N . VAL B 1 165 ? 3.574 -11.641 -4.172 1 98.62 165 VAL B N 1
ATOM 3104 C CA . VAL B 1 165 ? 2.322 -11.023 -3.75 1 98.62 165 VAL B CA 1
ATOM 3105 C C . VAL B 1 165 ? 1.19 -11.453 -4.68 1 98.62 165 VAL B C 1
ATOM 3107 O O . VAL B 1 165 ? 0.112 -11.836 -4.219 1 98.62 165 VAL B O 1
ATOM 3110 N N . ALA B 1 166 ? 1.497 -11.43 -5.953 1 98.69 166 ALA B N 1
ATOM 3111 C CA . ALA B 1 166 ? 0.504 -11.805 -6.957 1 98.69 166 ALA B CA 1
ATOM 3112 C C . ALA B 1 166 ? 0.02 -13.234 -6.738 1 98.69 166 ALA B C 1
ATOM 3114 O O . ALA B 1 166 ? -1.185 -13.5 -6.742 1 98.69 166 ALA B O 1
ATOM 3115 N N . VAL B 1 167 ? 0.925 -14.117 -6.496 1 98.19 167 VAL B N 1
ATOM 3116 C CA . VAL B 1 167 ? 0.587 -15.523 -6.316 1 98.19 167 VAL B CA 1
ATOM 3117 C C . VAL B 1 167 ? -0.271 -15.695 -5.066 1 98.19 167 VAL B C 1
ATOM 3119 O O . VAL B 1 167 ? -1.266 -16.422 -5.082 1 98.19 167 VAL B O 1
ATOM 3122 N N . ALA B 1 168 ? 0.112 -15.055 -3.996 1 98 168 ALA B N 1
ATOM 3123 C CA . ALA B 1 168 ? -0.662 -15.125 -2.76 1 98 168 ALA B CA 1
ATOM 3124 C C . ALA B 1 168 ? -2.1 -14.656 -2.984 1 98 168 ALA B C 1
ATOM 3126 O O . ALA B 1 168 ? -3.047 -15.359 -2.627 1 98 168 ALA B O 1
ATOM 3127 N N . VAL B 1 169 ? -2.268 -13.523 -3.631 1 98.12 169 VAL B N 1
ATOM 3128 C CA . VAL B 1 169 ? -3.582 -12.922 -3.807 1 98.12 169 VAL B CA 1
ATOM 3129 C C . VAL B 1 169 ? -4.426 -13.773 -4.75 1 98.12 169 VAL B C 1
ATOM 3131 O O . VAL B 1 169 ? -5.578 -14.102 -4.441 1 98.12 169 VAL B O 1
ATOM 3134 N N . LEU B 1 170 ? -3.832 -14.172 -5.871 1 98.25 170 LEU B N 1
ATOM 3135 C CA . LEU B 1 170 ? -4.57 -14.984 -6.832 1 98.25 170 LEU B CA 1
ATOM 3136 C C . LEU B 1 170 ? -5.02 -16.297 -6.191 1 98.25 170 LEU B C 1
ATOM 3138 O O . LEU B 1 170 ? -6.129 -16.766 -6.453 1 98.25 170 LEU B O 1
ATOM 3142 N N . SER B 1 171 ? -4.199 -16.875 -5.367 1 97.38 171 SER B N 1
ATOM 3143 C CA . SER B 1 171 ? -4.539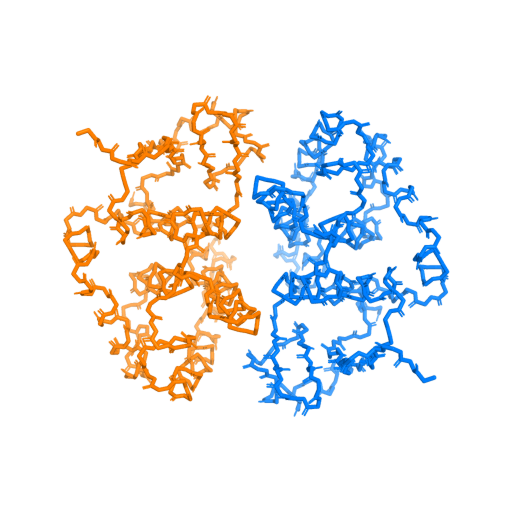 -18.141 -4.719 1 97.38 171 SER B CA 1
ATOM 3144 C C . SER B 1 171 ? -5.754 -17.984 -3.811 1 97.38 171 SER B C 1
ATOM 3146 O O . SER B 1 171 ? -6.602 -18.875 -3.746 1 97.38 171 SER B O 1
ATOM 3148 N N . MET B 1 172 ? -5.875 -16.906 -3.131 1 96.62 172 MET B N 1
ATOM 3149 C CA . MET B 1 172 ? -6.988 -16.688 -2.211 1 96.62 172 MET B CA 1
ATOM 3150 C C . MET B 1 172 ? -8.281 -16.406 -2.973 1 96.62 172 MET B C 1
ATOM 3152 O O . MET B 1 172 ? -9.328 -16.953 -2.635 1 96.62 172 MET B O 1
ATOM 3156 N N . VAL B 1 173 ? -8.133 -15.586 -3.996 1 96.56 173 VAL B N 1
ATOM 3157 C CA . VAL B 1 173 ? -9.336 -15.258 -4.762 1 96.56 173 VAL B CA 1
ATOM 3158 C C . VAL B 1 173 ? -9.82 -16.5 -5.516 1 96.56 173 VAL B C 1
ATOM 3160 O O . VAL B 1 173 ? -11.023 -16.75 -5.586 1 96.56 173 VAL B O 1
ATOM 3163 N N . GLU B 1 174 ? -8.914 -17.234 -6.055 1 95.19 174 GLU B N 1
ATOM 3164 C CA . GLU B 1 174 ? -9.273 -18.453 -6.777 1 95.19 174 GLU B CA 1
ATOM 3165 C C . GLU B 1 174 ? -9.992 -19.438 -5.863 1 95.19 174 GLU B C 1
ATOM 3167 O O . GLU B 1 174 ? -10.906 -20.141 -6.301 1 95.19 174 GLU B O 1
ATOM 3172 N N . GLU B 1 175 ? -9.586 -19.516 -4.664 1 93.06 175 GLU B N 1
ATOM 3173 C CA . GLU B 1 175 ? -10.242 -20.406 -3.709 1 93.06 175 GLU B CA 1
ATOM 3174 C C . GLU B 1 175 ? -11.688 -20 -3.469 1 93.06 175 GLU B C 1
ATOM 3176 O O . GLU B 1 175 ? -12.547 -20.844 -3.191 1 93.06 175 GLU B O 1
ATOM 3181 N N . THR B 1 176 ? -12 -18.719 -3.586 1 89.88 176 THR B N 1
ATOM 3182 C CA . THR B 1 176 ? -13.359 -18.234 -3.342 1 89.88 176 THR B CA 1
ATOM 3183 C C . THR B 1 176 ? -14.148 -18.172 -4.645 1 89.88 176 THR B C 1
ATOM 3185 O O . THR B 1 176 ? -15.375 -18.078 -4.625 1 89.88 176 THR B O 1
ATOM 3188 N N . LYS B 1 177 ? -13.43 -18.156 -5.781 1 93.75 177 LYS B N 1
ATOM 3189 C CA . LYS B 1 177 ? -13.984 -18.156 -7.133 1 93.75 177 LYS B CA 1
ATOM 3190 C C . LYS B 1 177 ? -13.227 -19.125 -8.039 1 93.75 177 LYS B C 1
ATOM 3192 O O . LYS B 1 177 ? -12.32 -18.719 -8.766 1 93.75 177 LYS B O 1
ATOM 3197 N N . ALA B 1 178 ? -13.68 -20.328 -8.133 1 92.12 178 ALA B N 1
ATOM 3198 C CA . ALA B 1 178 ? -12.938 -21.422 -8.766 1 92.12 178 ALA B CA 1
ATOM 3199 C C . ALA B 1 178 ? -12.68 -21.109 -10.242 1 92.12 178 ALA B C 1
ATOM 3201 O O . ALA B 1 178 ? -11.641 -21.5 -10.781 1 92.12 178 ALA B O 1
ATOM 3202 N N . GLU B 1 179 ? -13.539 -20.375 -10.844 1 95.19 179 GLU B N 1
ATOM 3203 C CA . GLU B 1 179 ? -13.398 -20.109 -12.273 1 95.19 179 GLU B CA 1
ATOM 3204 C C . GLU B 1 179 ? -12.688 -18.781 -12.523 1 95.19 179 GLU B C 1
ATOM 3206 O O . GLU B 1 179 ? -12.75 -18.234 -13.625 1 95.19 179 GLU B O 1
ATOM 3211 N N . LEU B 1 180 ? -12.008 -18.281 -11.539 1 97.5 180 LEU B N 1
ATOM 3212 C CA . LEU B 1 180 ? -11.43 -16.953 -11.57 1 97.5 180 LEU B CA 1
ATOM 3213 C C . LEU B 1 180 ? -10.594 -16.734 -12.828 1 97.5 180 LEU B C 1
ATOM 3215 O O . LEU B 1 180 ? -10.711 -15.703 -13.492 1 97.5 180 LEU B O 1
ATOM 3219 N N . LEU B 1 181 ? -9.727 -17.734 -13.164 1 98.19 181 LEU B N 1
ATOM 3220 C CA . LEU B 1 181 ? -8.711 -17.531 -14.195 1 98.19 181 LEU B CA 1
ATOM 3221 C C . LEU B 1 181 ? -9.094 -18.25 -15.484 1 98.19 181 LEU B C 1
ATOM 3223 O O . LEU B 1 181 ? -8.289 -18.312 -16.422 1 98.19 181 LEU B O 1
ATOM 3227 N N . GLN B 1 182 ? -10.258 -18.75 -15.578 1 97.38 182 GLN B N 1
ATOM 3228 C CA . GLN B 1 182 ? -10.695 -19.578 -16.688 1 97.38 182 GLN B CA 1
ATOM 3229 C C . GLN B 1 182 ? -10.578 -18.828 -18.016 1 97.38 182 GLN B C 1
ATOM 3231 O O . GLN B 1 182 ? -10.203 -19.422 -19.031 1 97.38 182 GLN B O 1
ATOM 3236 N N . ASP B 1 183 ? -10.891 -17.578 -18.062 1 97.94 183 ASP B N 1
ATOM 3237 C CA . ASP B 1 183 ? -10.906 -16.797 -19.297 1 97.94 183 ASP B CA 1
ATOM 3238 C C . ASP B 1 183 ? -9.609 -16 -19.453 1 97.94 183 ASP B C 1
ATOM 3240 O O . ASP B 1 183 ? -9.523 -15.125 -20.312 1 97.94 183 ASP B O 1
ATOM 3244 N N . PHE B 1 184 ? -8.625 -16.328 -18.656 1 98.5 184 PHE B N 1
ATOM 3245 C CA . PHE B 1 184 ? -7.352 -15.617 -18.672 1 98.5 184 PHE B CA 1
ATOM 3246 C C . PHE B 1 184 ? -6.188 -16.594 -18.719 1 98.5 184 PHE B C 1
ATOM 3248 O O . PHE B 1 184 ? -5.449 -16.734 -17.734 1 98.5 184 PHE B O 1
ATOM 3255 N N . PRO B 1 185 ? -5.961 -17.188 -19.891 1 97.88 185 PRO B N 1
ATOM 3256 C CA . PRO B 1 185 ? -5.031 -18.312 -20 1 97.88 185 PRO B CA 1
ATOM 3257 C C . PRO B 1 185 ? -3.592 -17.906 -19.688 1 97.88 185 PRO B C 1
ATOM 3259 O O . PRO B 1 185 ? -2.846 -18.703 -19.094 1 97.88 185 PRO B O 1
ATOM 3262 N N . ASP B 1 186 ? -3.18 -16.703 -20.094 1 98.19 186 ASP B N 1
ATOM 3263 C CA . ASP B 1 186 ? -1.804 -16.297 -19.812 1 98.19 186 ASP B CA 1
ATOM 3264 C C . ASP B 1 186 ? -1.585 -16.078 -18.312 1 98.19 186 ASP B C 1
ATOM 3266 O O . ASP B 1 186 ? -0.543 -16.469 -17.781 1 98.19 186 ASP B O 1
ATOM 3270 N N . LEU B 1 187 ? -2.549 -15.477 -17.703 1 98.44 187 LEU B N 1
ATOM 3271 C CA . LEU B 1 187 ? -2.469 -15.297 -16.266 1 98.44 187 LEU B CA 1
ATOM 3272 C C . LEU B 1 187 ? -2.525 -16.641 -15.547 1 98.44 187 LEU B C 1
ATOM 3274 O O . LEU B 1 187 ? -1.837 -16.844 -14.547 1 98.44 187 LEU B O 1
ATOM 3278 N N . ARG B 1 188 ? -3.363 -17.5 -16.047 1 98 188 ARG B N 1
ATOM 3279 C CA . ARG B 1 188 ? -3.457 -18.844 -15.484 1 98 188 ARG B CA 1
ATOM 3280 C C . ARG B 1 188 ? -2.121 -19.578 -15.578 1 98 188 ARG B C 1
ATOM 3282 O O . ARG B 1 188 ? -1.672 -20.188 -14.609 1 98 188 ARG B O 1
ATOM 3289 N N . ASN B 1 189 ? -1.532 -19.516 -16.719 1 98.19 189 ASN B N 1
ATOM 3290 C CA . ASN B 1 189 ? -0.224 -20.125 -16.906 1 98.19 189 ASN B CA 1
ATOM 3291 C C . ASN B 1 189 ? 0.823 -19.516 -15.977 1 98.19 189 ASN B C 1
ATOM 3293 O O . ASN B 1 189 ? 1.61 -20.234 -15.359 1 98.19 189 ASN B O 1
ATOM 3297 N N . TYR B 1 190 ? 0.86 -18.203 -15.945 1 98.5 190 TYR B N 1
ATOM 3298 C CA . TYR B 1 190 ? 1.746 -17.484 -15.031 1 98.5 190 TYR B CA 1
ATOM 3299 C C . TYR B 1 190 ? 1.562 -17.969 -13.602 1 98.5 190 TYR B C 1
ATOM 3301 O O . TYR B 1 190 ? 2.535 -18.312 -12.922 1 98.5 190 TYR B O 1
ATOM 3309 N N . TYR B 1 191 ? 0.308 -18.016 -13.164 1 98.19 191 TYR B N 1
ATOM 3310 C CA . TYR B 1 191 ? -0.03 -18.422 -11.805 1 98.19 191 TYR B CA 1
ATOM 3311 C C . TYR B 1 191 ? 0.419 -19.844 -11.523 1 98.19 191 TYR B C 1
ATOM 3313 O O . TYR B 1 191 ? 1.032 -20.125 -10.492 1 98.19 191 TYR B O 1
ATOM 3321 N N . THR B 1 192 ? 0.153 -20.734 -12.414 1 97.62 192 THR B N 1
ATOM 3322 C CA . THR B 1 192 ? 0.55 -22.141 -12.281 1 97.62 192 THR B CA 1
ATOM 3323 C C . THR B 1 192 ? 2.068 -22.266 -12.195 1 97.62 192 THR B C 1
ATOM 3325 O O . THR B 1 192 ? 2.594 -22.969 -11.336 1 97.62 192 THR B O 1
ATOM 3328 N N . ASN B 1 193 ? 2.77 -21.594 -13.094 1 98.06 193 ASN B N 1
ATOM 3329 C CA . ASN B 1 193 ? 4.227 -21.625 -13.086 1 98.06 193 ASN B CA 1
ATOM 3330 C C . ASN B 1 193 ? 4.801 -21.094 -11.773 1 98.06 193 ASN B C 1
ATOM 3332 O O . ASN B 1 193 ? 5.723 -21.688 -11.219 1 98.06 193 ASN B O 1
ATOM 3336 N N . MET B 1 194 ? 4.254 -20.016 -11.32 1 97.81 194 MET B N 1
ATOM 3337 C CA . MET B 1 194 ? 4.734 -19.406 -10.086 1 97.81 194 MET B CA 1
ATOM 3338 C C . MET B 1 194 ? 4.531 -20.344 -8.906 1 97.81 194 MET B C 1
ATOM 3340 O O . MET B 1 194 ? 5.43 -20.516 -8.07 1 97.81 194 MET B O 1
ATOM 3344 N N . ARG B 1 195 ? 3.398 -21 -8.805 1 97.06 195 ARG B N 1
ATOM 3345 C CA . ARG B 1 195 ? 3.09 -21.906 -7.699 1 97.06 195 ARG B CA 1
ATOM 3346 C C . ARG B 1 195 ? 3.992 -23.125 -7.719 1 97.06 195 ARG B C 1
ATOM 3348 O O . ARG B 1 195 ? 4.172 -23.797 -6.695 1 97.06 195 ARG B O 1
ATOM 3355 N N . ASN B 1 196 ? 4.566 -23.406 -8.859 1 97.62 196 ASN B N 1
ATOM 3356 C CA . ASN B 1 196 ? 5.379 -24.594 -9.023 1 97.62 196 ASN B CA 1
ATOM 3357 C C . ASN B 1 196 ? 6.871 -24.266 -8.992 1 97.62 196 ASN B C 1
ATOM 3359 O O . ASN B 1 196 ? 7.703 -25.125 -9.305 1 97.62 196 ASN B O 1
ATOM 3363 N N . LEU B 1 197 ? 7.199 -23.016 -8.68 1 97.94 197 LEU B N 1
ATOM 3364 C CA . LEU B 1 197 ? 8.609 -22.688 -8.477 1 97.94 197 LEU B CA 1
ATOM 3365 C C . LEU B 1 197 ? 9.242 -23.656 -7.48 1 97.94 197 LEU B C 1
ATOM 3367 O O . LEU B 1 197 ? 8.664 -23.938 -6.434 1 97.94 197 LEU B O 1
ATOM 3371 N N . PRO B 1 198 ? 10.422 -24.125 -7.777 1 97.94 198 PRO B N 1
ATOM 3372 C CA . PRO B 1 198 ? 11.086 -25.062 -6.867 1 97.94 198 PRO B CA 1
ATOM 3373 C C . PRO B 1 198 ? 11.227 -24.516 -5.449 1 97.94 198 PRO B C 1
ATOM 3375 O O . PRO B 1 198 ? 11.195 -25.266 -4.48 1 97.94 198 PRO B O 1
ATOM 3378 N N . GLU B 1 199 ? 11.367 -23.25 -5.324 1 97.06 199 GLU B N 1
ATOM 3379 C CA . GLU B 1 199 ? 11.617 -22.594 -4.043 1 97.06 199 GLU B CA 1
ATOM 3380 C C . GLU B 1 199 ? 10.383 -22.625 -3.15 1 97.06 199 GLU B C 1
ATOM 3382 O O . GLU B 1 199 ? 10.492 -22.547 -1.927 1 97.06 199 GLU B O 1
ATOM 3387 N N . ILE B 1 200 ? 9.117 -22.766 -3.846 1 97.56 200 ILE B N 1
ATOM 3388 C CA . ILE B 1 200 ? 7.965 -22.578 -2.973 1 97.56 200 ILE B CA 1
ATOM 3389 C C . ILE B 1 200 ? 6.969 -23.719 -3.186 1 97.56 200 ILE B C 1
ATOM 3391 O O . ILE B 1 200 ? 5.996 -23.859 -2.438 1 97.56 200 ILE B O 1
ATOM 3395 N N . LYS B 1 201 ? 7.121 -24.609 -4.137 1 97.81 201 LYS B N 1
ATOM 3396 C CA . LYS B 1 201 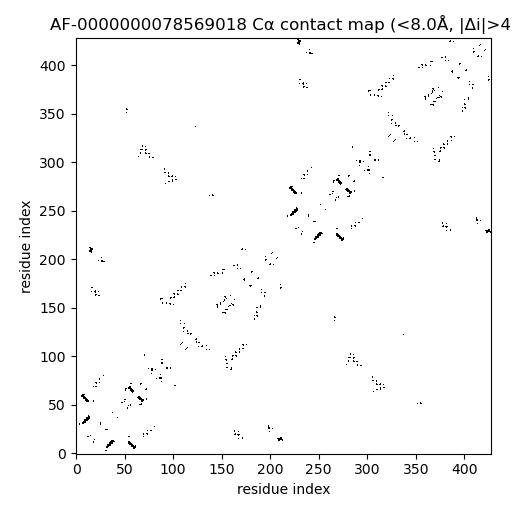? 6.129 -25.609 -4.508 1 97.81 201 LYS B CA 1
ATOM 3397 C C . LYS B 1 201 ? 5.836 -26.547 -3.344 1 97.81 201 LYS B C 1
ATOM 3399 O O . LYS B 1 201 ? 4.691 -26.953 -3.135 1 97.81 201 LYS B O 1
ATOM 3404 N N . ASP B 1 202 ? 6.867 -26.969 -2.605 1 97.31 202 ASP B N 1
ATOM 3405 C CA . ASP B 1 202 ? 6.656 -27.875 -1.482 1 97.31 202 ASP B CA 1
ATOM 3406 C C . ASP B 1 202 ? 5.863 -27.203 -0.367 1 97.31 202 ASP B C 1
ATOM 3408 O O . ASP B 1 202 ? 5 -27.828 0.254 1 97.31 202 ASP B O 1
ATOM 3412 N N . TYR B 1 203 ? 6.219 -25.953 -0.133 1 97.44 203 TYR B N 1
ATOM 3413 C CA . TYR B 1 203 ? 5.473 -25.172 0.857 1 97.44 203 TYR B CA 1
ATOM 3414 C C . TYR B 1 203 ? 4.004 -25.062 0.463 1 97.44 203 TYR B C 1
ATOM 3416 O O . TYR B 1 203 ? 3.113 -25.281 1.289 1 97.44 203 TYR B O 1
ATOM 3424 N N . VAL B 1 204 ? 3.709 -24.766 -0.808 1 96.44 204 VAL B N 1
ATOM 3425 C CA . VAL B 1 204 ? 2.359 -24.609 -1.339 1 96.44 204 VAL B CA 1
ATOM 3426 C C . VAL B 1 204 ? 1.602 -25.922 -1.236 1 96.44 204 VAL B C 1
ATOM 3428 O O . VAL B 1 204 ? 0.43 -25.953 -0.851 1 96.44 204 VAL B O 1
ATOM 3431 N N . ALA B 1 205 ? 2.213 -27 -1.445 1 94.75 205 ALA B N 1
ATOM 3432 C CA . ALA B 1 205 ? 1.575 -28.312 -1.478 1 94.75 205 ALA B CA 1
ATOM 3433 C C . ALA B 1 205 ? 1.323 -28.844 -0.067 1 94.75 205 ALA B C 1
ATOM 3435 O O . ALA B 1 205 ? 0.316 -29.5 0.185 1 94.75 205 ALA B O 1
ATOM 3436 N N . GLN B 1 206 ? 2.098 -28.406 0.922 1 91.88 206 GLN B N 1
ATOM 3437 C CA . GLN B 1 206 ? 2.098 -29.141 2.186 1 91.88 206 GLN B CA 1
ATOM 3438 C C . GLN B 1 206 ? 1.678 -28.234 3.342 1 91.88 206 GLN B C 1
ATOM 3440 O O . GLN B 1 206 ? 1.131 -28.719 4.34 1 91.88 206 GLN B O 1
ATOM 3445 N N . SER B 1 207 ? 1.938 -27.031 3.197 1 87.25 207 SER B N 1
ATOM 3446 C CA . SER B 1 207 ? 1.89 -26.219 4.402 1 87.25 207 SER B CA 1
ATOM 3447 C C . SER B 1 207 ? 1.068 -24.953 4.176 1 87.25 207 SER B C 1
ATOM 3449 O O . SER B 1 207 ? 0.943 -24.109 5.074 1 87.25 207 SER B O 1
ATOM 3451 N N . TRP B 1 208 ? 0.471 -24.812 3.043 1 90.12 208 TRP B N 1
ATOM 3452 C CA . TRP B 1 208 ? -0.24 -23.578 2.721 1 90.12 208 TRP B CA 1
ATOM 3453 C C . TRP B 1 208 ? -1.517 -23.453 3.547 1 90.12 208 TRP B C 1
ATOM 3455 O O . TRP B 1 208 ? -2.404 -24.297 3.463 1 90.12 208 TRP B O 1
ATOM 3465 N N . PRO B 1 209 ? -1.615 -22.422 4.391 1 92.94 209 PRO B N 1
ATOM 3466 C CA . PRO B 1 209 ? -2.848 -22.25 5.16 1 92.94 209 PRO B CA 1
ATOM 3467 C C . PRO B 1 209 ? -4.074 -22.031 4.273 1 92.94 209 PRO B C 1
ATOM 3469 O O . PRO B 1 209 ? -3.936 -21.766 3.076 1 92.94 209 PRO B O 1
ATOM 3472 N N . PRO B 1 210 ? -5.285 -22.156 4.91 1 91.31 210 PRO B N 1
ATOM 3473 C CA . PRO B 1 210 ? -6.477 -21.828 4.129 1 91.31 210 PRO B CA 1
ATOM 3474 C C . PRO B 1 210 ? -6.578 -20.344 3.807 1 91.31 210 PRO B C 1
ATOM 3476 O O . PRO B 1 210 ? -5.98 -19.516 4.504 1 91.31 210 PRO B O 1
ATOM 3479 N N . ALA B 1 211 ? -7.324 -20.047 2.744 1 86.62 211 ALA B N 1
ATOM 3480 C CA . ALA B 1 211 ? -7.477 -18.641 2.35 1 86.62 211 ALA B CA 1
ATOM 3481 C C . ALA B 1 211 ? -8.172 -17.844 3.445 1 86.62 211 ALA B C 1
ATOM 3483 O O . ALA B 1 211 ? -7.809 -16.688 3.699 1 86.62 211 ALA B O 1
ATOM 3484 N N . THR B 1 212 ? -9.234 -18.469 3.959 1 78.56 212 THR B N 1
ATOM 3485 C CA . THR B 1 212 ? -10.055 -17.828 4.98 1 78.56 212 THR B CA 1
ATOM 3486 C C . THR B 1 212 ? -10.32 -18.781 6.141 1 78.56 212 THR B C 1
ATOM 3488 O O . THR B 1 212 ? -9.906 -19.938 6.102 1 78.56 212 THR B O 1
ATOM 3491 N N . GLU B 1 213 ? -10.773 -18.078 7.238 1 71.25 213 GLU B N 1
ATOM 3492 C CA . GLU B 1 213 ? -11.109 -18.906 8.391 1 71.25 213 GLU B CA 1
ATOM 3493 C C . GLU B 1 213 ? -12.188 -19.938 8.031 1 71.25 213 GLU B C 1
ATOM 3495 O O . GLU B 1 213 ? -13.148 -19.609 7.324 1 71.25 213 GLU B O 1
ATOM 3500 N N . GLN B 1 214 ? -11.797 -21.25 7.996 1 57.56 214 GLN B N 1
ATOM 3501 C CA . GLN B 1 214 ? -12.828 -22.266 7.812 1 57.56 214 GLN B CA 1
ATOM 3502 C C . GLN B 1 214 ? -13.812 -22.266 8.977 1 57.56 214 GLN B C 1
ATOM 3504 O O . GLN B 1 214 ? -13.438 -21.984 10.117 1 57.56 214 GLN B O 1
#

Nearest PDB structures (foldseek):
  1ydk-assembly1_B  TM=8.581E-01  e=1.859E-12  Homo sapiens
  1gsd-assembly1_A  TM=8.651E-01  e=3.563E-12  Homo sapiens
  1gul-assembly1_A  TM=8.373E-01  e=4.810E-12  Homo sapiens
  1zl9-assembly1_B  TM=8.586E-01  e=5.589E-12  Caenorhabditis elegans
  2vcv-assembly8_P  TM=8.634E-01  e=1.598E-11  Homo sapiens

Organism: NCBI:txid53326

Sequence (428 aa):
MSDQKHSYKLHYFDIRGRGEPIRLIFEYYGVKYDDNRISMEDWPNLKENAPMGQLPYLEVDDGKLNICQTLAICRYLAKSLKANDYFGGATKSDAAKCDMYAETFMDFFTLGVERIFEHDPDIKAKKDEKFESQYPVRLKILEEHLKKNGGENFVGKKVLWCDLVAVAVLSMVEETKAELLQDFPDLRNYYTNMRNLPEIKDYVAQSWPPATEQMSDQKHSYKLHYFDIRGRGEPIRLIFEYYGVKYDDNRISMEDWPNLKENAPMGQLPYLEVDDGKLNICQTLAICRYLAKSLKANDYFGGATKSDAAKCDMYAETFMDFFTLGVERIFEHDPDIKAKKDEKFESQYPVRLKILEEHLKKNGGENFVGKKVLWCDLVAVAVLSMVEETKAELLQDFPDLRNYYTNMRNLPEIKDYVAQSWPPATEQ

pLDDT: mean 94.07, std 7.87, range [39.38, 98.88]

Solvent-accessible surface area (backbone atoms only — not comparable to full-atom values): 22924 Å² total; per-residue (Å²): 125,80,88,64,90,65,48,40,35,40,38,28,56,78,31,24,62,71,40,30,34,46,50,45,52,32,41,52,70,68,51,76,63,44,77,46,59,42,51,79,86,50,39,79,79,47,30,83,77,31,94,77,53,53,76,32,34,36,29,32,56,90,55,78,40,72,43,37,47,55,66,26,44,40,50,41,47,31,50,66,78,31,68,84,70,28,34,49,39,92,41,73,66,39,27,28,50,32,40,23,50,31,52,49,36,51,53,48,33,53,48,54,46,50,39,74,74,47,78,52,66,70,58,25,51,52,37,48,51,48,31,67,66,42,50,62,58,55,50,48,51,51,35,52,49,23,52,74,42,72,43,77,27,78,47,68,93,48,87,36,55,34,54,41,34,40,48,41,38,51,54,37,32,31,73,79,33,82,65,67,45,70,92,34,61,62,46,39,49,33,47,53,53,59,56,57,32,84,54,37,26,63,51,58,76,72,63,56,53,46,52,54,91,128,126,80,88,64,89,65,48,42,35,41,38,27,54,78,30,24,63,70,41,30,35,46,52,45,52,33,41,52,69,68,49,76,63,45,77,46,60,44,51,80,85,51,38,79,80,47,28,83,77,31,93,78,53,53,78,33,33,36,31,32,56,89,54,79,42,73,45,37,47,55,66,25,45,41,52,40,47,30,50,66,76,32,67,84,71,27,35,48,40,93,42,71,66,38,28,30,50,32,41,24,50,33,51,50,37,49,53,48,32,54,49,54,47,52,40,73,73,48,79,52,66,71,59,25,51,51,38,47,51,50,31,67,67,40,50,64,58,53,49,48,51,52,36,51,49,22,51,75,42,73,42,76,27,76,49,69,93,48,87,35,56,33,55,41,35,40,47,42,38,50,52,37,34,32,73,79,33,81,65,68,46,70,91,34,62,64,46,39,49,34,47,53,53,60,55,58,32,84,55,37,24,64,50,58,75,72,64,56,52,45,54,53,89,125

Radius of gyration: 20.81 Å; Cα contacts (8 Å, |Δi|>4): 614; chains: 2; bounding box: 52×58×47 Å

Secondary structure (DSSP, 8-state):
-----S-EEEEEESSSGGGHHHHHHHHHHT---EEEEE-TTTHHHHGGGSTTS-S-EEEETTTTEEEESHHHHHHHHHHHH-TTTTTT-SSHHHHHHHHHHHHHHHHHHHHHTGGGG--SHHHHHHHHHHHHHHHHHHHHHHHHHHHHTTSS-SSTTS--HHHHHHHHHHHHHHHH-TTTTTT-HHHHHHHHHHHT-TTTHHHHHHTPPPSS--/-----S-EEEEEESSSGGGHHHHHHHHHHT---EEEEE-TTTHHHHGGGSTTS-S-EEEETTTTEEEESHHHHHHHHHHHH-TTTTTT-SSHHHHHHHHHHHHHHHHHHHHHTGGGG---HHHHHHHHHHHHHHHHHHHHHHHHHHHHTTSS-SSTTS--HHHHHHHHHHHHHHHH-TTTTTT-HHHHHHHHHHHT-TTTHHHHHHTPPPSS--